Protein AF-0000000067807216 (afdb_homodimer)

pLDDT: mean 95.61, std 7.97, range [42.56, 99.0]

Structure (mmCIF, N/CA/C/O backbone):
data_AF-0000000067807216-model_v1
#
loop_
_entity.id
_entity.type
_entity.pdbx_description
1 polymer 'Fructose-bisphosphate aldolase'
#
loop_
_atom_site.group_PDB
_atom_site.id
_atom_site.type_symbol
_atom_site.label_atom_id
_atom_site.label_alt_id
_atom_site.label_comp_id
_atom_site.label_asym_id
_atom_site.label_entity_id
_atom_site.label_seq_id
_atom_site.pdbx_PDB_ins_code
_atom_site.Cartn_x
_atom_site.Cartn_y
_atom_site.Cartn_z
_atom_site.occupancy
_atom_site.B_iso_or_equiv
_atom_site.auth_seq_id
_atom_site.auth_comp_id
_atom_site.auth_asym_id
_atom_site.auth_atom_id
_atom_site.pdbx_PDB_model_num
ATOM 1 N N . MET A 1 1 ? -9.383 6.551 -16.516 1 72.25 1 MET A N 1
ATOM 2 C CA . MET A 1 1 ? -9.875 6.09 -15.227 1 72.25 1 MET A CA 1
ATOM 3 C C . MET A 1 1 ? -11.047 6.938 -14.758 1 72.25 1 MET A C 1
ATOM 5 O O . MET A 1 1 ? -11.023 8.164 -14.883 1 72.25 1 MET A O 1
ATOM 9 N N . THR A 1 2 ? -12.102 6.254 -14.523 1 82.94 2 THR A N 1
ATOM 10 C CA . THR A 1 2 ? -13.273 6.938 -14 1 82.94 2 THR A CA 1
ATOM 11 C C . THR A 1 2 ? -13.406 6.715 -12.492 1 82.94 2 THR A C 1
ATOM 13 O O . THR A 1 2 ? -12.891 5.734 -11.961 1 82.94 2 THR A O 1
ATOM 16 N N . THR A 1 3 ? -13.922 7.684 -11.852 1 87.31 3 THR A N 1
ATOM 17 C CA . THR A 1 3 ? -14.227 7.504 -10.43 1 87.31 3 THR A CA 1
ATOM 18 C C . THR A 1 3 ? -15.648 6.988 -10.242 1 87.31 3 THR A C 1
ATOM 20 O O . THR A 1 3 ? -16.062 6.695 -9.117 1 87.31 3 THR A O 1
ATOM 23 N N . TYR A 1 4 ? -16.422 6.883 -11.312 1 92.62 4 TYR A N 1
ATOM 24 C CA . TYR A 1 4 ? -17.719 6.227 -11.297 1 92.62 4 TYR A CA 1
ATOM 25 C C . TYR A 1 4 ? -17.609 4.773 -11.75 1 92.62 4 TYR A C 1
ATOM 27 O O . TYR A 1 4 ? -17.391 4.5 -12.93 1 92.62 4 TYR A O 1
ATOM 35 N N . PHE A 1 5 ? -17.641 3.918 -10.844 1 93.19 5 PHE A N 1
ATOM 36 C CA . PHE A 1 5 ? -17.547 2.484 -11.086 1 93.19 5 PHE A CA 1
ATOM 37 C C . PHE A 1 5 ? -18.188 1.696 -9.953 1 93.19 5 PHE A C 1
ATOM 39 O O . PHE A 1 5 ? -18.594 2.273 -8.945 1 93.19 5 PHE A O 1
ATOM 46 N N . SER A 1 6 ? -18.406 0.415 -10.211 1 94 6 SER A N 1
ATOM 47 C CA . SER A 1 6 ? -18.875 -0.494 -9.172 1 94 6 SER A CA 1
ATOM 48 C C . SER A 1 6 ? -17.906 -1.652 -8.969 1 94 6 SER A C 1
ATOM 50 O O . SER A 1 6 ? -17.359 -2.186 -9.93 1 94 6 SER A O 1
ATOM 52 N N . TYR A 1 7 ? -17.672 -1.948 -7.695 1 94.44 7 TYR A N 1
ATOM 53 C CA . TYR A 1 7 ? -17.031 -3.225 -7.406 1 94.44 7 TYR A CA 1
ATOM 54 C C . TYR A 1 7 ? -17.969 -4.391 -7.703 1 94.44 7 TYR A C 1
ATOM 56 O O . TYR A 1 7 ? -19.172 -4.195 -7.895 1 94.44 7 TYR A O 1
ATOM 64 N N . PRO A 1 8 ? -17.328 -5.629 -7.77 1 96.19 8 PRO A N 1
ATOM 65 C CA . PRO A 1 8 ? -18.219 -6.785 -7.938 1 96.19 8 PRO A CA 1
ATOM 66 C C . PRO A 1 8 ? -19.312 -6.855 -6.871 1 96.19 8 PRO A C 1
ATOM 68 O O . PRO A 1 8 ? -19.156 -6.281 -5.789 1 96.19 8 PRO A O 1
ATOM 71 N N . GLU A 1 9 ? -20.406 -7.496 -7.152 1 97.25 9 GLU A N 1
ATOM 72 C CA . GLU A 1 9 ? -21.484 -7.688 -6.184 1 97.25 9 GLU A CA 1
ATOM 73 C C . GLU A 1 9 ? -20.969 -8.375 -4.922 1 97.25 9 GLU A C 1
ATOM 75 O O . GLU A 1 9 ? -20.031 -9.172 -4.98 1 97.25 9 GLU A O 1
ATOM 80 N N . PRO A 1 10 ? -21.625 -8.125 -3.799 1 97 10 PRO A N 1
ATOM 81 C CA . PRO A 1 10 ? -21.141 -8.633 -2.508 1 97 10 PRO A CA 1
ATOM 82 C C . PRO A 1 10 ? -20.922 -10.141 -2.512 1 97 10 PRO A C 1
ATOM 84 O O . PRO A 1 10 ? -19.938 -10.625 -1.939 1 97 10 PRO A O 1
ATOM 87 N N . ALA A 1 11 ? -21.797 -10.867 -3.154 1 98.31 11 ALA A N 1
ATOM 88 C CA . ALA A 1 11 ? -21.656 -12.32 -3.195 1 98.31 11 ALA A CA 1
ATOM 89 C C . ALA A 1 11 ? -20.375 -12.727 -3.916 1 98.31 11 ALA A C 1
ATOM 91 O O . ALA A 1 11 ? -19.672 -13.648 -3.484 1 98.31 11 ALA A O 1
ATOM 92 N N . LEU A 1 12 ? -20.094 -12.094 -5.051 1 98.56 12 LEU A N 1
ATOM 93 C CA . LEU A 1 12 ? -18.875 -12.375 -5.793 1 98.56 12 LEU A CA 1
ATOM 94 C C . LEU A 1 12 ? -17.656 -11.938 -5.004 1 98.56 12 LEU A C 1
ATOM 96 O O . LEU A 1 12 ? -16.625 -12.625 -5.004 1 98.56 12 LEU A O 1
ATOM 100 N N . GLN A 1 13 ? -17.734 -10.75 -4.328 1 98.62 13 GLN A N 1
ATOM 101 C CA . GLN A 1 13 ? -16.641 -10.312 -3.467 1 98.62 13 GLN A CA 1
ATOM 102 C C . GLN A 1 13 ? -16.312 -11.375 -2.42 1 98.62 13 GLN A C 1
ATOM 104 O O . GLN A 1 13 ? -15.133 -11.695 -2.205 1 98.62 13 GLN A O 1
ATOM 109 N N . GLN A 1 14 ? -17.297 -11.891 -1.805 1 98.69 14 GLN A N 1
ATOM 110 C CA . GLN A 1 14 ? -17.125 -12.891 -0.764 1 98.69 14 GLN A CA 1
ATOM 111 C C . GLN A 1 14 ? -16.484 -14.164 -1.33 1 98.69 14 GLN A C 1
ATOM 113 O O . GLN A 1 14 ? -15.617 -14.758 -0.702 1 98.69 14 GLN A O 1
ATOM 118 N N . GLU A 1 15 ? -16.922 -14.594 -2.477 1 98.75 15 GLU A N 1
ATOM 119 C CA . GLU A 1 15 ? -16.375 -15.781 -3.129 1 98.75 15 GLU A CA 1
ATOM 120 C C . GLU A 1 15 ? -14.898 -15.602 -3.439 1 98.75 15 GLU A C 1
ATOM 122 O O . GLU A 1 15 ? -14.086 -16.469 -3.127 1 98.75 15 GLU A O 1
ATOM 127 N N . LEU A 1 16 ? -14.594 -14.477 -4.043 1 98.94 16 LEU A N 1
ATOM 128 C CA . LEU A 1 16 ? -13.211 -14.188 -4.418 1 98.94 16 LEU A CA 1
ATOM 129 C C . LEU A 1 16 ? -12.328 -14.094 -3.182 1 98.94 16 LEU A C 1
ATOM 131 O O . LEU A 1 16 ? -11.25 -14.695 -3.135 1 98.94 16 LEU A O 1
ATOM 135 N N . ARG A 1 17 ? -12.805 -13.367 -2.16 1 98.75 17 ARG A N 1
ATOM 136 C CA . ARG A 1 17 ? -12.055 -13.172 -0.927 1 98.75 17 ARG A CA 1
ATOM 137 C C . ARG A 1 17 ? -11.805 -14.492 -0.215 1 98.75 17 ARG A C 1
ATOM 139 O O . ARG A 1 17 ? -10.688 -14.773 0.212 1 98.75 17 ARG A O 1
ATOM 146 N N . SER A 1 18 ? -12.828 -15.289 -0.108 1 98.81 18 SER A N 1
ATOM 147 C CA . SER A 1 18 ? -12.711 -16.562 0.591 1 98.81 18 SER A CA 1
ATOM 148 C C . SER A 1 18 ? -11.727 -17.5 -0.112 1 98.81 18 SER A C 1
ATOM 150 O O . SER A 1 18 ? -10.945 -18.188 0.541 1 98.81 18 SER A O 1
ATOM 152 N N . THR A 1 19 ? -11.773 -17.5 -1.415 1 98.94 19 THR A N 1
ATOM 153 C CA . THR A 1 19 ? -10.844 -18.312 -2.186 1 98.94 19 THR A CA 1
ATOM 154 C C . THR A 1 19 ? -9.406 -17.828 -1.986 1 98.94 19 THR A C 1
ATOM 156 O O . THR A 1 19 ? -8.508 -18.625 -1.715 1 98.94 19 THR A O 1
ATOM 159 N N . ALA A 1 20 ? -9.219 -16.5 -2.127 1 98.94 20 ALA A N 1
ATOM 160 C CA . ALA A 1 20 ? -7.879 -15.93 -1.965 1 98.94 20 ALA A CA 1
ATOM 161 C C . ALA A 1 20 ? -7.312 -16.25 -0.584 1 98.94 20 ALA A C 1
ATOM 163 O O . ALA A 1 20 ? -6.16 -16.672 -0.461 1 98.94 20 ALA A O 1
ATOM 164 N N . GLU A 1 21 ? -8.109 -16.109 0.435 1 98.81 21 GLU A N 1
ATOM 165 C CA . GLU A 1 21 ? -7.68 -16.359 1.807 1 98.81 21 GLU A CA 1
ATOM 166 C C . GLU A 1 21 ? -7.359 -17.844 2.021 1 98.81 21 GLU A C 1
ATOM 168 O O . GLU A 1 21 ? -6.398 -18.172 2.717 1 98.81 21 GLU A O 1
ATOM 173 N N . ALA A 1 22 ? -8.141 -18.688 1.425 1 98.88 22 ALA A N 1
ATOM 174 C CA . ALA A 1 22 ? -7.926 -20.125 1.554 1 98.88 22 ALA A CA 1
ATOM 175 C C . ALA A 1 22 ? -6.598 -20.531 0.92 1 98.88 22 ALA A C 1
ATOM 177 O O . ALA A 1 22 ? -5.91 -21.422 1.433 1 98.88 22 ALA A O 1
ATOM 178 N N . ILE A 1 23 ? -6.273 -19.938 -0.156 1 98.94 23 ILE A N 1
ATOM 179 C CA . ILE A 1 23 ? -5.062 -20.281 -0.894 1 98.94 23 ILE A CA 1
ATOM 180 C C . ILE A 1 23 ? -3.834 -19.938 -0.055 1 98.94 23 ILE A C 1
ATOM 182 O O . ILE A 1 23 ? -2.846 -20.672 -0.064 1 98.94 23 ILE A O 1
ATOM 186 N N . VAL A 1 24 ? -3.936 -18.844 0.675 1 98.81 24 VAL A N 1
ATOM 187 C CA . VAL A 1 24 ? -2.752 -18.406 1.41 1 98.81 24 VAL A CA 1
ATOM 188 C C . VAL A 1 24 ? -2.93 -18.703 2.898 1 98.81 24 VAL A C 1
ATOM 190 O O . VAL A 1 24 ? -2.434 -17.969 3.75 1 98.81 24 VAL A O 1
ATOM 193 N N . ALA A 1 25 ? -3.67 -19.734 3.223 1 98.69 25 ALA A N 1
ATOM 194 C CA . ALA A 1 25 ? -3.846 -20.156 4.605 1 98.69 25 ALA A CA 1
ATOM 195 C C . ALA A 1 25 ? -2.5 -20.438 5.27 1 98.69 25 ALA A C 1
ATOM 197 O O . ALA A 1 25 ? -1.537 -20.812 4.602 1 98.69 25 ALA A O 1
ATOM 198 N N . PRO A 1 26 ? -2.365 -20.281 6.605 1 98.12 26 PRO A N 1
ATOM 199 C CA . PRO A 1 26 ? -1.1 -20.469 7.316 1 98.12 26 PRO A CA 1
ATOM 200 C C . PRO A 1 26 ? -0.504 -21.859 7.086 1 98.12 26 PRO A C 1
ATOM 202 O O . PRO A 1 26 ? -1.219 -22.859 7.164 1 98.12 26 PRO A O 1
ATOM 205 N N . GLY A 1 27 ? 0.733 -21.875 6.711 1 98.44 27 GLY A N 1
ATOM 206 C CA . GLY A 1 27 ? 1.472 -23.109 6.559 1 98.44 27 GLY A CA 1
ATOM 207 C C . GLY A 1 27 ? 1.254 -23.781 5.215 1 98.44 27 GLY A C 1
ATOM 208 O O . GLY A 1 27 ? 1.71 -24.891 4.988 1 98.44 27 GLY A O 1
ATOM 209 N N . LYS A 1 28 ? 0.557 -23.094 4.352 1 98.75 28 LYS A N 1
ATOM 210 C CA . LYS A 1 28 ? 0.268 -23.688 3.051 1 98.75 28 LYS A CA 1
ATOM 211 C C . LYS A 1 28 ? 0.688 -22.766 1.915 1 98.75 28 LYS A C 1
ATOM 213 O O . LYS A 1 28 ? 0.883 -21.562 2.127 1 98.75 28 LYS A O 1
ATOM 218 N N . GLY A 1 29 ? 0.88 -23.297 0.724 1 98.81 29 GLY A N 1
ATOM 219 C CA . GLY A 1 29 ? 1.179 -22.562 -0.498 1 98.81 29 GLY A CA 1
ATOM 220 C C . GLY A 1 29 ? 0.695 -23.281 -1.75 1 98.81 29 GLY A C 1
ATOM 221 O O . GLY A 1 29 ? -0.216 -24.109 -1.688 1 98.81 29 GLY A O 1
ATOM 222 N N . ILE A 1 30 ? 1.225 -22.844 -2.861 1 98.94 30 ILE A N 1
ATOM 223 C CA . ILE A 1 30 ? 0.712 -23.297 -4.152 1 98.94 30 ILE A CA 1
ATOM 224 C C . ILE A 1 30 ? 1.737 -24.203 -4.828 1 98.94 30 ILE A C 1
ATOM 226 O O . ILE A 1 30 ? 2.926 -23.875 -4.875 1 98.94 30 ILE A O 1
ATOM 230 N N . LEU A 1 31 ? 1.302 -25.359 -5.219 1 98.88 31 LEU A N 1
ATOM 231 C CA . LEU A 1 31 ? 2.068 -26.219 -6.121 1 98.88 31 LEU A CA 1
ATOM 232 C C . LEU A 1 31 ? 1.811 -25.844 -7.574 1 98.88 31 LEU A C 1
ATOM 234 O O . LEU A 1 31 ? 0.736 -26.125 -8.109 1 98.88 31 LEU A O 1
ATOM 238 N N . ALA A 1 32 ? 2.773 -25.25 -8.195 1 98.44 32 ALA A N 1
ATOM 239 C CA . ALA A 1 32 ? 2.625 -24.828 -9.586 1 98.44 32 ALA A CA 1
ATOM 240 C C . ALA A 1 32 ? 2.979 -25.969 -10.539 1 98.44 32 ALA A C 1
ATOM 242 O O . ALA A 1 32 ? 4.133 -26.391 -10.602 1 98.44 32 ALA A O 1
ATOM 243 N N . VAL A 1 33 ? 2.018 -26.469 -11.203 1 97.88 33 VAL A N 1
ATOM 244 C CA . VAL A 1 33 ? 2.156 -27.547 -12.188 1 97.88 33 VAL A CA 1
ATOM 245 C C . VAL A 1 33 ? 1.714 -27.047 -13.562 1 97.88 33 VAL A C 1
ATOM 247 O O . VAL A 1 33 ? 0.918 -27.703 -14.234 1 97.88 33 VAL A O 1
ATOM 250 N N . ASP A 1 34 ? 2.145 -25.844 -13.875 1 96.12 34 ASP A N 1
ATOM 251 C CA . ASP A 1 34 ? 1.577 -25.141 -15.023 1 96.12 34 ASP A CA 1
ATOM 252 C C . ASP A 1 34 ? 2.578 -25.078 -16.172 1 96.12 34 ASP A C 1
ATOM 254 O O . ASP A 1 34 ? 2.48 -24.203 -17.047 1 96.12 34 ASP A O 1
ATOM 258 N N . GLU A 1 35 ? 3.471 -26.047 -16.188 1 93.44 35 GLU A N 1
ATOM 259 C CA . GLU A 1 35 ? 4.391 -26.109 -17.328 1 93.44 35 GLU A CA 1
ATOM 260 C C . GLU A 1 35 ? 3.639 -26.344 -18.625 1 93.44 35 GLU A C 1
ATOM 262 O O . GLU A 1 35 ? 2.689 -27.125 -18.672 1 93.44 35 GLU A O 1
ATOM 267 N N . THR A 1 36 ? 4.113 -25.672 -19.656 1 94.69 36 THR A N 1
ATOM 268 C CA . THR A 1 36 ? 3.584 -25.953 -20.984 1 94.69 36 THR A CA 1
ATOM 269 C C . THR A 1 36 ? 3.947 -27.375 -21.422 1 94.69 36 THR A C 1
ATOM 271 O O . THR A 1 36 ? 4.805 -28.016 -20.812 1 94.69 36 THR A O 1
ATOM 274 N N . ASN A 1 37 ? 3.271 -27.844 -22.469 1 96 37 ASN A N 1
ATOM 275 C CA . ASN A 1 37 ? 3.617 -29.156 -23 1 96 37 ASN A CA 1
ATOM 276 C C . ASN A 1 37 ? 5.078 -29.219 -23.438 1 96 37 ASN A C 1
ATOM 278 O O . ASN A 1 37 ? 5.738 -30.25 -23.25 1 96 37 ASN A O 1
ATOM 282 N N . GLU A 1 38 ? 5.516 -28.125 -23.953 1 94.06 38 GLU A N 1
ATOM 283 C CA . GLU A 1 38 ? 6.926 -28.047 -24.328 1 94.06 38 GLU A CA 1
ATOM 284 C C . GLU A 1 38 ? 7.824 -28.047 -23.094 1 94.06 38 GLU A C 1
ATOM 286 O O . GLU A 1 38 ? 8.844 -28.734 -23.062 1 94.06 38 GLU A O 1
ATOM 291 N N . GLY A 1 39 ? 7.414 -27.328 -22.078 1 92.75 39 GLY A N 1
ATOM 292 C CA . GLY A 1 39 ? 8.195 -27.234 -20.859 1 92.75 39 GLY A CA 1
ATOM 293 C C . GLY A 1 39 ? 8.328 -28.578 -20.141 1 92.75 39 GLY A C 1
ATOM 294 O O . GLY A 1 39 ? 9.43 -28.984 -19.781 1 92.75 39 GLY A O 1
ATOM 295 N N . ILE A 1 40 ? 7.25 -29.266 -19.953 1 94.75 40 ILE A N 1
ATOM 296 C CA . ILE A 1 40 ? 7.293 -30.547 -19.266 1 94.75 40 ILE A CA 1
ATOM 297 C C . ILE A 1 40 ? 7.98 -31.578 -20.156 1 94.75 40 ILE A C 1
ATOM 299 O O . ILE A 1 40 ? 8.594 -32.531 -19.656 1 94.75 40 ILE A O 1
ATOM 303 N N . GLY A 1 41 ? 7.844 -31.422 -21.516 1 95.69 41 GLY A N 1
ATOM 304 C CA . GLY A 1 41 ? 8.555 -32.281 -22.438 1 95.69 41 GLY A CA 1
ATOM 305 C C . GLY A 1 41 ? 10.047 -32.312 -22.203 1 95.69 41 GLY A C 1
ATOM 306 O O . GLY A 1 41 ? 10.672 -33.375 -22.281 1 95.69 41 GLY A O 1
ATOM 307 N N . LYS A 1 42 ? 10.586 -31.156 -21.891 1 94 42 LYS A N 1
ATOM 308 C CA . LYS A 1 42 ? 12.016 -31.078 -21.594 1 94 42 LYS A CA 1
ATOM 309 C C . LYS A 1 42 ? 12.352 -31.859 -20.312 1 94 42 LYS A C 1
ATOM 311 O O . LYS A 1 42 ? 13.391 -32.531 -20.25 1 94 42 LYS A O 1
ATOM 316 N N . LEU A 1 43 ? 11.5 -31.812 -19.375 1 93.56 43 LEU A N 1
ATOM 317 C CA . LEU A 1 43 ? 11.703 -32.531 -18.125 1 93.56 43 LEU A CA 1
ATOM 318 C C . LEU A 1 43 ? 11.57 -34.031 -18.344 1 93.56 43 LEU A C 1
ATOM 320 O O . LEU A 1 43 ? 12.32 -34.812 -17.766 1 93.56 43 LEU A O 1
ATOM 324 N N . LEU A 1 44 ? 10.625 -34.469 -19.156 1 96.69 44 LEU A N 1
ATOM 325 C CA . LEU A 1 44 ? 10.438 -35.875 -19.5 1 96.69 44 LEU A CA 1
ATOM 326 C C . LEU A 1 44 ? 11.664 -36.406 -20.234 1 96.69 44 LEU A C 1
ATOM 328 O O . LEU A 1 44 ? 12.141 -37.5 -19.906 1 96.69 44 LEU A O 1
ATOM 332 N N . ALA A 1 45 ? 12.141 -35.594 -21.141 1 96.38 45 ALA A N 1
ATOM 333 C CA . ALA A 1 45 ? 13.328 -36.031 -21.891 1 96.38 45 ALA A CA 1
ATOM 334 C C . ALA A 1 45 ? 14.516 -36.25 -20.969 1 96.38 45 ALA A C 1
ATOM 336 O O . ALA A 1 45 ? 15.312 -37.156 -21.172 1 96.38 45 ALA A O 1
ATOM 337 N N . ALA A 1 46 ? 14.617 -35.406 -20.031 1 93.31 46 ALA A N 1
ATOM 338 C CA . ALA A 1 46 ? 15.734 -35.469 -19.094 1 93.31 46 ALA A CA 1
ATOM 339 C C . ALA A 1 46 ? 15.719 -36.781 -18.297 1 93.31 46 ALA A C 1
ATOM 341 O O . ALA A 1 46 ? 16.75 -37.188 -17.766 1 93.31 46 ALA A O 1
ATOM 342 N N . VAL A 1 47 ? 14.594 -37.5 -18.25 1 93.94 47 VAL A N 1
ATOM 343 C CA . VAL A 1 47 ? 14.508 -38.781 -17.531 1 93.94 47 VAL A CA 1
ATOM 344 C C . VAL A 1 47 ? 14.266 -39.906 -18.516 1 93.94 47 VAL A C 1
ATOM 346 O O . VAL A 1 47 ? 13.812 -41 -18.125 1 93.94 47 VAL A O 1
ATOM 349 N N . GLY A 1 48 ? 14.398 -39.625 -19.734 1 94.56 48 GLY A N 1
ATOM 350 C CA . GLY A 1 48 ? 14.414 -40.656 -20.75 1 94.56 48 GLY A CA 1
ATOM 351 C C . GLY A 1 48 ? 13.039 -41 -21.281 1 94.56 48 GLY A C 1
ATOM 352 O O . GLY A 1 48 ? 12.836 -42.094 -21.844 1 94.56 48 GLY A O 1
ATOM 353 N N . LEU A 1 49 ? 12.133 -40.156 -21.078 1 97.25 49 LEU A N 1
ATOM 354 C CA . LEU A 1 49 ? 10.773 -40.438 -21.516 1 97.25 49 LEU A CA 1
ATOM 355 C C . LEU A 1 49 ? 10.383 -39.562 -22.703 1 97.25 49 LEU A C 1
ATOM 357 O O . LEU A 1 49 ? 10.82 -38.406 -22.781 1 97.25 49 LEU A O 1
ATOM 361 N N . GLN A 1 50 ? 9.547 -40.125 -23.562 1 98 50 GLN A N 1
ATOM 362 C CA . GLN A 1 50 ? 8.992 -39.344 -24.672 1 98 50 GLN A CA 1
ATOM 363 C C . GLN A 1 50 ? 7.941 -38.344 -24.172 1 98 50 GLN A C 1
ATOM 365 O O . GLN A 1 50 ? 7.23 -38.625 -23.203 1 98 50 GLN A O 1
ATOM 370 N N . ASN A 1 51 ? 7.797 -37.219 -24.891 1 98 51 ASN A N 1
ATOM 371 C CA . ASN A 1 51 ? 6.812 -36.188 -24.547 1 98 51 ASN A CA 1
ATOM 372 C C . ASN A 1 51 ? 5.426 -36.562 -25.078 1 98 51 ASN A C 1
ATOM 374 O O . ASN A 1 51 ? 4.906 -35.875 -25.969 1 98 51 ASN A O 1
ATOM 378 N N . THR A 1 52 ? 4.867 -37.531 -24.5 1 98.06 52 THR A N 1
ATOM 379 C CA . THR A 1 52 ? 3.502 -37.938 -24.828 1 98.06 52 THR A CA 1
ATOM 380 C C . THR A 1 52 ? 2.525 -37.438 -23.766 1 98.06 52 THR A C 1
ATOM 382 O O . THR A 1 52 ? 2.916 -37.188 -22.625 1 98.06 52 THR A O 1
ATOM 385 N N . GLU A 1 53 ? 1.336 -37.25 -24.172 1 97.81 53 GLU A N 1
ATOM 386 C CA . GLU A 1 53 ? 0.316 -36.875 -23.203 1 97.81 53 GLU A CA 1
ATOM 387 C C . GLU A 1 53 ? 0.284 -37.844 -22.016 1 97.81 53 GLU A C 1
ATOM 389 O O . GLU A 1 53 ? 0.117 -37.406 -20.875 1 97.81 53 GLU A O 1
ATOM 394 N N . ASN A 1 54 ? 0.407 -39.125 -22.281 1 97.38 54 ASN A N 1
ATOM 395 C CA . ASN A 1 54 ? 0.349 -40.125 -21.234 1 97.38 54 ASN A CA 1
ATOM 396 C C . ASN A 1 54 ? 1.481 -39.938 -20.219 1 97.38 54 ASN A C 1
ATOM 398 O O . ASN A 1 54 ? 1.271 -40.094 -19.016 1 97.38 54 ASN A O 1
ATOM 402 N N . ASN A 1 55 ? 2.682 -39.719 -20.719 1 97.75 55 ASN A N 1
ATOM 403 C CA . ASN A 1 55 ? 3.801 -39.531 -19.797 1 97.75 55 ASN A CA 1
ATOM 404 C C . ASN A 1 55 ? 3.633 -38.281 -18.969 1 97.75 55 ASN A C 1
ATOM 406 O O . ASN A 1 55 ? 3.98 -38.25 -17.781 1 97.75 55 ASN A O 1
ATOM 410 N N . ARG A 1 56 ? 3.131 -37.188 -19.594 1 97.81 56 ARG A N 1
ATOM 411 C CA . ARG A 1 56 ? 2.832 -35.969 -18.844 1 97.81 56 ARG A CA 1
ATOM 412 C C . ARG A 1 56 ? 1.765 -36.219 -17.781 1 97.81 56 ARG A C 1
ATOM 414 O O . ARG A 1 56 ? 1.9 -35.781 -16.641 1 97.81 56 ARG A O 1
ATOM 421 N N . ARG A 1 57 ? 0.722 -36.938 -18.188 1 97.56 57 ARG A N 1
ATOM 422 C CA . ARG A 1 57 ? -0.37 -37.312 -17.281 1 97.56 57 ARG A CA 1
ATOM 423 C C . ARG A 1 57 ? 0.135 -38.156 -16.109 1 97.56 57 ARG A C 1
ATOM 425 O O . ARG A 1 57 ? -0.268 -37.938 -14.969 1 97.56 57 ARG A O 1
ATOM 432 N N . ARG A 1 58 ? 0.966 -39.188 -16.391 1 97.19 58 ARG A N 1
ATOM 433 C CA . ARG A 1 58 ? 1.511 -40.062 -15.367 1 97.19 58 ARG A CA 1
ATOM 434 C C . ARG A 1 58 ? 2.256 -39.25 -14.305 1 97.19 58 ARG A C 1
ATOM 436 O O . ARG A 1 58 ? 2.117 -39.531 -13.109 1 97.19 58 ARG A O 1
ATOM 443 N N . TYR A 1 59 ? 3.043 -38.375 -14.711 1 97.56 59 TYR A N 1
ATOM 444 C CA . TYR A 1 59 ? 3.779 -37.562 -13.758 1 97.56 59 TYR A CA 1
ATOM 445 C C . TYR A 1 59 ? 2.826 -36.719 -12.914 1 97.56 59 TYR A C 1
ATOM 447 O O . TYR A 1 59 ? 2.982 -36.625 -11.695 1 97.56 59 TYR A O 1
ATOM 455 N N . ARG A 1 60 ? 1.86 -36.031 -13.594 1 98.25 60 ARG A N 1
ATOM 456 C CA . ARG A 1 60 ? 0.884 -35.219 -12.875 1 98.25 60 ARG A CA 1
ATOM 457 C C . ARG A 1 60 ? 0.072 -36.094 -11.906 1 98.25 60 ARG A C 1
ATOM 459 O O . ARG A 1 60 ? -0.24 -35.625 -10.797 1 98.25 60 ARG A O 1
ATOM 466 N N . GLN A 1 61 ? -0.276 -37.312 -12.344 1 98 61 GLN A N 1
ATOM 467 C CA . GLN A 1 61 ? -0.959 -38.219 -11.453 1 98 61 GLN A CA 1
ATOM 468 C C . GLN A 1 61 ? -0.13 -38.5 -10.203 1 98 61 GLN A C 1
ATOM 470 O O . GLN A 1 61 ? -0.67 -38.562 -9.094 1 98 61 GLN A O 1
ATOM 475 N N . LEU A 1 62 ? 1.198 -38.75 -10.453 1 98.12 62 LEU A N 1
ATOM 476 C CA . LEU A 1 62 ? 2.113 -38.938 -9.336 1 98.12 62 LEU A CA 1
ATOM 477 C C . LEU A 1 62 ? 1.979 -37.781 -8.32 1 98.12 62 LEU A C 1
ATOM 479 O O . LEU A 1 62 ? 1.868 -38.031 -7.121 1 98.12 62 LEU A O 1
ATOM 483 N N . LEU A 1 63 ? 1.954 -36.531 -8.742 1 98.44 63 LEU A N 1
ATOM 484 C CA . LEU A 1 63 ? 1.852 -35.375 -7.867 1 98.44 63 LEU A CA 1
ATOM 485 C C . LEU A 1 63 ? 0.511 -35.344 -7.137 1 98.44 63 LEU A C 1
ATOM 487 O O . LEU A 1 63 ? 0.467 -35.219 -5.914 1 98.44 63 LEU A O 1
ATOM 491 N N . PHE A 1 64 ? -0.634 -35.531 -7.836 1 98.25 64 PHE A N 1
ATOM 492 C CA . PHE A 1 64 ? -1.972 -35.25 -7.316 1 98.25 64 PHE A CA 1
ATOM 493 C C . PHE A 1 64 ? -2.445 -36.406 -6.43 1 98.25 64 PHE A C 1
ATOM 495 O O . PHE A 1 64 ? -3.383 -36.25 -5.645 1 98.25 64 PHE A O 1
ATOM 502 N N . THR A 1 65 ? -1.823 -37.562 -6.562 1 97.81 65 THR A N 1
ATOM 503 C CA . THR A 1 65 ? -2.223 -38.688 -5.738 1 97.81 65 THR A CA 1
ATOM 504 C C . THR A 1 65 ? -1.363 -38.781 -4.48 1 97.81 65 THR A C 1
ATOM 506 O O . THR A 1 65 ? -1.478 -39.719 -3.707 1 97.81 65 THR A O 1
ATOM 509 N N . THR A 1 66 ? -0.464 -37.844 -4.348 1 98 66 THR A N 1
ATOM 510 C CA . THR A 1 66 ? 0.346 -37.812 -3.135 1 98 66 THR A CA 1
ATOM 511 C C . THR A 1 66 ? -0.534 -37.625 -1.901 1 98 66 THR A C 1
ATOM 513 O O . THR A 1 66 ? -1.207 -36.594 -1.764 1 98 66 THR A O 1
ATOM 516 N N . GLU A 1 67 ? -0.471 -38.562 -1.003 1 96.25 67 GLU A N 1
ATOM 517 C CA . GLU A 1 67 ? -1.283 -38.5 0.208 1 96.25 67 GLU A CA 1
ATOM 518 C C . GLU A 1 67 ? -0.848 -37.344 1.107 1 96.25 67 GLU A C 1
ATOM 520 O O . GLU A 1 67 ? 0.343 -37.031 1.209 1 96.25 67 GLU A O 1
ATOM 525 N N . ASN A 1 68 ? -1.771 -36.688 1.727 1 96.88 68 ASN A N 1
ATOM 526 C CA . ASN A 1 68 ? -1.55 -35.625 2.719 1 96.88 68 ASN A CA 1
ATOM 527 C C . ASN A 1 68 ? -0.945 -34.375 2.09 1 96.88 68 ASN A C 1
ATOM 529 O O . ASN A 1 68 ? -0.393 -33.531 2.793 1 96.88 68 ASN A O 1
ATOM 533 N N . LEU A 1 69 ? -0.969 -34.344 0.745 1 98.19 69 LEU A N 1
ATOM 534 C CA . LEU A 1 69 ? -0.415 -33.188 0.039 1 98.19 69 LEU A CA 1
ATOM 535 C C . LEU A 1 69 ? -1.052 -31.875 0.528 1 98.19 69 LEU A C 1
ATOM 537 O O . LEU A 1 69 ? -0.38 -30.859 0.62 1 98.19 69 LEU A O 1
ATOM 541 N N . SER A 1 70 ? -2.318 -31.922 0.967 1 98.31 70 SER A N 1
ATOM 542 C CA . SER A 1 70 ? -3.102 -30.75 1.33 1 98.31 70 SER A CA 1
ATOM 543 C C . SER A 1 70 ? -2.678 -30.203 2.688 1 98.31 70 SER A C 1
ATOM 545 O O . SER A 1 70 ? -3.111 -29.109 3.088 1 98.31 70 SER A O 1
ATOM 547 N N . GLU A 1 71 ? -1.826 -30.906 3.391 1 98.38 71 GLU A N 1
ATOM 548 C CA . GLU A 1 71 ? -1.314 -30.391 4.66 1 98.38 71 GLU A CA 1
ATOM 549 C C . GLU A 1 71 ? -0.536 -29.094 4.465 1 98.38 71 GLU A C 1
ATOM 551 O O . GLU A 1 71 ? -0.565 -28.219 5.32 1 98.38 71 GLU A O 1
ATOM 556 N N . HIS A 1 72 ? 0.144 -29 3.322 1 98.62 72 HIS A N 1
ATOM 557 C CA . HIS A 1 72 ? 0.976 -27.812 3.1 1 98.62 72 HIS A CA 1
ATOM 558 C C . HIS A 1 72 ? 0.756 -27.25 1.702 1 98.62 72 HIS A C 1
ATOM 560 O O . HIS A 1 72 ? 1.44 -26.297 1.299 1 98.62 72 HIS A O 1
ATOM 566 N N . VAL A 1 73 ? -0.162 -27.812 0.959 1 98.88 73 VAL A N 1
ATOM 567 C CA . VAL A 1 73 ? -0.527 -27.312 -0.36 1 98.88 73 VAL A CA 1
ATOM 568 C C . VAL A 1 73 ? -2.016 -26.969 -0.388 1 98.88 73 VAL A C 1
ATOM 570 O O . VAL A 1 73 ? -2.865 -27.844 -0.256 1 98.88 73 VAL A O 1
ATOM 573 N N . SER A 1 74 ? -2.293 -25.75 -0.531 1 98.88 74 SER A N 1
ATOM 574 C CA . SER A 1 74 ? -3.682 -25.312 -0.536 1 98.88 74 SER A CA 1
ATOM 575 C C . SER A 1 74 ? -4.266 -25.344 -1.943 1 98.88 74 SER A C 1
ATOM 577 O O . SER A 1 74 ? -5.477 -25.5 -2.115 1 98.88 74 SER A O 1
ATOM 579 N N . ALA A 1 75 ? -3.393 -25.141 -2.902 1 98.94 75 ALA A N 1
ATOM 580 C CA . ALA A 1 75 ? -3.865 -24.938 -4.266 1 98.94 75 ALA A CA 1
ATOM 581 C C . ALA A 1 75 ? -2.834 -25.406 -5.285 1 98.94 75 ALA A C 1
ATOM 583 O O . ALA A 1 75 ? -1.666 -25.609 -4.945 1 98.94 75 ALA A O 1
ATOM 584 N N . THR A 1 76 ? -3.266 -25.656 -6.473 1 98.88 76 THR A N 1
ATOM 585 C CA . THR A 1 76 ? -2.385 -26.031 -7.574 1 98.88 76 THR A CA 1
ATOM 586 C C . THR A 1 76 ? -2.717 -25.234 -8.828 1 98.88 76 THR A C 1
ATOM 588 O O . THR A 1 76 ? -3.887 -24.953 -9.109 1 98.88 76 THR A O 1
ATOM 591 N N . ILE A 1 77 ? -1.731 -24.734 -9.516 1 98.88 77 ILE A N 1
ATOM 592 C CA . ILE A 1 77 ? -1.914 -24.094 -10.805 1 98.88 77 ILE A CA 1
ATOM 593 C C . ILE A 1 77 ? -1.744 -25.109 -11.93 1 98.88 77 ILE A C 1
ATOM 595 O O . ILE A 1 77 ? -0.681 -25.719 -12.062 1 98.88 77 ILE A O 1
ATOM 599 N N . LEU A 1 78 ? -2.709 -25.25 -12.711 1 98.75 78 LEU A N 1
ATOM 600 C CA . LEU A 1 78 ? -2.734 -26.266 -13.758 1 98.75 78 LEU A CA 1
ATOM 601 C C . LEU A 1 78 ? -2.434 -25.656 -15.125 1 98.75 78 LEU A C 1
ATOM 603 O O . LEU A 1 78 ? -2.537 -24.438 -15.289 1 98.75 78 LEU A O 1
ATOM 607 N N . PHE A 1 79 ? -2 -26.469 -16.047 1 98.25 79 PHE A N 1
ATOM 608 C CA . PHE A 1 79 ? -1.987 -26.156 -17.469 1 98.25 79 PHE A CA 1
ATOM 609 C C . PHE A 1 79 ? -3.25 -26.688 -18.156 1 98.25 79 PHE A C 1
ATOM 611 O O . PHE A 1 79 ? -3.957 -27.531 -17.594 1 98.25 79 PHE A O 1
ATOM 618 N N . ASP A 1 80 ? -3.576 -26.141 -19.25 1 98 80 ASP A N 1
ATOM 619 C CA . ASP A 1 80 ? -4.809 -26.438 -19.984 1 98 80 ASP A CA 1
ATOM 620 C C . ASP A 1 80 ? -5.031 -27.953 -20.078 1 98 80 ASP A C 1
ATOM 622 O O . ASP A 1 80 ? -6.094 -28.453 -19.703 1 98 80 ASP A O 1
ATOM 626 N N . GLU A 1 81 ? -4.016 -28.688 -20.5 1 98.12 81 GLU A N 1
ATOM 627 C CA . GLU A 1 81 ? -4.109 -30.141 -20.719 1 98.12 81 GLU A CA 1
ATOM 628 C C . GLU A 1 81 ? -4.453 -30.859 -19.422 1 98.12 81 GLU A C 1
ATOM 630 O O . GLU A 1 81 ? -5.176 -31.859 -19.422 1 98.12 81 GLU A O 1
ATOM 635 N N . THR A 1 82 ? -3.965 -30.328 -18.297 1 98.38 82 THR A N 1
ATOM 636 C CA . THR A 1 82 ? -4.125 -30.969 -17 1 98.38 82 THR A CA 1
ATOM 637 C C . THR A 1 82 ? -5.594 -30.984 -16.578 1 98.38 82 THR A C 1
ATOM 639 O O . THR A 1 82 ? -6.059 -31.953 -15.969 1 98.38 82 THR A O 1
ATOM 642 N N . VAL A 1 83 ? -6.34 -29.969 -16.922 1 98.5 83 VAL A N 1
ATOM 643 C CA . VAL A 1 83 ? -7.723 -29.766 -16.516 1 98.5 83 VAL A CA 1
ATOM 644 C C . VAL A 1 83 ? -8.586 -30.938 -17 1 98.5 83 VAL A C 1
ATOM 646 O O . VAL A 1 83 ? -9.555 -31.312 -16.344 1 98.5 83 VAL A O 1
ATOM 649 N N . TYR A 1 84 ? -8.211 -31.562 -18.062 1 97.88 84 TYR A N 1
ATOM 650 C CA . TYR A 1 84 ? -9.086 -32.531 -18.719 1 97.88 84 TYR A CA 1
ATOM 651 C C . TYR A 1 84 ? -8.539 -33.938 -18.562 1 97.88 84 TYR A C 1
ATOM 653 O O . TYR A 1 84 ? -9.094 -34.875 -19.125 1 97.88 84 TYR A O 1
ATOM 661 N N . GLN A 1 85 ? -7.488 -34.125 -17.859 1 98.5 85 GLN A N 1
ATOM 662 C CA . GLN A 1 85 ? -6.852 -35.438 -17.688 1 98.5 85 GLN A CA 1
ATOM 663 C C . GLN A 1 85 ? -7.457 -36.188 -16.531 1 98.5 85 GLN A C 1
ATOM 665 O O . GLN A 1 85 ? -8.188 -35.625 -15.711 1 98.5 85 GLN A O 1
ATOM 670 N N . LYS A 1 86 ? -7.148 -37.5 -16.547 1 98.44 86 LYS A N 1
ATOM 671 C CA . LYS A 1 86 ? -7.672 -38.406 -15.539 1 98.44 86 LYS A CA 1
ATOM 672 C C . LYS A 1 86 ? -6.574 -39.344 -15.023 1 98.44 86 LYS A C 1
ATOM 674 O O . LYS A 1 86 ? -5.574 -39.594 -15.711 1 98.44 86 LYS A O 1
ATOM 679 N N . THR A 1 87 ? -6.754 -39.906 -13.891 1 97.69 87 THR A N 1
ATOM 680 C CA . THR A 1 87 ? -5.863 -40.906 -13.367 1 97.69 87 THR A CA 1
ATOM 681 C C . THR A 1 87 ? -6.016 -42.219 -14.156 1 97.69 87 THR A C 1
ATOM 683 O O . THR A 1 87 ? -6.91 -42.344 -14.992 1 97.69 87 THR A O 1
ATOM 686 N N . ASP A 1 88 ? -5.117 -43.156 -13.82 1 96.38 88 ASP A N 1
ATOM 687 C CA . ASP A 1 88 ? -5.156 -44.438 -14.469 1 96.38 88 ASP A CA 1
ATOM 688 C C . ASP A 1 88 ? -6.512 -45.125 -14.258 1 96.38 88 ASP A C 1
ATOM 690 O O . ASP A 1 88 ? -6.996 -45.844 -15.133 1 96.38 88 ASP A O 1
ATOM 694 N N . ASP A 1 89 ? -7.113 -44.906 -13.164 1 96.38 89 ASP A N 1
ATOM 695 C CA . ASP A 1 89 ? -8.375 -45.562 -12.844 1 96.38 89 ASP A CA 1
ATOM 696 C C . ASP A 1 89 ? -9.562 -44.781 -13.383 1 96.38 89 ASP A C 1
ATOM 698 O O . ASP A 1 89 ? -10.719 -45.094 -13.07 1 96.38 89 ASP A O 1
ATOM 702 N N . GLY A 1 90 ? -9.281 -43.625 -14.062 1 97.56 90 GLY A N 1
ATOM 703 C CA . GLY A 1 90 ? -10.32 -42.906 -14.758 1 97.56 90 GLY A CA 1
ATOM 704 C C . GLY A 1 90 ? -10.844 -41.719 -13.969 1 97.56 90 GLY A C 1
ATOM 705 O O . GLY A 1 90 ? -11.75 -41 -14.422 1 97.56 90 GLY A O 1
ATOM 706 N N . THR A 1 91 ? -10.398 -41.469 -12.781 1 98.12 91 THR A N 1
ATOM 707 C CA . THR A 1 91 ? -10.836 -40.312 -11.977 1 98.12 91 THR A CA 1
ATOM 708 C C . THR A 1 91 ? -10.32 -39 -12.562 1 98.12 91 THR A C 1
ATOM 710 O O . THR A 1 91 ? -9.109 -38.812 -12.711 1 98.12 91 THR A O 1
ATOM 713 N N . PRO A 1 92 ? -11.234 -38.094 -12.883 1 98.5 92 PRO A N 1
ATOM 714 C CA . PRO A 1 92 ? -10.758 -36.781 -13.359 1 98.5 92 PRO A CA 1
ATOM 715 C C . PRO A 1 92 ? -9.852 -36.094 -12.344 1 98.5 92 PRO A C 1
ATOM 717 O O . PRO A 1 92 ? -10.117 -36.125 -11.141 1 98.5 92 PRO A O 1
ATOM 720 N N . PHE A 1 93 ? -8.766 -35.469 -12.797 1 98.75 93 PHE A N 1
ATOM 721 C CA . PHE A 1 93 ? -7.855 -34.75 -11.914 1 98.75 93 PHE A CA 1
ATOM 722 C C . PHE A 1 93 ? -8.602 -33.719 -11.086 1 98.75 93 PHE A C 1
ATOM 724 O O . PHE A 1 93 ? -8.312 -33.531 -9.906 1 98.75 93 PHE A O 1
ATOM 731 N N . MET A 1 94 ? -9.633 -33.031 -11.68 1 98.5 94 MET A N 1
ATOM 732 C CA . MET A 1 94 ? -10.383 -32 -10.984 1 98.5 94 MET A CA 1
ATOM 733 C C . MET A 1 94 ? -11.133 -32.594 -9.789 1 98.5 94 MET A C 1
ATOM 735 O O . MET A 1 94 ? -11.195 -31.953 -8.727 1 98.5 94 MET A O 1
ATOM 739 N N . ASP A 1 95 ? -11.68 -33.719 -9.938 1 98.19 95 ASP A N 1
ATOM 740 C CA . ASP A 1 95 ? -12.367 -34.406 -8.844 1 98.19 95 ASP A CA 1
ATOM 741 C C . ASP A 1 95 ? -11.391 -34.844 -7.758 1 98.19 95 ASP A C 1
ATOM 743 O O . ASP A 1 95 ? -11.703 -34.781 -6.57 1 98.19 95 ASP A O 1
ATOM 747 N N . LEU A 1 96 ? -10.289 -35.375 -8.281 1 97.81 96 LEU A N 1
ATOM 748 C CA . LEU A 1 96 ? -9.25 -35.812 -7.359 1 97.81 96 LEU A CA 1
ATOM 749 C C . LEU A 1 96 ? -8.773 -34.656 -6.488 1 97.81 96 LEU A C 1
ATOM 751 O O . LEU A 1 96 ? -8.625 -34.812 -5.273 1 97.81 96 LEU A O 1
ATOM 755 N N . LEU A 1 97 ? -8.461 -33.469 -7.047 1 98.44 97 LEU A N 1
ATOM 756 C CA . LEU A 1 97 ? -8.023 -32.281 -6.32 1 98.44 97 LEU A CA 1
ATOM 757 C C . LEU A 1 97 ? -9.086 -31.812 -5.336 1 98.44 97 LEU A C 1
ATOM 759 O O . LEU A 1 97 ? -8.781 -31.516 -4.176 1 98.44 97 LEU A O 1
ATOM 763 N N . LYS A 1 98 ? -10.32 -31.781 -5.773 1 97.06 98 LYS A N 1
ATOM 764 C CA . LYS A 1 98 ? -11.438 -31.406 -4.914 1 97.06 98 LYS A CA 1
ATOM 765 C C . LYS A 1 98 ? -11.555 -32.344 -3.717 1 97.06 98 LYS A C 1
ATOM 767 O O . LYS A 1 98 ? -11.703 -31.891 -2.58 1 97.06 98 LYS A O 1
ATOM 772 N N . LYS A 1 99 ? -11.453 -33.594 -3.996 1 96.62 99 LYS A N 1
ATOM 773 C CA . LYS A 1 99 ? -11.547 -34.625 -2.947 1 96.62 99 LYS A CA 1
ATOM 774 C C . LYS A 1 99 ? -10.438 -34.438 -1.916 1 96.62 99 LYS A C 1
ATOM 776 O O . LYS A 1 99 ? -10.648 -34.688 -0.725 1 96.62 99 LYS A O 1
ATOM 781 N N . ASN A 1 100 ? -9.281 -34.031 -2.393 1 96.88 100 ASN A N 1
ATOM 782 C CA . ASN A 1 100 ? -8.117 -33.875 -1.527 1 96.88 100 ASN A CA 1
ATOM 783 C C . ASN A 1 100 ? -8.023 -32.469 -0.954 1 96.88 100 ASN A C 1
ATOM 785 O O . ASN A 1 100 ? -7.012 -32.094 -0.35 1 96.88 100 ASN A O 1
ATOM 789 N N . ASN A 1 101 ? -9.008 -31.609 -1.166 1 97.56 101 ASN A N 1
ATOM 790 C CA . ASN A 1 101 ? -9.117 -30.25 -0.639 1 97.56 101 ASN A CA 1
ATOM 791 C C . ASN A 1 101 ? -8 -29.359 -1.167 1 97.56 101 ASN A C 1
ATOM 793 O O . ASN A 1 101 ? -7.391 -28.594 -0.406 1 97.56 101 ASN A O 1
ATOM 797 N N . ILE A 1 102 ? -7.656 -29.547 -2.359 1 98.81 102 ILE A N 1
ATOM 798 C CA . ILE A 1 102 ? -6.707 -28.688 -3.059 1 98.81 102 ILE A CA 1
ATOM 799 C C . ILE A 1 102 ? -7.441 -27.844 -4.098 1 98.81 102 ILE A C 1
ATOM 801 O O . ILE A 1 102 ? -8.172 -28.391 -4.934 1 98.81 102 ILE A O 1
ATOM 805 N N . ILE A 1 103 ? -7.309 -26.547 -4.008 1 98.94 103 ILE A N 1
ATOM 806 C CA . ILE A 1 103 ? -8.047 -25.625 -4.867 1 98.94 103 ILE A CA 1
ATOM 807 C C . ILE A 1 103 ? -7.387 -25.578 -6.242 1 98.94 103 ILE A C 1
ATOM 809 O O . ILE A 1 103 ? -6.223 -25.188 -6.367 1 98.94 103 ILE A O 1
ATOM 813 N N . PRO A 1 104 ? -8.062 -25.984 -7.293 1 98.88 104 PRO A N 1
ATOM 814 C CA . PRO A 1 104 ? -7.453 -25.938 -8.625 1 98.88 104 PRO A CA 1
ATOM 815 C C . PRO A 1 104 ? -7.496 -24.547 -9.25 1 98.88 104 PRO A C 1
ATOM 817 O O . PRO A 1 104 ? -8.5 -23.844 -9.117 1 98.88 104 PRO A O 1
ATOM 820 N N . GLY A 1 105 ? -6.453 -24.109 -9.797 1 98.88 105 GLY A N 1
ATOM 821 C CA . GLY A 1 105 ? -6.34 -22.938 -10.633 1 98.88 105 GLY A CA 1
ATOM 822 C C . GLY A 1 105 ? -5.727 -23.219 -11.992 1 98.88 105 GLY A C 1
ATOM 823 O O . GLY A 1 105 ? -5.363 -24.359 -12.281 1 98.88 105 GLY A O 1
ATOM 824 N N . ILE A 1 106 ? -5.66 -22.234 -12.812 1 98.88 106 ILE A N 1
ATOM 825 C CA . ILE A 1 106 ? -5.281 -22.453 -14.203 1 98.88 106 ILE A CA 1
ATOM 826 C C . ILE A 1 106 ? -4.344 -21.328 -14.656 1 98.88 106 ILE A C 1
ATOM 828 O O . ILE A 1 106 ? -4.523 -20.172 -14.289 1 98.88 106 ILE A O 1
ATOM 832 N N . LYS A 1 107 ? -3.289 -21.719 -15.336 1 98.75 107 LYS A N 1
ATOM 833 C CA . LYS A 1 107 ? -2.521 -20.734 -16.094 1 98.75 107 LYS A CA 1
ATOM 834 C C . LYS A 1 107 ? -3.289 -20.266 -17.312 1 98.75 107 LYS A C 1
ATOM 836 O O . LYS A 1 107 ? -3.691 -21.078 -18.156 1 98.75 107 LYS A O 1
ATOM 841 N N . LEU A 1 108 ? -3.383 -18.906 -17.453 1 98.69 108 LEU A N 1
ATOM 842 C CA . LEU A 1 108 ? -4.215 -18.406 -18.531 1 98.69 108 LEU A CA 1
ATOM 843 C C . LEU A 1 108 ? -3.357 -17.75 -19.609 1 98.69 108 LEU A C 1
ATOM 845 O O . LEU A 1 108 ? -3.799 -17.594 -20.75 1 98.69 108 LEU A O 1
ATOM 849 N N . ASP A 1 109 ? -2.176 -17.203 -19.188 1 98.12 109 ASP A N 1
ATOM 850 C CA . ASP A 1 109 ? -1.366 -16.516 -20.188 1 98.12 109 ASP A CA 1
ATOM 851 C C . ASP A 1 109 ? -0.894 -17.469 -21.281 1 98.12 109 ASP A C 1
ATOM 853 O O . ASP A 1 109 ? -0.737 -18.672 -21.031 1 98.12 109 ASP A O 1
ATOM 857 N N . LEU A 1 110 ? -0.747 -17 -22.516 1 96.56 110 LEU A N 1
ATOM 858 C CA . LEU A 1 110 ? -0.291 -17.797 -23.656 1 96.56 110 LEU A CA 1
ATOM 859 C C . LEU A 1 110 ? 1.161 -17.469 -24 1 96.56 110 LEU A C 1
ATOM 861 O O . LEU A 1 110 ? 1.512 -17.312 -25.172 1 96.56 110 LEU A O 1
ATOM 865 N N . ASP A 1 111 ? 1.928 -17.141 -22.953 1 94.5 111 ASP A N 1
ATOM 866 C CA . ASP A 1 111 ? 3.381 -17 -22.969 1 94.5 111 ASP A CA 1
ATOM 867 C C . ASP A 1 111 ? 3.797 -15.625 -23.469 1 94.5 111 ASP A C 1
ATOM 869 O O . ASP A 1 111 ? 2.984 -14.898 -24.047 1 94.5 111 ASP A O 1
ATOM 873 N N . ALA A 1 112 ? 5.031 -15.336 -23.203 1 95.88 112 ALA A N 1
ATOM 874 C CA . ALA A 1 112 ? 5.633 -14.055 -23.547 1 95.88 112 ALA A CA 1
ATOM 875 C C . ALA A 1 112 ? 6.078 -14.023 -25 1 95.88 112 ALA A C 1
ATOM 877 O O . ALA A 1 112 ? 6.547 -15.031 -25.531 1 95.88 112 ALA A O 1
ATOM 878 N N . VAL A 1 113 ? 5.941 -12.953 -25.656 1 96.88 113 VAL A N 1
ATOM 879 C CA . VAL A 1 113 ? 6.434 -12.68 -27 1 96.88 113 VAL A CA 1
ATOM 880 C C . VAL A 1 113 ? 7.215 -11.367 -27 1 96.88 113 VAL A C 1
ATOM 882 O O . VAL A 1 113 ? 7.098 -10.555 -26.078 1 96.88 113 VAL A O 1
ATOM 885 N N . PRO A 1 114 ? 8.023 -11.156 -27.969 1 96.31 114 PRO A N 1
ATOM 886 C CA . PRO A 1 114 ? 8.805 -9.922 -27.984 1 96.31 114 PRO A CA 1
ATOM 887 C C . PRO A 1 114 ? 7.934 -8.664 -27.984 1 96.31 114 PRO A C 1
ATOM 889 O O . PRO A 1 114 ? 6.887 -8.633 -28.641 1 96.31 114 PRO A O 1
ATOM 892 N N . LEU A 1 115 ? 8.258 -7.777 -27.172 1 96.31 115 LEU A N 1
ATOM 893 C CA . LEU A 1 115 ? 7.719 -6.43 -27.281 1 96.31 115 LEU A CA 1
ATOM 894 C C . LEU A 1 115 ? 8.383 -5.676 -28.438 1 96.31 115 LEU A C 1
ATOM 896 O O . LEU A 1 115 ? 9.539 -5.27 -28.328 1 96.31 115 LEU A O 1
ATOM 900 N N . PHE A 1 116 ? 7.637 -5.441 -29.531 1 92.81 116 PHE A N 1
ATOM 901 C CA . PHE A 1 116 ? 8.188 -4.992 -30.812 1 92.81 116 PHE A CA 1
ATOM 902 C C . PHE A 1 116 ? 8.953 -3.686 -30.641 1 92.81 116 PHE A C 1
ATOM 904 O O . PHE A 1 116 ? 8.5 -2.783 -29.922 1 92.81 116 PHE A O 1
ATOM 911 N N . LEU A 1 117 ? 10.195 -3.627 -31.172 1 92.62 117 LEU A N 1
ATOM 912 C CA . LEU A 1 117 ? 11.086 -2.475 -31.266 1 92.62 117 LEU A CA 1
ATOM 913 C C . LEU A 1 117 ? 11.695 -2.15 -29.906 1 92.62 117 LEU A C 1
ATOM 915 O O . LEU A 1 117 ? 12.297 -1.09 -29.719 1 92.62 117 LEU A O 1
ATOM 919 N N . SER A 1 118 ? 11.453 -3.016 -28.938 1 93.12 118 SER A N 1
ATOM 920 C CA . SER A 1 118 ? 12.117 -2.852 -27.641 1 93.12 118 SER A CA 1
ATOM 921 C C . SER A 1 118 ? 13.469 -3.551 -27.625 1 93.12 118 SER A C 1
ATOM 923 O O . SER A 1 118 ? 13.82 -4.262 -28.562 1 93.12 118 SER A O 1
ATOM 925 N N . GLN A 1 119 ? 14.234 -3.193 -26.562 1 93.44 119 GLN A N 1
ATOM 926 C CA . GLN A 1 119 ? 15.5 -3.883 -26.375 1 93.44 119 GLN A CA 1
ATOM 927 C C . GLN A 1 119 ? 15.305 -5.203 -25.641 1 93.44 119 GLN A C 1
ATOM 929 O O . GLN A 1 119 ? 15.5 -5.27 -24.422 1 93.44 119 GLN A O 1
ATOM 934 N N . ASP A 1 120 ? 14.992 -6.25 -26.328 1 91.56 120 ASP A N 1
ATOM 935 C CA . ASP A 1 120 ? 14.875 -7.617 -25.828 1 91.56 120 ASP A CA 1
ATOM 936 C C . ASP A 1 120 ? 13.852 -7.703 -24.703 1 91.56 120 ASP A C 1
ATOM 938 O O . ASP A 1 120 ? 14.039 -8.453 -23.75 1 91.56 120 ASP A O 1
ATOM 942 N N . GLU A 1 121 ? 12.898 -6.852 -24.641 1 96.38 121 GLU A N 1
ATOM 943 C CA . GLU A 1 121 ? 11.812 -6.906 -23.672 1 96.38 121 GLU A CA 1
ATOM 944 C C . GLU A 1 121 ? 10.625 -7.688 -24.234 1 96.38 121 GLU A C 1
ATOM 946 O O . GLU A 1 121 ? 10.602 -8.039 -25.406 1 96.38 121 GLU A O 1
ATOM 951 N N . VAL A 1 122 ? 9.703 -8.055 -23.406 1 96.88 122 VAL A N 1
ATOM 952 C CA . VAL A 1 122 ? 8.641 -8.961 -23.828 1 96.88 122 VAL A CA 1
ATOM 953 C C . VAL A 1 122 ? 7.289 -8.445 -23.359 1 96.88 122 VAL A C 1
ATOM 955 O O . VAL A 1 122 ? 7.223 -7.578 -22.484 1 96.88 122 VAL A O 1
ATOM 958 N N . THR A 1 123 ? 6.266 -8.797 -23.969 1 97.62 123 THR A N 1
ATOM 959 C CA . THR A 1 123 ? 4.883 -8.711 -23.531 1 97.62 123 THR A CA 1
ATOM 960 C C . THR A 1 123 ? 4.254 -10.102 -23.438 1 97.62 123 THR A C 1
ATOM 962 O O . THR A 1 123 ? 4.832 -11.078 -23.922 1 97.62 123 THR A O 1
ATOM 965 N N . THR A 1 124 ? 3.174 -10.234 -22.719 1 97.81 124 THR A N 1
ATOM 966 C CA . THR A 1 124 ? 2.523 -11.531 -22.562 1 97.81 124 THR A CA 1
ATOM 967 C C . THR A 1 124 ? 1.176 -11.555 -23.281 1 97.81 124 THR A C 1
ATOM 969 O O . THR A 1 124 ? 0.406 -10.594 -23.188 1 97.81 124 THR A O 1
ATOM 972 N N . GLN A 1 125 ? 0.856 -12.625 -24 1 97.38 125 GLN A N 1
ATOM 973 C CA . GLN A 1 125 ? -0.331 -12.742 -24.844 1 97.38 125 GLN A CA 1
ATOM 974 C C . GLN A 1 125 ? -1.416 -13.562 -24.156 1 97.38 125 GLN A C 1
ATOM 976 O O . GLN A 1 125 ? -1.144 -14.266 -23.188 1 97.38 125 GLN A O 1
ATOM 981 N N . GLY A 1 126 ? -2.646 -13.406 -24.672 1 97.94 126 GLY A N 1
ATOM 982 C CA . GLY A 1 126 ? -3.719 -14.289 -24.234 1 97.94 126 GLY A CA 1
ATOM 983 C C . GLY A 1 126 ? -4.961 -13.539 -23.797 1 97.94 126 GLY A C 1
ATOM 984 O O . GLY A 1 126 ? -5.934 -14.148 -23.344 1 97.94 126 GLY A O 1
ATOM 985 N N . LEU A 1 127 ? -4.984 -12.203 -24 1 98.06 127 LEU A N 1
ATOM 986 C CA . LEU A 1 127 ? -6.113 -11.406 -23.516 1 98.06 127 LEU A CA 1
ATOM 987 C C . LEU A 1 127 ? -7.34 -11.617 -24.391 1 98.06 127 LEU A C 1
ATOM 989 O O . LEU A 1 127 ? -8.469 -11.438 -23.938 1 98.06 127 LEU A O 1
ATOM 993 N N . ASP A 1 128 ? -7.125 -11.906 -25.656 1 96.44 128 ASP A N 1
ATOM 994 C CA . ASP A 1 128 ? -8.25 -12.133 -26.547 1 96.44 128 ASP A CA 1
ATOM 995 C C . ASP A 1 128 ? -9.07 -13.344 -26.094 1 96.44 128 ASP A C 1
ATOM 997 O O . ASP A 1 128 ? -8.516 -14.391 -25.766 1 96.44 128 ASP A O 1
ATOM 1001 N N . ASN A 1 129 ? -10.398 -13.211 -26.047 1 97.06 129 ASN A N 1
ATOM 1002 C CA . ASN A 1 129 ? -11.375 -14.227 -25.672 1 97.06 129 ASN A CA 1
ATOM 1003 C C . ASN A 1 129 ? -11.156 -14.727 -24.25 1 97.06 129 ASN A C 1
ATOM 1005 O O . ASN A 1 129 ? -11.539 -15.844 -23.922 1 97.06 129 ASN A O 1
ATOM 1009 N N . LEU A 1 130 ? -10.492 -13.969 -23.469 1 98.69 130 LEU A N 1
ATOM 1010 C CA . LEU A 1 130 ? -10.102 -14.391 -22.125 1 98.69 130 LEU A CA 1
ATOM 1011 C C . LEU A 1 130 ? -11.328 -14.672 -21.281 1 98.69 130 LEU A C 1
ATOM 1013 O O . LEU A 1 130 ? -11.336 -15.625 -20.484 1 98.69 130 LEU A O 1
ATOM 1017 N N . ALA A 1 131 ? -12.383 -13.891 -21.422 1 98.5 131 ALA A N 1
ATOM 1018 C CA . ALA A 1 131 ? -13.578 -14.102 -20.609 1 98.5 131 ALA A CA 1
ATOM 1019 C C . ALA A 1 131 ? -14.18 -15.477 -20.875 1 98.5 131 ALA A C 1
ATOM 1021 O O . ALA A 1 131 ? -14.594 -16.172 -19.938 1 98.5 131 ALA A O 1
ATOM 1022 N N . SER A 1 132 ? -14.281 -15.828 -22.109 1 98.62 132 SER A N 1
ATOM 1023 C CA . SER A 1 132 ? -14.828 -17.125 -22.484 1 98.62 132 SER A CA 1
ATOM 1024 C C . SER A 1 132 ? -13.953 -18.266 -21.953 1 98.62 132 SER A C 1
ATOM 1026 O O . SER A 1 132 ? -14.461 -19.281 -21.469 1 98.62 132 SER A O 1
ATOM 1028 N N . ARG A 1 133 ? -12.609 -18.141 -22.062 1 98.69 133 ARG A N 1
ATOM 1029 C CA . ARG A 1 133 ? -11.703 -19.141 -21.531 1 98.69 133 ARG A CA 1
ATOM 1030 C C . ARG A 1 133 ? -11.859 -19.25 -20.016 1 98.69 133 ARG A C 1
ATOM 1032 O O . ARG A 1 133 ? -11.906 -20.359 -19.469 1 98.69 133 ARG A O 1
ATOM 1039 N N . CYS A 1 134 ? -11.977 -18.109 -19.344 1 98.81 134 CYS A N 1
ATOM 1040 C CA . CYS A 1 134 ? -12.188 -18.109 -17.891 1 98.81 134 CYS A CA 1
ATOM 1041 C C . CYS A 1 134 ? -13.469 -18.844 -17.531 1 98.81 134 CYS A C 1
ATOM 1043 O O . CYS A 1 134 ? -13.477 -19.656 -16.594 1 98.81 134 CYS A O 1
ATOM 1045 N N . ALA A 1 135 ? -14.516 -18.531 -18.234 1 98.75 135 ALA A N 1
ATOM 1046 C CA . ALA A 1 135 ? -15.805 -19.156 -17.953 1 98.75 135 ALA A CA 1
ATOM 1047 C C . ALA A 1 135 ? -15.727 -20.672 -18.078 1 98.75 135 ALA A C 1
ATOM 1049 O O . ALA A 1 135 ? -16.328 -21.406 -17.297 1 98.75 135 ALA A O 1
ATOM 1050 N N . GLU A 1 136 ? -15.055 -21.141 -19.094 1 98.62 136 GLU A N 1
ATOM 1051 C CA . GLU A 1 136 ? -14.898 -22.578 -19.312 1 98.62 136 GLU A CA 1
ATOM 1052 C C . GLU A 1 136 ? -14.148 -23.234 -18.156 1 98.62 136 GLU A C 1
ATOM 1054 O O . GLU A 1 136 ? -14.555 -24.297 -17.672 1 98.62 136 GLU A O 1
ATOM 1059 N N . TYR A 1 137 ? -13.039 -22.641 -17.734 1 98.75 137 TYR A N 1
ATOM 1060 C CA . TYR A 1 137 ? -12.258 -23.234 -16.656 1 98.75 137 TYR A CA 1
ATOM 1061 C C . TYR A 1 137 ? -13.016 -23.156 -15.328 1 98.75 137 TYR A C 1
ATOM 1063 O O . TYR A 1 137 ? -12.883 -24.047 -14.484 1 98.75 137 TYR A O 1
ATOM 1071 N N . LYS A 1 138 ? -13.789 -22.062 -15.148 1 98.75 138 LYS A N 1
ATOM 1072 C CA . LYS A 1 138 ? -14.656 -21.984 -13.977 1 98.75 138 LYS A CA 1
ATOM 1073 C C . LYS A 1 138 ? -15.656 -23.125 -13.945 1 98.75 138 LYS A C 1
ATOM 1075 O O . LYS A 1 138 ? -15.891 -23.734 -12.891 1 98.75 138 LYS A O 1
ATOM 1080 N N . LYS A 1 139 ? -16.203 -23.422 -15.047 1 98.44 139 LYS A N 1
ATOM 1081 C CA . LYS A 1 139 ? -17.141 -24.531 -15.172 1 98.44 139 LYS A CA 1
ATOM 1082 C C . LYS A 1 139 ? -16.484 -25.859 -14.82 1 98.44 139 LYS A C 1
ATOM 1084 O O . LYS A 1 139 ? -17.141 -26.75 -14.273 1 98.44 139 LYS A O 1
ATOM 1089 N N . GLN A 1 140 ? -15.203 -26.016 -15.141 1 98.25 140 GLN A N 1
ATOM 1090 C CA . GLN A 1 140 ? -14.469 -27.234 -14.867 1 98.25 140 GLN A CA 1
ATOM 1091 C C . GLN A 1 140 ? -14.086 -27.328 -13.391 1 98.25 140 GLN A C 1
ATOM 1093 O O . GLN A 1 140 ? -13.594 -28.375 -12.938 1 98.25 140 GLN A O 1
ATOM 1098 N N . GLY A 1 141 ? -14.219 -26.234 -12.672 1 98.31 141 GLY A N 1
ATOM 1099 C CA . GLY A 1 141 ? -13.992 -26.297 -11.234 1 98.31 141 GLY A CA 1
ATOM 1100 C C . GLY A 1 141 ? -12.836 -25.438 -10.773 1 98.31 141 GLY A C 1
ATOM 1101 O O . GLY A 1 141 ? -12.547 -25.359 -9.578 1 98.31 141 GLY A O 1
ATOM 1102 N N . CYS A 1 142 ? -12.156 -24.703 -11.695 1 98.88 142 CYS A N 1
ATOM 1103 C CA . CYS A 1 142 ? -11.102 -23.781 -11.297 1 98.88 142 CYS A CA 1
ATOM 1104 C C . CYS A 1 142 ? -11.664 -22.625 -10.477 1 98.88 142 CYS A C 1
ATOM 1106 O O . CYS A 1 142 ? -12.758 -22.141 -10.758 1 98.88 142 CYS A O 1
ATOM 1108 N N . ARG A 1 143 ? -10.852 -22.172 -9.492 1 98.94 143 ARG A N 1
ATOM 1109 C CA . ARG A 1 143 ? -11.32 -21.094 -8.633 1 98.94 143 ARG A CA 1
ATOM 1110 C C . ARG A 1 143 ? -10.367 -19.906 -8.664 1 98.94 143 ARG A C 1
ATOM 1112 O O . ARG A 1 143 ? -10.648 -18.859 -8.078 1 98.94 143 ARG A O 1
ATOM 1119 N N . PHE A 1 144 ? -9.258 -20.078 -9.258 1 98.94 144 PHE A N 1
ATOM 1120 C CA . PHE A 1 144 ? -8.305 -18.984 -9.461 1 98.94 144 PHE A CA 1
ATOM 1121 C C . PHE A 1 144 ? -7.508 -19.203 -10.742 1 98.94 144 PHE A C 1
ATOM 1123 O O . PHE A 1 144 ? -7.645 -20.25 -11.398 1 98.94 144 PHE A O 1
ATOM 1130 N N . ALA A 1 145 ? -6.762 -18.172 -11.156 1 98.94 145 ALA A N 1
ATOM 1131 C CA . ALA A 1 145 ? -5.898 -18.234 -12.336 1 98.94 145 ALA A CA 1
ATOM 1132 C C . ALA A 1 145 ? -4.598 -17.469 -12.109 1 98.94 145 ALA A C 1
ATOM 1134 O O . ALA A 1 145 ? -4.496 -16.672 -11.172 1 98.94 145 ALA A O 1
ATOM 1135 N N . LYS A 1 146 ? -3.639 -17.797 -12.914 1 98.69 146 LYS A N 1
ATOM 1136 C CA . LYS A 1 146 ? -2.4 -17.031 -12.859 1 98.69 146 LYS A CA 1
ATOM 1137 C C . LYS A 1 146 ? -2.004 -16.516 -14.242 1 98.69 146 LYS A C 1
ATOM 1139 O O . LYS A 1 146 ? -2.381 -17.109 -15.258 1 98.69 146 LYS A O 1
ATOM 1144 N N . TRP A 1 147 ? -1.341 -15.422 -14.32 1 98.81 147 TRP A N 1
ATOM 1145 C CA . TRP A 1 147 ? -0.834 -14.773 -15.523 1 98.81 147 TRP A CA 1
ATOM 1146 C C . TRP A 1 147 ? 0.541 -14.164 -15.273 1 98.81 147 TRP A C 1
ATOM 1148 O O . TRP A 1 147 ? 0.691 -13.281 -14.43 1 98.81 147 TRP A O 1
ATOM 1158 N N . ARG A 1 148 ? 1.509 -14.602 -15.992 1 98.38 148 ARG A N 1
ATOM 1159 C CA . ARG A 1 148 ? 2.885 -14.164 -15.781 1 98.38 148 ARG A CA 1
ATOM 1160 C C . ARG A 1 148 ? 3.275 -13.094 -16.797 1 98.38 148 ARG A C 1
ATOM 1162 O O . ARG A 1 148 ? 3.006 -13.227 -17.984 1 98.38 148 ARG A O 1
ATOM 1169 N N . CYS A 1 149 ? 3.889 -12.016 -16.312 1 98.38 149 CYS A N 1
ATOM 1170 C CA . CYS A 1 149 ? 4.547 -11.008 -17.141 1 98.38 149 CYS A CA 1
ATOM 1171 C C . CYS A 1 149 ? 5.992 -10.805 -16.703 1 98.38 149 CYS A C 1
ATOM 1173 O O . CYS A 1 149 ? 6.258 -10.109 -15.727 1 98.38 149 CYS A O 1
ATOM 1175 N N . PRO A 1 150 ? 6.957 -11.344 -17.453 1 97.38 150 PRO A N 1
ATOM 1176 C CA . PRO A 1 150 ? 8.359 -11.18 -17.078 1 97.38 150 PRO A CA 1
ATOM 1177 C C . PRO A 1 150 ? 8.906 -9.789 -17.391 1 97.38 150 PRO A C 1
ATOM 1179 O O . PRO A 1 150 ? 8.5 -9.172 -18.375 1 97.38 150 PRO A O 1
ATOM 1182 N N . LEU A 1 151 ? 9.727 -9.266 -16.578 1 97.5 151 LEU A N 1
ATOM 1183 C CA . LEU A 1 151 ? 10.531 -8.062 -16.766 1 97.5 151 LEU A CA 1
ATOM 1184 C C . LEU A 1 151 ? 12.016 -8.375 -16.641 1 97.5 151 LEU A C 1
ATOM 1186 O O . LEU A 1 151 ? 12.453 -8.977 -15.656 1 97.5 151 LEU A O 1
ATOM 1190 N N . ARG A 1 152 ? 12.766 -7.973 -17.562 1 95.94 152 ARG A N 1
ATOM 1191 C CA . ARG A 1 152 ? 14.203 -8.211 -17.578 1 95.94 152 ARG A CA 1
ATOM 1192 C C . ARG A 1 152 ? 14.969 -6.98 -17.109 1 95.94 152 ARG A C 1
ATOM 1194 O O . ARG A 1 152 ? 14.531 -5.852 -17.328 1 95.94 152 ARG A O 1
ATOM 1201 N N . ILE A 1 153 ? 16.062 -7.227 -16.5 1 96.56 153 ILE A N 1
ATOM 1202 C CA . ILE A 1 153 ? 16.969 -6.148 -16.109 1 96.56 153 ILE A CA 1
ATOM 1203 C C . ILE A 1 153 ? 18.203 -6.156 -17.016 1 96.56 153 ILE A C 1
ATOM 1205 O O . ILE A 1 153 ? 18.812 -7.207 -17.219 1 96.56 153 ILE A O 1
ATOM 1209 N N . GLY A 1 154 ? 18.5 -5.129 -17.594 1 93.88 154 GLY A N 1
ATOM 1210 C CA . GLY A 1 154 ? 19.703 -4.867 -18.375 1 93.88 154 GLY A CA 1
ATOM 1211 C C . GLY A 1 154 ? 20.156 -3.426 -18.281 1 93.88 154 GLY A C 1
ATOM 1212 O O . GLY A 1 154 ? 19.812 -2.709 -17.344 1 93.88 154 GLY A O 1
ATOM 1213 N N . GLU A 1 155 ? 20.969 -3.066 -19.188 1 89.88 155 GLU A N 1
ATOM 1214 C CA . GLU A 1 155 ? 21.531 -1.72 -19.141 1 89.88 155 GLU A CA 1
ATOM 1215 C C . GLU A 1 155 ? 20.438 -0.661 -19.281 1 89.88 155 GLU A C 1
ATOM 1217 O O . GLU A 1 155 ? 20.422 0.314 -18.516 1 89.88 155 GLU A O 1
ATOM 1222 N N . ASN A 1 156 ? 19.5 -0.861 -20.25 1 92.12 156 ASN A N 1
ATOM 1223 C CA . ASN A 1 156 ? 18.469 0.133 -20.531 1 92.12 156 ASN A CA 1
ATOM 1224 C C . ASN A 1 156 ? 17.078 -0.419 -20.266 1 92.12 156 ASN A C 1
ATOM 1226 O O . ASN A 1 156 ? 16.078 0.138 -20.734 1 92.12 156 ASN A O 1
ATOM 1230 N N . ILE A 1 157 ? 17.062 -1.563 -19.625 1 94.94 157 ILE A N 1
ATOM 1231 C CA . ILE A 1 157 ? 15.766 -2.201 -19.375 1 94.94 157 ILE A CA 1
ATOM 1232 C C . ILE A 1 157 ? 15.664 -2.594 -17.906 1 94.94 157 ILE A C 1
ATOM 1234 O O . ILE A 1 157 ? 16.672 -2.869 -17.25 1 94.94 157 ILE A O 1
ATOM 1238 N N . PRO A 1 158 ? 14.492 -2.666 -17.422 1 97.12 158 PRO A N 1
ATOM 1239 C CA . PRO A 1 158 ? 13.219 -2.541 -18.141 1 97.12 158 PRO A CA 1
ATOM 1240 C C . PRO A 1 158 ? 12.906 -1.103 -18.547 1 97.12 158 PRO A C 1
ATOM 1242 O O . PRO A 1 158 ? 13.211 -0.167 -17.797 1 97.12 158 PRO A O 1
ATOM 1245 N N . SER A 1 159 ? 12.312 -0.889 -19.766 1 96.62 159 SER A N 1
ATOM 1246 C CA . SER A 1 159 ? 11.828 0.411 -20.219 1 96.62 159 SER A CA 1
ATOM 1247 C C . SER A 1 159 ? 10.5 0.768 -19.562 1 96.62 159 SER A C 1
ATOM 1249 O O . SER A 1 159 ? 9.805 -0.106 -19.031 1 96.62 159 SER A O 1
ATOM 1251 N N . VAL A 1 160 ? 10.18 2.023 -19.594 1 95.38 160 VAL A N 1
ATOM 1252 C CA . VAL A 1 160 ? 8.883 2.486 -19.109 1 95.38 160 VAL A CA 1
ATOM 1253 C C . VAL A 1 160 ? 7.766 1.776 -19.875 1 95.38 160 VAL A C 1
ATOM 1255 O O . VAL A 1 160 ? 6.742 1.416 -19.297 1 95.38 160 VAL A O 1
ATOM 1258 N N . GLN A 1 161 ? 8 1.616 -21.125 1 95.88 161 GLN A N 1
ATOM 1259 C CA . GLN A 1 161 ? 7 0.956 -21.953 1 95.88 161 GLN A CA 1
ATOM 1260 C C . GLN A 1 161 ? 6.758 -0.477 -21.484 1 95.88 161 GLN A C 1
ATOM 1262 O O . GLN A 1 161 ? 5.609 -0.924 -21.406 1 95.88 161 GLN A O 1
ATOM 1267 N N . ALA A 1 162 ? 7.781 -1.229 -21.203 1 97.69 162 ALA A N 1
ATOM 1268 C CA . ALA A 1 162 ? 7.648 -2.617 -20.766 1 97.69 162 ALA A CA 1
ATOM 1269 C C . ALA A 1 162 ? 6.938 -2.701 -19.406 1 97.69 162 ALA A C 1
ATOM 1271 O O . ALA A 1 162 ? 6.098 -3.58 -19.203 1 97.69 162 ALA A O 1
ATOM 1272 N N . ILE A 1 163 ? 7.297 -1.787 -18.547 1 98.19 163 ILE A N 1
ATOM 1273 C CA . ILE A 1 163 ? 6.691 -1.763 -17.219 1 98.19 163 ILE A CA 1
ATOM 1274 C C . ILE A 1 163 ? 5.199 -1.46 -17.344 1 98.19 163 ILE A C 1
ATOM 1276 O O . ILE A 1 163 ? 4.371 -2.131 -16.719 1 98.19 163 ILE A O 1
ATOM 1280 N N . ASN A 1 164 ? 4.855 -0.457 -18.109 1 97.38 164 ASN A N 1
ATOM 1281 C CA . ASN A 1 164 ? 3.455 -0.103 -18.312 1 97.38 164 ASN A CA 1
ATOM 1282 C C . ASN A 1 164 ? 2.684 -1.23 -18.984 1 97.38 164 ASN A C 1
ATOM 1284 O O . ASN A 1 164 ? 1.521 -1.478 -18.672 1 97.38 164 ASN A O 1
ATOM 1288 N N . ASP A 1 165 ? 3.316 -1.832 -19.984 1 97.94 165 ASP A N 1
ATOM 1289 C CA . ASP A 1 165 ? 2.691 -2.961 -20.672 1 97.94 165 ASP A CA 1
ATOM 1290 C C . ASP A 1 165 ? 2.375 -4.086 -19.688 1 97.94 165 ASP A C 1
ATOM 1292 O O . ASP A 1 165 ? 1.251 -4.59 -19.656 1 97.94 165 ASP A O 1
ATOM 1296 N N . MET A 1 166 ? 3.348 -4.469 -18.922 1 98.44 166 MET A N 1
ATOM 1297 C CA . MET A 1 166 ? 3.158 -5.492 -17.891 1 98.44 166 MET A CA 1
ATOM 1298 C C . MET A 1 166 ? 1.99 -5.133 -16.969 1 98.44 166 MET A C 1
ATOM 1300 O O . MET A 1 166 ? 1.109 -5.961 -16.734 1 98.44 166 MET A O 1
ATOM 1304 N N . ALA A 1 167 ? 1.969 -3.902 -16.484 1 98.75 167 ALA A N 1
ATOM 1305 C CA . ALA A 1 167 ? 0.956 -3.445 -15.539 1 98.75 167 ALA A CA 1
ATOM 1306 C C . ALA A 1 167 ? -0.438 -3.496 -16.156 1 98.75 167 ALA A C 1
ATOM 1308 O O . ALA A 1 167 ? -1.381 -3.992 -15.539 1 98.75 167 ALA A O 1
ATOM 1309 N N . GLN A 1 168 ? -0.526 -3.027 -17.375 1 98.44 168 GLN A N 1
ATOM 1310 C CA . GLN A 1 168 ? -1.817 -2.955 -18.047 1 98.44 168 GLN A CA 1
ATOM 1311 C C . GLN A 1 168 ? -2.334 -4.348 -18.391 1 98.44 168 GLN A C 1
ATOM 1313 O O . GLN A 1 168 ? -3.521 -4.633 -18.234 1 98.44 168 GLN A O 1
ATOM 1318 N N . VAL A 1 169 ? -1.45 -5.188 -18.875 1 98.81 169 VAL A N 1
ATOM 1319 C CA . VAL A 1 169 ? -1.834 -6.551 -19.234 1 98.81 169 VAL A CA 1
ATOM 1320 C C . VAL A 1 169 ? -2.326 -7.297 -18 1 98.81 169 VAL A C 1
ATOM 1322 O O . VAL A 1 169 ? -3.398 -7.906 -18.016 1 98.81 169 VAL A O 1
ATOM 1325 N N . LEU A 1 170 ? -1.604 -7.199 -16.953 1 98.94 170 LEU A N 1
ATOM 1326 C CA . LEU A 1 170 ? -1.974 -7.898 -15.727 1 98.94 170 LEU A CA 1
ATOM 1327 C C . LEU A 1 170 ? -3.279 -7.348 -15.164 1 98.94 170 LEU A C 1
ATOM 1329 O O . LEU A 1 170 ? -4.102 -8.102 -14.641 1 98.94 170 LEU A O 1
ATOM 1333 N N . ALA A 1 171 ? -3.488 -6.027 -15.25 1 98.88 171 ALA A N 1
ATOM 1334 C CA . ALA A 1 171 ? -4.707 -5.418 -14.719 1 98.88 171 ALA A CA 1
ATOM 1335 C C . ALA A 1 171 ? -5.93 -5.848 -15.523 1 98.88 171 ALA A C 1
ATOM 1337 O O . ALA A 1 171 ? -6.977 -6.164 -14.961 1 98.88 171 ALA A O 1
ATOM 1338 N N . ARG A 1 172 ? -5.828 -5.82 -16.828 1 98.62 172 ARG A N 1
ATOM 1339 C CA . ARG A 1 172 ? -6.922 -6.258 -17.688 1 98.62 172 ARG A CA 1
ATOM 1340 C C . ARG A 1 172 ? -7.254 -7.727 -17.438 1 98.62 172 ARG A C 1
ATOM 1342 O O . ARG A 1 172 ? -8.422 -8.094 -17.328 1 98.62 172 ARG A O 1
ATOM 1349 N N . TYR A 1 173 ? -6.172 -8.508 -17.422 1 98.88 173 TYR A N 1
ATOM 1350 C CA . TYR A 1 173 ? -6.328 -9.922 -17.094 1 98.88 173 TYR A CA 1
ATOM 1351 C C . TYR A 1 173 ? -7.082 -10.102 -15.789 1 98.88 173 TYR A C 1
ATOM 1353 O O . TYR A 1 173 ? -8.023 -10.891 -15.711 1 98.88 173 TYR A O 1
ATOM 1361 N N . ALA A 1 174 ? -6.695 -9.375 -14.773 1 98.94 174 ALA A N 1
ATOM 1362 C CA . ALA A 1 174 ? -7.277 -9.523 -13.445 1 98.94 174 ALA A CA 1
ATOM 1363 C C . ALA A 1 174 ? -8.758 -9.172 -13.453 1 98.94 174 ALA A C 1
ATOM 1365 O O . ALA A 1 174 ? -9.578 -9.883 -12.859 1 98.94 174 ALA A O 1
ATOM 1366 N N . ALA A 1 175 ? -9.07 -8.07 -14.086 1 98.69 175 ALA A N 1
ATOM 1367 C CA . ALA A 1 175 ? -10.461 -7.633 -14.164 1 98.69 175 ALA A CA 1
ATOM 1368 C C . ALA A 1 175 ? -11.328 -8.68 -14.844 1 98.69 175 ALA A C 1
ATOM 1370 O O . ALA A 1 175 ? -12.438 -8.977 -14.391 1 98.69 175 ALA A O 1
ATOM 1371 N N . VAL A 1 176 ? -10.82 -9.258 -15.922 1 98.81 176 VAL A N 1
ATOM 1372 C CA . VAL A 1 176 ? -11.578 -10.266 -16.672 1 98.81 176 VAL A CA 1
ATOM 1373 C C . VAL A 1 176 ? -11.773 -11.508 -15.805 1 98.81 176 VAL A C 1
ATOM 1375 O O . VAL A 1 176 ? -12.859 -12.086 -15.781 1 98.81 176 VAL A O 1
ATOM 1378 N N . CYS A 1 177 ? -10.727 -11.961 -15.141 1 98.88 177 CYS A N 1
ATOM 1379 C CA . CYS A 1 177 ? -10.828 -13.117 -14.25 1 98.88 177 CYS A CA 1
ATOM 1380 C C . CYS A 1 177 ? -11.945 -12.922 -13.234 1 98.88 177 CYS A C 1
ATOM 1382 O O . CYS A 1 177 ? -12.797 -13.797 -13.055 1 98.88 177 CYS A O 1
ATOM 1384 N N . GLN A 1 178 ? -11.953 -11.773 -12.555 1 98.88 178 G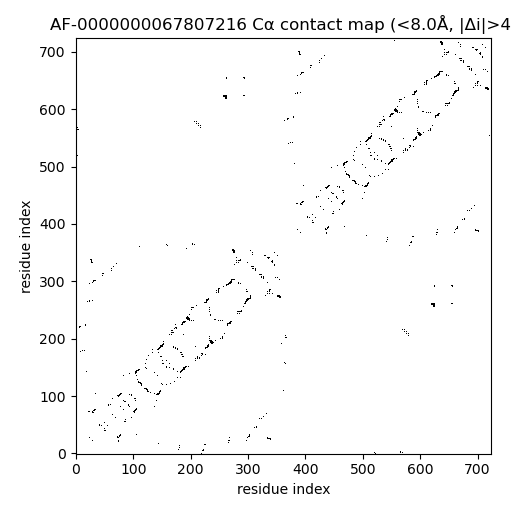LN A N 1
ATOM 1385 C CA . GLN A 1 178 ? -12.938 -11.531 -11.508 1 98.88 178 GLN A CA 1
ATOM 1386 C C . GLN A 1 178 ? -14.352 -11.5 -12.086 1 98.88 178 GLN A C 1
ATOM 1388 O O . GLN A 1 178 ? -15.305 -11.922 -11.43 1 98.88 178 GLN A O 1
ATOM 1393 N N . SER A 1 179 ? -14.516 -11.023 -13.312 1 98.56 179 SER A N 1
ATOM 1394 C CA . SER A 1 179 ? -15.836 -10.992 -13.945 1 98.56 179 SER A CA 1
ATOM 1395 C C . SER A 1 179 ? -16.391 -12.406 -14.109 1 98.56 179 SER A C 1
ATOM 1397 O O . SER A 1 179 ? -17.609 -12.578 -14.266 1 98.56 179 SER A O 1
ATOM 1399 N N . GLN A 1 180 ? -15.508 -13.422 -14.102 1 98.69 180 GLN A N 1
ATOM 1400 C CA . GLN A 1 180 ? -15.938 -14.805 -14.281 1 98.69 180 GLN A CA 1
ATOM 1401 C C . GLN A 1 180 ? -15.789 -15.594 -12.984 1 98.69 180 GLN A C 1
ATOM 1403 O O . GLN A 1 180 ? -15.805 -16.828 -13 1 98.69 180 GLN A O 1
ATOM 1408 N N . GLY A 1 181 ? -15.492 -14.922 -11.883 1 98.75 181 GLY A N 1
ATOM 1409 C CA . GLY A 1 181 ? -15.492 -15.539 -10.57 1 98.75 181 GLY A CA 1
ATOM 1410 C C . GLY A 1 181 ? -14.188 -16.25 -10.242 1 98.75 181 GLY A C 1
ATOM 1411 O O . GLY A 1 181 ? -14.156 -17.141 -9.398 1 98.75 181 GLY A O 1
ATOM 1412 N N . LEU A 1 182 ? -13.125 -15.891 -10.945 1 98.94 182 LEU A N 1
ATOM 1413 C CA . LEU A 1 182 ? -11.805 -16.453 -10.672 1 98.94 182 LEU A CA 1
ATOM 1414 C C . LEU A 1 182 ? -10.945 -15.453 -9.906 1 98.94 182 LEU A C 1
ATOM 1416 O O . LEU A 1 182 ? -10.977 -14.25 -10.195 1 98.94 182 LEU A O 1
ATOM 1420 N N . VAL A 1 183 ? -10.234 -15.891 -8.844 1 99 183 VAL A N 1
ATOM 1421 C CA . VAL A 1 183 ? -9.219 -15.078 -8.18 1 99 183 VAL A CA 1
ATOM 1422 C C . VAL A 1 183 ? -8.008 -14.922 -9.094 1 99 183 VAL A C 1
ATOM 1424 O O . VAL A 1 183 ? -7.359 -15.906 -9.453 1 99 183 VAL A O 1
ATOM 1427 N N . PRO A 1 184 ? -7.719 -13.734 -9.516 1 98.94 184 PRO A N 1
ATOM 1428 C CA . PRO A 1 184 ? -6.512 -13.547 -10.328 1 98.94 184 PRO A CA 1
ATOM 1429 C C . PRO A 1 184 ? -5.238 -13.508 -9.484 1 98.94 184 PRO A C 1
ATOM 1431 O O . PRO A 1 184 ? -5.148 -12.742 -8.523 1 98.94 184 PRO A O 1
ATOM 1434 N N . ILE A 1 185 ? -4.309 -14.336 -9.742 1 98.94 185 ILE A N 1
ATOM 1435 C CA . ILE A 1 185 ? -2.934 -14.195 -9.281 1 98.94 185 ILE A CA 1
ATOM 1436 C C . ILE A 1 185 ? -2.115 -13.438 -10.336 1 98.94 185 ILE A C 1
ATOM 1438 O O . ILE A 1 185 ? -1.847 -13.969 -11.414 1 98.94 185 ILE A O 1
ATOM 1442 N N . VAL A 1 186 ? -1.825 -12.211 -10.055 1 98.94 186 VAL A N 1
ATOM 1443 C CA . VAL A 1 186 ? -1.004 -11.391 -10.945 1 98.94 186 VAL A CA 1
ATOM 1444 C C . VAL A 1 186 ? 0.474 -11.664 -10.672 1 98.94 186 VAL A C 1
ATOM 1446 O O . VAL A 1 186 ? 0.911 -11.664 -9.523 1 98.94 186 VAL A O 1
ATOM 1449 N N . GLU A 1 187 ? 1.217 -11.914 -11.766 1 98.75 187 GLU A N 1
ATOM 1450 C CA . GLU A 1 187 ? 2.592 -12.375 -11.617 1 98.75 187 GLU A CA 1
ATOM 1451 C C . GLU A 1 187 ? 3.564 -11.484 -12.383 1 98.75 187 GLU A C 1
ATOM 1453 O O . GLU A 1 187 ? 4.062 -11.867 -13.445 1 98.75 187 GLU A O 1
ATOM 1458 N N . PRO A 1 188 ? 3.879 -10.273 -11.797 1 98.69 188 PRO A N 1
ATOM 1459 C CA . PRO A 1 188 ? 5.031 -9.523 -12.305 1 98.69 188 PRO A CA 1
ATOM 1460 C C . PRO A 1 188 ? 6.363 -10.172 -11.953 1 98.69 188 PRO A C 1
ATOM 1462 O O . PRO A 1 188 ? 6.719 -10.266 -10.773 1 98.69 188 PRO A O 1
ATOM 1465 N N . ASP A 1 189 ? 7.086 -10.68 -12.922 1 97.69 189 ASP A N 1
ATOM 1466 C CA . ASP A 1 189 ? 8.281 -11.484 -12.688 1 97.69 189 ASP A CA 1
ATOM 1467 C C . ASP A 1 189 ? 9.539 -10.734 -13.117 1 97.69 189 ASP A C 1
ATOM 1469 O O . ASP A 1 189 ? 9.938 -10.789 -14.289 1 97.69 189 ASP A O 1
ATOM 1473 N N . VAL A 1 190 ? 10.156 -10.031 -12.203 1 97.75 190 VAL A N 1
ATOM 1474 C CA . VAL A 1 190 ? 11.5 -9.531 -12.492 1 97.75 190 VAL A CA 1
ATOM 1475 C C . VAL A 1 190 ? 12.492 -10.695 -12.508 1 97.75 190 VAL A C 1
ATOM 1477 O O . VAL A 1 190 ? 12.82 -11.25 -11.461 1 97.75 190 VAL A O 1
ATOM 1480 N N . VAL A 1 191 ? 12.984 -10.969 -13.609 1 96.06 191 VAL A N 1
ATOM 1481 C CA . VAL A 1 191 ? 13.648 -12.25 -13.844 1 96.06 191 VAL A CA 1
ATOM 1482 C C . VAL A 1 191 ? 15.031 -12.234 -13.203 1 96.06 191 VAL A C 1
ATOM 1484 O O . VAL A 1 191 ? 15.672 -11.188 -13.117 1 96.06 191 VAL A O 1
ATOM 1487 N N . LEU A 1 192 ? 15.5 -13.328 -12.852 1 94.69 192 LEU A N 1
ATOM 1488 C CA . LEU A 1 192 ? 16.75 -13.555 -12.141 1 94.69 192 LEU A CA 1
ATOM 1489 C C . LEU A 1 192 ? 17.938 -13.445 -13.086 1 94.69 192 LEU A C 1
ATOM 1491 O O . LEU A 1 192 ? 19.078 -13.312 -12.641 1 94.69 192 LEU A O 1
ATOM 1495 N N . ASP A 1 193 ? 17.719 -13.422 -14.289 1 93.19 193 ASP A N 1
ATOM 1496 C CA . ASP A 1 193 ? 18.781 -13.375 -15.281 1 93.19 193 ASP A CA 1
ATOM 1497 C C . ASP A 1 193 ? 19.547 -12.055 -15.211 1 93.19 193 ASP A C 1
ATOM 1499 O O . ASP A 1 193 ? 18.953 -10.992 -15.023 1 93.19 193 ASP A O 1
ATOM 1503 N N . GLY A 1 194 ? 20.859 -12.18 -15.398 1 93.75 194 GLY A N 1
ATOM 1504 C CA . GLY A 1 194 ? 21.672 -10.984 -15.469 1 93.75 194 GLY A CA 1
ATOM 1505 C C . GLY A 1 194 ? 22.672 -10.883 -14.328 1 93.75 194 GLY A C 1
ATOM 1506 O O . GLY A 1 194 ? 22.859 -11.844 -13.57 1 93.75 194 GLY A O 1
ATOM 1507 N N . ASP A 1 195 ? 23.375 -9.781 -14.273 1 96.44 195 ASP A N 1
ATOM 1508 C CA . ASP A 1 195 ? 24.422 -9.594 -13.281 1 96.44 195 ASP A CA 1
ATOM 1509 C C . ASP A 1 195 ? 24.094 -8.438 -12.344 1 96.44 195 ASP A C 1
ATOM 1511 O O . ASP A 1 195 ? 24.969 -7.914 -11.648 1 96.44 195 ASP A O 1
ATOM 1515 N N . HIS A 1 196 ? 22.859 -7.988 -12.391 1 97.19 196 HIS A N 1
ATOM 1516 C CA . HIS A 1 196 ? 22.438 -6.898 -11.516 1 97.19 196 HIS A CA 1
ATOM 1517 C C . HIS A 1 196 ? 22.578 -7.281 -10.047 1 97.19 196 HIS A C 1
ATOM 1519 O O . HIS A 1 196 ? 22.531 -8.461 -9.703 1 97.19 196 HIS A O 1
ATOM 1525 N N . ASP A 1 197 ? 22.781 -6.301 -9.172 1 97.5 197 ASP A N 1
ATOM 1526 C CA . ASP A 1 197 ? 22.844 -6.57 -7.742 1 97.5 197 ASP A CA 1
ATOM 1527 C C . ASP A 1 197 ? 21.469 -6.465 -7.094 1 97.5 197 ASP A C 1
ATOM 1529 O O . ASP A 1 197 ? 20.484 -6.184 -7.773 1 97.5 197 ASP A O 1
ATOM 1533 N N . ILE A 1 198 ? 21.438 -6.738 -5.828 1 98.12 198 ILE A N 1
ATOM 1534 C CA . ILE A 1 198 ? 20.188 -6.824 -5.078 1 98.12 198 ILE A CA 1
ATOM 1535 C C . ILE A 1 198 ? 19.516 -5.453 -5.023 1 98.12 198 ILE A C 1
ATOM 1537 O O . ILE A 1 198 ? 18.297 -5.352 -5.043 1 98.12 198 ILE A O 1
ATOM 1541 N N . VAL A 1 199 ? 20.312 -4.312 -4.961 1 97.56 199 VAL A N 1
ATOM 1542 C CA . VAL A 1 199 ? 19.766 -2.961 -4.891 1 97.56 199 VAL A CA 1
ATOM 1543 C C . VAL A 1 199 ? 19.031 -2.625 -6.188 1 97.56 199 VAL A C 1
ATOM 1545 O O . VAL A 1 199 ? 17.938 -2.057 -6.164 1 97.56 199 VAL A O 1
ATOM 1548 N N . ARG A 1 200 ? 19.656 -3.02 -7.297 1 97.44 200 ARG A N 1
ATOM 1549 C CA . ARG A 1 200 ? 19.062 -2.814 -8.617 1 97.44 200 ARG A CA 1
ATOM 1550 C C . ARG A 1 200 ? 17.75 -3.59 -8.75 1 97.44 200 ARG A C 1
ATOM 1552 O O . ARG A 1 200 ? 16.75 -3.055 -9.227 1 97.44 200 ARG A O 1
ATOM 1559 N N . ASP A 1 201 ? 17.719 -4.824 -8.359 1 97.94 201 ASP A N 1
ATOM 1560 C CA . ASP A 1 201 ? 16.516 -5.645 -8.43 1 97.94 201 ASP A CA 1
ATOM 1561 C C . ASP A 1 201 ? 15.398 -5.051 -7.574 1 97.94 201 ASP A C 1
ATOM 1563 O O . ASP A 1 201 ? 14.234 -5.035 -7.98 1 97.94 201 ASP A O 1
ATOM 1567 N N . GLN A 1 202 ? 15.773 -4.605 -6.379 1 98.31 202 GLN A N 1
ATOM 1568 C CA . GLN A 1 202 ? 14.781 -4.023 -5.488 1 98.31 202 GLN A CA 1
ATOM 1569 C C . GLN A 1 202 ? 14.102 -2.814 -6.133 1 98.31 202 GLN A C 1
ATOM 1571 O O . GLN A 1 202 ? 12.875 -2.693 -6.109 1 98.31 202 GLN A O 1
ATOM 1576 N N . LYS A 1 203 ? 14.898 -1.913 -6.711 1 98 203 LYS A N 1
ATOM 1577 C CA . LYS A 1 203 ? 14.367 -0.699 -7.324 1 98 203 LYS A CA 1
ATOM 1578 C C . LYS A 1 203 ? 13.469 -1.031 -8.508 1 98 203 LYS A C 1
ATOM 1580 O O . LYS A 1 203 ? 12.398 -0.43 -8.672 1 98 203 LYS A O 1
ATOM 1585 N N . VAL A 1 204 ? 13.867 -1.985 -9.328 1 98.44 204 VAL A N 1
ATOM 1586 C CA . VAL A 1 204 ? 13.062 -2.393 -10.477 1 98.44 204 VAL A CA 1
ATOM 1587 C C . VAL A 1 204 ? 11.758 -3.012 -9.992 1 98.44 204 VAL A C 1
ATOM 1589 O O . VAL A 1 204 ? 10.688 -2.705 -10.531 1 98.44 204 VAL A O 1
ATOM 1592 N N . THR A 1 205 ? 11.844 -3.871 -8.969 1 98.75 205 THR A N 1
ATOM 1593 C CA . THR A 1 205 ? 10.664 -4.523 -8.414 1 98.75 205 THR A CA 1
ATOM 1594 C C . THR A 1 205 ? 9.688 -3.492 -7.848 1 98.75 205 THR A C 1
ATOM 1596 O O . THR A 1 205 ? 8.484 -3.559 -8.109 1 98.75 205 THR A O 1
ATOM 1599 N N . GLU A 1 206 ? 10.211 -2.531 -7.082 1 98.62 206 GLU A N 1
ATOM 1600 C CA . GLU A 1 206 ? 9.375 -1.475 -6.523 1 98.62 206 GLU A CA 1
ATOM 1601 C C . GLU A 1 206 ? 8.672 -0.687 -7.629 1 98.62 206 GLU A C 1
ATOM 1603 O O . GLU A 1 206 ? 7.48 -0.397 -7.531 1 98.62 206 GLU A O 1
ATOM 1608 N N . THR A 1 207 ? 9.414 -0.327 -8.656 1 98.56 207 THR A N 1
ATOM 1609 C CA . THR A 1 207 ? 8.867 0.448 -9.758 1 98.56 207 THR A CA 1
ATOM 1610 C C . THR A 1 207 ? 7.781 -0.341 -10.484 1 98.56 207 THR A C 1
ATOM 1612 O O . THR A 1 207 ? 6.723 0.201 -10.812 1 98.56 207 THR A O 1
ATOM 1615 N N . ALA A 1 208 ? 8.047 -1.625 -10.719 1 98.62 208 ALA A N 1
ATOM 1616 C CA . ALA A 1 208 ? 7.094 -2.492 -11.406 1 98.62 208 ALA A CA 1
ATOM 1617 C C . ALA A 1 208 ? 5.812 -2.662 -10.602 1 98.62 208 ALA A C 1
ATOM 1619 O O . ALA A 1 208 ? 4.711 -2.562 -11.141 1 98.62 208 ALA A O 1
ATOM 1620 N N . LEU A 1 209 ? 5.949 -2.893 -9.32 1 98.88 209 LEU A N 1
ATOM 1621 C CA . LEU A 1 209 ? 4.793 -3.139 -8.461 1 98.88 209 LEU A CA 1
ATOM 1622 C C . LEU A 1 209 ? 3.957 -1.874 -8.305 1 98.88 209 LEU A C 1
ATOM 1624 O O . LEU A 1 209 ? 2.727 -1.94 -8.234 1 98.88 209 LEU A O 1
ATOM 1628 N N . ALA A 1 210 ? 4.621 -0.727 -8.172 1 98.75 210 ALA A N 1
ATOM 1629 C CA . ALA A 1 210 ? 3.875 0.525 -8.094 1 98.75 210 ALA A CA 1
ATOM 1630 C C . ALA A 1 210 ? 3.018 0.729 -9.344 1 98.75 210 ALA A C 1
ATOM 1632 O O . ALA A 1 210 ? 1.854 1.127 -9.242 1 98.75 210 ALA A O 1
ATOM 1633 N N . ALA A 1 211 ? 3.607 0.482 -10.508 1 98.69 211 ALA A N 1
ATOM 1634 C CA . ALA A 1 211 ? 2.861 0.593 -11.758 1 98.69 211 ALA A CA 1
ATOM 1635 C C . ALA A 1 211 ? 1.695 -0.392 -11.789 1 98.69 211 ALA A C 1
ATOM 1637 O O . ALA A 1 211 ? 0.593 -0.045 -12.227 1 98.69 211 ALA A O 1
ATOM 1638 N N . LEU A 1 212 ? 1.939 -1.581 -11.344 1 98.88 212 LEU A N 1
ATOM 1639 C CA . LEU A 1 212 ? 0.934 -2.639 -11.367 1 98.88 212 LEU A CA 1
ATOM 1640 C C . LEU A 1 212 ? -0.271 -2.26 -10.508 1 98.88 212 LEU A C 1
ATOM 1642 O O . LEU A 1 212 ? -1.41 -2.309 -10.977 1 98.88 212 LEU A O 1
ATOM 1646 N N . TYR A 1 213 ? -0.062 -1.874 -9.305 1 98.88 213 TYR A N 1
ATOM 1647 C CA . TYR A 1 213 ? -1.183 -1.664 -8.391 1 98.88 213 TYR A CA 1
ATOM 1648 C C . TYR A 1 213 ? -1.934 -0.385 -8.742 1 98.88 213 TYR A C 1
ATOM 1650 O O . TYR A 1 213 ? -3.131 -0.266 -8.469 1 98.88 213 TYR A O 1
ATOM 1658 N N . LYS A 1 214 ? -1.229 0.582 -9.383 1 98.69 214 LYS A N 1
ATOM 1659 C CA . LYS A 1 214 ? -1.977 1.695 -9.961 1 98.69 214 LYS A CA 1
ATOM 1660 C C . LYS A 1 214 ? -2.887 1.22 -11.094 1 98.69 214 LYS A C 1
ATOM 1662 O O . LYS A 1 214 ? -4.031 1.662 -11.203 1 98.69 214 LYS A O 1
ATOM 1667 N N . ALA A 1 215 ? -2.357 0.336 -11.961 1 98.75 215 ALA A N 1
ATOM 1668 C CA . ALA A 1 215 ? -3.15 -0.19 -13.07 1 98.75 215 ALA A CA 1
ATOM 1669 C C . ALA A 1 215 ? -4.328 -1.014 -12.555 1 98.75 215 ALA A C 1
ATOM 1671 O O . ALA A 1 215 ? -5.43 -0.941 -13.102 1 98.75 215 ALA A O 1
ATOM 1672 N N . LEU A 1 216 ? -4.098 -1.845 -11.531 1 98.88 216 LEU A N 1
ATOM 1673 C CA . LEU A 1 216 ? -5.184 -2.623 -10.938 1 98.88 216 LEU A CA 1
ATOM 1674 C C . LEU A 1 216 ? -6.281 -1.709 -10.414 1 98.88 216 LEU A C 1
ATOM 1676 O O . LEU A 1 216 ? -7.469 -2.008 -10.562 1 98.88 216 LEU A O 1
ATOM 1680 N N . ASN A 1 217 ? -5.883 -0.628 -9.734 1 98.56 217 ASN A N 1
ATOM 1681 C CA . ASN A 1 217 ? -6.855 0.362 -9.281 1 98.56 217 ASN A CA 1
ATOM 1682 C C . ASN A 1 217 ? -7.625 0.965 -10.453 1 98.56 217 ASN A C 1
ATOM 1684 O O . ASN A 1 217 ? -8.844 1.115 -10.383 1 98.56 217 ASN A O 1
ATOM 1688 N N . ASP A 1 218 ? -6.945 1.333 -11.57 1 97.94 218 ASP A N 1
ATOM 1689 C CA . ASP A 1 218 ? -7.57 1.934 -12.742 1 97.94 218 ASP A CA 1
ATOM 1690 C C . ASP A 1 218 ? -8.617 1.002 -13.344 1 97.94 218 ASP A C 1
ATOM 1692 O O . ASP A 1 218 ? -9.594 1.461 -13.945 1 97.94 218 ASP A O 1
ATOM 1696 N N . HIS A 1 219 ? -8.391 -0.269 -13.195 1 98 219 HIS A N 1
ATOM 1697 C CA . HIS A 1 219 ? -9.312 -1.245 -13.758 1 98 219 HIS A CA 1
ATOM 1698 C C . HIS A 1 219 ? -10.32 -1.713 -12.711 1 98 219 HIS A C 1
ATOM 1700 O O . HIS A 1 219 ? -11.078 -2.658 -12.945 1 98 219 HIS A O 1
ATOM 1706 N N . HIS A 1 220 ? -10.305 -1.066 -11.547 1 97.62 220 HIS A N 1
ATOM 1707 C CA . HIS A 1 220 ? -11.281 -1.246 -10.477 1 97.62 220 HIS A CA 1
ATOM 1708 C C . HIS A 1 220 ? -11.273 -2.682 -9.961 1 97.62 220 HIS A C 1
ATOM 1710 O O . HIS A 1 220 ? -12.328 -3.236 -9.641 1 97.62 220 HIS A O 1
ATOM 1716 N N . VAL A 1 221 ? -10.07 -3.301 -10 1 98.81 221 VAL A N 1
ATOM 1717 C CA . VAL A 1 221 ? -9.914 -4.672 -9.516 1 98.81 221 VAL A CA 1
ATOM 1718 C C . VAL A 1 221 ? -10.156 -4.719 -8.008 1 98.81 221 VAL A C 1
ATOM 1720 O O . VAL A 1 221 ? -9.688 -3.852 -7.27 1 98.81 221 VAL A O 1
ATOM 1723 N N . PHE A 1 222 ? -11 -5.723 -7.547 1 98.81 222 PHE A N 1
ATOM 1724 C CA . PHE A 1 222 ? -11.266 -5.977 -6.137 1 98.81 222 PHE A CA 1
ATOM 1725 C C . PHE A 1 222 ? -10.078 -6.66 -5.473 1 98.81 222 PHE A C 1
ATOM 1727 O O . PHE A 1 222 ? -9.961 -7.887 -5.516 1 98.81 222 PHE A O 1
ATOM 1734 N N . LEU A 1 223 ? -9.195 -5.906 -4.824 1 98.94 223 LEU A N 1
ATOM 1735 C CA . LEU A 1 223 ? -7.871 -6.348 -4.395 1 98.94 223 LEU A CA 1
ATOM 1736 C C . LEU A 1 223 ? -7.98 -7.48 -3.377 1 98.94 223 LEU A C 1
ATOM 1738 O O . LEU A 1 223 ? -7.145 -8.391 -3.361 1 98.94 223 LEU A O 1
ATOM 1742 N N . GLU A 1 224 ? -9.016 -7.43 -2.5 1 98.88 224 GLU A N 1
ATOM 1743 C CA . GLU A 1 224 ? -9.18 -8.438 -1.46 1 98.88 224 GLU A CA 1
ATOM 1744 C C . GLU A 1 224 ? -9.414 -9.82 -2.062 1 98.88 224 GLU A C 1
ATOM 1746 O O . GLU A 1 224 ? -9.305 -10.836 -1.368 1 98.88 224 GLU A O 1
ATOM 1751 N N . GLY A 1 225 ? -9.742 -9.859 -3.373 1 98.88 225 GLY A N 1
ATOM 1752 C CA . GLY A 1 225 ? -9.93 -11.094 -4.117 1 98.88 225 GLY A CA 1
ATOM 1753 C C . GLY A 1 225 ? -8.82 -11.367 -5.117 1 98.88 225 GLY A C 1
ATOM 1754 O O . GLY A 1 225 ? -9.07 -11.891 -6.203 1 98.88 225 GLY A O 1
ATOM 1755 N N . THR A 1 226 ? -7.645 -10.914 -4.871 1 98.94 226 THR A N 1
ATOM 1756 C CA . THR A 1 226 ? -6.473 -11.141 -5.711 1 98.94 226 THR A CA 1
ATOM 1757 C C . THR A 1 226 ? -5.336 -11.75 -4.898 1 98.94 226 THR A C 1
ATOM 1759 O O . THR A 1 226 ? -5.398 -11.797 -3.668 1 98.94 226 THR A O 1
ATOM 1762 N N . LEU A 1 227 ? -4.332 -12.25 -5.582 1 98.94 227 LEU A N 1
ATOM 1763 C CA . LEU A 1 227 ? -3.035 -12.602 -5.016 1 98.94 227 LEU A CA 1
ATOM 1764 C C . LEU A 1 227 ? -1.899 -12.094 -5.898 1 98.94 227 LEU A C 1
ATOM 1766 O O . LEU A 1 227 ? -2.09 -11.875 -7.098 1 98.94 227 LEU A O 1
ATOM 1770 N N . LEU A 1 228 ? -0.781 -11.844 -5.27 1 98.94 228 LEU A N 1
ATOM 1771 C CA . LEU A 1 228 ? 0.437 -11.438 -5.965 1 98.94 228 LEU A CA 1
ATOM 1772 C C . LEU A 1 228 ? 1.444 -12.586 -6.004 1 98.94 228 LEU A C 1
ATOM 1774 O O . LEU A 1 228 ? 1.665 -13.258 -4.996 1 98.94 228 LEU A O 1
ATOM 1778 N N . LYS A 1 229 ? 1.938 -12.875 -7.164 1 98.88 229 LYS A N 1
ATOM 1779 C CA . LYS A 1 229 ? 3.016 -13.852 -7.32 1 98.88 229 LYS A CA 1
ATOM 1780 C C . LYS A 1 229 ? 4.262 -13.195 -7.914 1 98.88 229 LYS A C 1
ATOM 1782 O O . LYS A 1 229 ? 4.52 -13.32 -9.109 1 98.88 229 LYS A O 1
ATOM 1787 N N . PRO A 1 230 ? 5.055 -12.531 -7.07 1 98.69 230 PRO A N 1
ATOM 1788 C CA . PRO A 1 230 ? 6.242 -11.828 -7.547 1 98.69 230 PRO A CA 1
ATOM 1789 C C . PRO A 1 230 ? 7.523 -12.641 -7.371 1 98.69 230 PRO A C 1
ATOM 1791 O O . PRO A 1 230 ? 7.504 -13.703 -6.75 1 98.69 230 PRO A O 1
ATOM 1794 N N . ASN A 1 231 ? 8.555 -12.109 -7.953 1 97 231 ASN A N 1
ATOM 1795 C CA . ASN A 1 231 ? 9.906 -12.523 -7.598 1 97 231 ASN A CA 1
ATOM 1796 C C . ASN A 1 231 ? 10.242 -12.156 -6.156 1 97 231 ASN A C 1
ATOM 1798 O O . ASN A 1 231 ? 9.734 -11.164 -5.625 1 97 231 ASN A O 1
ATOM 1802 N N . MET A 1 232 ? 11.117 -12.977 -5.488 1 98.19 232 MET A N 1
ATOM 1803 C CA . MET A 1 232 ? 11.906 -12.43 -4.391 1 98.19 232 MET A CA 1
ATOM 1804 C C . MET A 1 232 ? 12.984 -11.484 -4.91 1 98.19 232 MET A C 1
ATOM 1806 O O . MET A 1 232 ? 13.438 -11.617 -6.047 1 98.19 232 MET A O 1
ATOM 1810 N N . VAL A 1 233 ? 13.344 -10.492 -4.137 1 98.56 233 VAL A N 1
ATOM 1811 C CA . VAL A 1 233 ? 14.43 -9.594 -4.527 1 98.56 233 VAL A CA 1
ATOM 1812 C C . VAL A 1 233 ? 15.773 -10.297 -4.332 1 98.56 233 VAL A C 1
ATOM 1814 O O . VAL A 1 233 ? 16.141 -10.656 -3.209 1 98.56 233 VAL A O 1
ATOM 1817 N N . THR A 1 234 ? 16.453 -10.508 -5.363 1 97.75 234 THR A N 1
ATOM 1818 C CA . THR A 1 234 ? 17.734 -11.227 -5.359 1 97.75 234 THR A CA 1
ATOM 1819 C C . THR A 1 234 ? 18.703 -10.586 -6.34 1 97.75 234 THR A C 1
ATOM 1821 O O . THR A 1 234 ? 18.297 -9.914 -7.289 1 97.75 234 THR A O 1
ATOM 1824 N N . PRO A 1 235 ? 20.062 -10.789 -6.027 1 97.44 235 PRO A N 1
ATOM 1825 C CA . PRO A 1 235 ? 20.969 -10.484 -7.133 1 97.44 235 PRO A CA 1
ATOM 1826 C C . PRO A 1 235 ? 20.766 -11.398 -8.336 1 97.44 235 PRO A C 1
ATOM 1828 O O . PRO A 1 235 ? 20.219 -12.508 -8.195 1 97.44 235 PRO A O 1
ATOM 1831 N N . GLY A 1 236 ? 21.125 -10.867 -9.5 1 95.94 236 GLY A N 1
ATOM 1832 C CA . GLY A 1 236 ? 21.078 -11.711 -10.68 1 95.94 236 GLY A CA 1
ATOM 1833 C C . GLY A 1 236 ? 21.938 -12.945 -10.57 1 95.94 236 GLY A C 1
ATOM 1834 O O . GLY A 1 236 ? 22.906 -12.969 -9.797 1 95.94 236 GLY A O 1
ATOM 1835 N N . HIS A 1 237 ? 21.562 -13.961 -11.273 1 93.5 237 HIS A N 1
ATOM 1836 C CA . HIS A 1 237 ? 22.297 -15.227 -11.25 1 93.5 237 HIS A CA 1
ATOM 1837 C C . HIS A 1 237 ? 23.781 -15.008 -11.547 1 93.5 237 HIS A C 1
ATOM 1839 O O . HIS A 1 237 ? 24.641 -15.695 -10.992 1 93.5 237 HIS A O 1
ATOM 1845 N N . GLY A 1 238 ? 24.078 -14.039 -12.359 1 94.44 238 GLY A N 1
ATOM 1846 C CA . GLY A 1 238 ? 25.453 -13.781 -12.773 1 94.44 238 GLY A CA 1
ATOM 1847 C C . GLY A 1 238 ? 26.156 -12.773 -11.891 1 94.44 238 GLY A C 1
ATOM 1848 O O . GLY A 1 238 ? 27.312 -12.422 -12.141 1 94.44 238 GLY A O 1
ATOM 1849 N N . CYS A 1 239 ? 25.469 -12.273 -10.93 1 95.88 239 CYS A N 1
ATOM 1850 C CA . CYS A 1 239 ? 26.062 -11.281 -10.039 1 95.88 239 CYS A CA 1
ATOM 1851 C C . CYS A 1 239 ? 27.156 -11.914 -9.188 1 95.88 239 CYS A C 1
ATOM 1853 O O . CYS A 1 239 ? 26.938 -12.969 -8.578 1 95.88 239 CYS A O 1
ATOM 1855 N N . ALA A 1 240 ? 28.281 -11.312 -9.078 1 95.69 240 ALA A N 1
ATOM 1856 C CA . ALA A 1 240 ? 29.422 -11.836 -8.32 1 95.69 240 ALA A CA 1
ATOM 1857 C C . ALA A 1 240 ? 29.141 -11.781 -6.82 1 95.69 240 ALA A C 1
ATOM 1859 O O . ALA A 1 240 ? 29.516 -12.695 -6.082 1 95.69 240 ALA A O 1
ATOM 1860 N N . LYS A 1 241 ? 28.516 -10.742 -6.434 1 94.56 241 LYS A N 1
ATOM 1861 C CA . LYS A 1 241 ? 28.219 -10.57 -5.016 1 94.56 241 LYS A CA 1
ATOM 1862 C C . LYS A 1 241 ? 26.969 -11.352 -4.621 1 94.56 241 LYS A C 1
ATOM 1864 O O . LYS A 1 241 ? 25.891 -11.125 -5.176 1 94.56 241 LYS A O 1
ATOM 1869 N N . LYS A 1 242 ? 27.141 -12.25 -3.691 1 92.38 242 LYS A N 1
ATOM 1870 C CA . LYS A 1 242 ? 26 -12.977 -3.15 1 92.38 242 LYS A CA 1
ATOM 1871 C C . LYS A 1 242 ? 25.469 -12.312 -1.883 1 92.38 242 LYS A C 1
ATOM 1873 O O . LYS A 1 242 ? 26.234 -11.719 -1.119 1 92.38 242 LYS A O 1
ATOM 1878 N N . ASN A 1 243 ? 24.234 -12.391 -1.705 1 97.56 243 ASN A N 1
ATOM 1879 C CA . ASN A 1 243 ? 23.594 -11.828 -0.521 1 97.56 243 ASN A CA 1
ATOM 1880 C C . ASN A 1 243 ? 23.078 -12.914 0.412 1 97.56 243 ASN A C 1
ATOM 1882 O O . ASN A 1 243 ? 22.75 -14.016 -0.037 1 97.56 243 ASN A O 1
ATOM 1886 N N . THR A 1 244 ? 23.062 -12.586 1.693 1 98.06 244 THR A N 1
ATOM 1887 C CA . THR A 1 244 ? 22.531 -13.523 2.686 1 98.06 244 THR A CA 1
ATOM 1888 C C . THR A 1 244 ? 21.016 -13.602 2.602 1 98.06 244 THR A C 1
ATOM 1890 O O . THR A 1 244 ? 20.359 -12.703 2.07 1 98.06 244 THR A O 1
ATOM 1893 N N . PRO A 1 245 ? 20.438 -14.742 3.111 1 98.06 245 PRO A N 1
ATOM 1894 C CA . PRO A 1 245 ? 18.984 -14.844 3.164 1 98.06 245 PRO A CA 1
ATOM 1895 C C . PRO A 1 245 ? 18.328 -13.672 3.889 1 98.06 245 PRO A C 1
ATOM 1897 O O . PRO A 1 245 ? 17.266 -13.211 3.488 1 98.06 245 PRO A O 1
ATOM 1900 N N . GLN A 1 246 ? 19.047 -13.188 4.934 1 98.5 246 GLN A N 1
ATOM 1901 C CA . GLN A 1 246 ? 18.5 -12.062 5.699 1 98.5 246 GLN A CA 1
ATOM 1902 C C . GLN A 1 246 ? 18.453 -10.797 4.855 1 98.5 246 GLN A C 1
ATOM 1904 O O . GLN A 1 246 ? 17.484 -10.039 4.91 1 98.5 246 GLN A O 1
ATOM 1909 N N . GLU A 1 247 ? 19.531 -10.578 4.109 1 98.62 247 GLU A N 1
ATOM 1910 C CA . GLU A 1 247 ? 19.578 -9.414 3.225 1 98.62 247 GLU A CA 1
ATOM 1911 C C . GLU A 1 247 ? 18.484 -9.5 2.164 1 98.62 247 GLU A C 1
ATOM 1913 O O . GLU A 1 247 ? 17.828 -8.492 1.856 1 98.62 247 GLU A O 1
ATOM 1918 N N . ILE A 1 248 ? 18.266 -10.656 1.591 1 98.62 248 ILE A N 1
ATOM 1919 C CA . ILE A 1 248 ? 17.234 -10.914 0.587 1 98.62 248 ILE A CA 1
ATOM 1920 C C . ILE A 1 248 ? 15.852 -10.672 1.189 1 98.62 248 ILE A C 1
ATOM 1922 O O . ILE A 1 248 ? 15 -10.031 0.569 1 98.62 248 ILE A O 1
ATOM 1926 N N . ALA A 1 249 ? 15.703 -11.164 2.379 1 98.81 249 ALA A N 1
ATOM 1927 C CA . ALA A 1 249 ? 14.422 -11.031 3.08 1 98.81 249 ALA A CA 1
ATOM 1928 C C . ALA A 1 249 ? 14.078 -9.562 3.318 1 98.81 249 ALA A C 1
ATOM 1930 O O . ALA A 1 249 ? 12.953 -9.133 3.047 1 98.81 249 ALA A O 1
ATOM 1931 N N . VAL A 1 250 ? 15.07 -8.789 3.812 1 98.75 250 VAL A N 1
ATOM 1932 C CA . VAL A 1 250 ? 14.852 -7.375 4.109 1 98.75 250 VAL A CA 1
ATOM 1933 C C . VAL A 1 250 ? 14.531 -6.617 2.822 1 98.75 250 VAL A C 1
ATOM 1935 O O . VAL A 1 250 ? 13.586 -5.824 2.777 1 98.75 250 VAL A O 1
ATOM 1938 N N . ALA A 1 251 ? 15.281 -6.895 1.751 1 98.75 251 ALA A N 1
ATOM 1939 C CA . ALA A 1 251 ? 15.062 -6.223 0.473 1 98.75 251 ALA A CA 1
ATOM 1940 C C . ALA A 1 251 ? 13.688 -6.566 -0.097 1 98.75 251 ALA A C 1
ATOM 1942 O O . ALA A 1 251 ? 12.992 -5.695 -0.616 1 98.75 251 ALA A O 1
ATOM 1943 N N . THR A 1 252 ? 13.297 -7.836 0.003 1 98.88 252 THR A N 1
ATOM 1944 C CA . THR A 1 252 ? 12.023 -8.312 -0.536 1 98.88 252 THR A CA 1
ATOM 1945 C C . THR A 1 252 ? 10.852 -7.672 0.201 1 98.88 252 THR A C 1
ATOM 1947 O O . THR A 1 252 ? 9.961 -7.094 -0.423 1 98.88 252 THR A O 1
ATOM 1950 N N . VAL A 1 253 ? 10.883 -7.723 1.503 1 98.88 253 VAL A N 1
ATOM 1951 C CA . VAL A 1 253 ? 9.773 -7.215 2.301 1 98.88 253 VAL A CA 1
ATOM 1952 C C . VAL A 1 253 ? 9.711 -5.691 2.188 1 98.88 253 VAL A C 1
ATOM 1954 O O . VAL A 1 253 ? 8.625 -5.113 2.131 1 98.88 253 VAL A O 1
ATOM 1957 N N . THR A 1 254 ? 10.883 -5.039 2.117 1 98.81 254 THR A N 1
ATOM 1958 C CA . THR A 1 254 ? 10.922 -3.59 1.942 1 98.81 254 THR A CA 1
ATOM 1959 C C . THR A 1 254 ? 10.25 -3.186 0.631 1 98.81 254 THR A C 1
ATOM 1961 O O . THR A 1 254 ? 9.453 -2.252 0.599 1 98.81 254 THR A O 1
ATOM 1964 N N . ALA A 1 255 ? 10.539 -3.916 -0.444 1 98.88 255 ALA A N 1
ATOM 1965 C CA . ALA A 1 255 ? 9.93 -3.619 -1.736 1 98.88 255 ALA A CA 1
ATOM 1966 C C . ALA A 1 255 ? 8.406 -3.762 -1.67 1 98.88 255 ALA A C 1
ATOM 1968 O O . ALA A 1 255 ? 7.68 -2.938 -2.223 1 98.88 255 ALA A O 1
ATOM 1969 N N . LEU A 1 256 ? 7.961 -4.781 -0.991 1 98.94 256 LEU A N 1
ATOM 1970 C CA . LEU A 1 256 ? 6.527 -5.016 -0.849 1 98.94 256 LEU A CA 1
ATOM 1971 C C . LEU A 1 256 ? 5.875 -3.912 -0.02 1 98.94 256 LEU A C 1
ATOM 1973 O O . LEU A 1 256 ? 4.824 -3.389 -0.392 1 98.94 256 LEU A O 1
ATOM 1977 N N . LEU A 1 257 ? 6.508 -3.549 1.094 1 98.88 257 LEU A N 1
ATOM 1978 C CA . LEU A 1 257 ? 5.969 -2.533 1.991 1 98.88 257 LEU A CA 1
ATOM 1979 C C . LEU A 1 257 ? 5.824 -1.194 1.275 1 98.88 257 LEU A C 1
ATOM 1981 O O . LEU A 1 257 ? 4.91 -0.422 1.57 1 98.88 257 LEU A O 1
ATOM 1985 N N . ARG A 1 258 ? 6.598 -0.957 0.298 1 98.81 258 ARG A N 1
ATOM 1986 C CA . ARG A 1 258 ? 6.633 0.338 -0.375 1 98.81 258 ARG A CA 1
ATOM 1987 C C . ARG A 1 258 ? 5.645 0.381 -1.533 1 98.81 258 ARG A C 1
ATOM 1989 O O . ARG A 1 258 ? 5.434 1.434 -2.139 1 98.81 258 ARG A O 1
ATOM 1996 N N . THR A 1 259 ? 4.988 -0.816 -1.836 1 98.81 259 THR A N 1
ATOM 1997 C CA . THR A 1 259 ? 4.309 -0.774 -3.125 1 98.81 259 THR A CA 1
ATOM 1998 C C . THR A 1 259 ? 2.988 -1.538 -3.064 1 98.81 259 THR A C 1
ATOM 2000 O O . THR A 1 259 ? 2.023 -1.178 -3.742 1 98.81 259 THR A O 1
ATOM 2003 N N . VAL A 1 260 ? 2.883 -2.611 -2.258 1 98.88 260 VAL A N 1
ATOM 2004 C CA . VAL A 1 260 ? 1.723 -3.492 -2.316 1 98.88 260 VAL A CA 1
ATOM 2005 C C . VAL A 1 260 ? 0.685 -3.053 -1.287 1 98.88 260 VAL A C 1
ATOM 2007 O O . VAL A 1 260 ? 0.979 -2.986 -0.091 1 98.88 260 VAL A O 1
ATOM 2010 N N . PRO A 1 261 ? -0.542 -2.76 -1.727 1 98.88 261 PRO A N 1
ATOM 2011 C CA . PRO A 1 261 ? -1.577 -2.4 -0.754 1 98.88 261 PRO A CA 1
ATOM 2012 C C . PRO A 1 261 ? -1.848 -3.512 0.258 1 98.88 261 PRO A C 1
ATOM 2014 O O . PRO A 1 261 ? -1.845 -4.691 -0.101 1 98.88 261 PRO A O 1
ATOM 2017 N N . ALA A 1 262 ? -2.18 -3.131 1.456 1 98.69 262 ALA A N 1
ATOM 2018 C CA . ALA A 1 262 ? -2.369 -4.074 2.557 1 98.69 262 ALA A CA 1
ATOM 2019 C C . ALA A 1 262 ? -3.672 -4.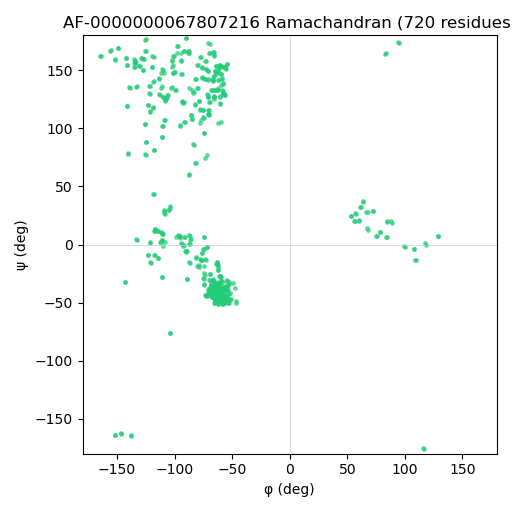852 2.393 1 98.69 262 ALA A C 1
ATOM 2021 O O . ALA A 1 262 ? -3.887 -5.863 3.066 1 98.69 262 ALA A O 1
ATOM 2022 N N . ALA A 1 263 ? -4.547 -4.414 1.477 1 98.81 263 ALA A N 1
ATOM 2023 C CA . ALA A 1 263 ? -5.801 -5.113 1.214 1 98.81 263 ALA A CA 1
ATOM 2024 C C . ALA A 1 263 ? -5.551 -6.453 0.531 1 98.81 263 ALA A C 1
ATOM 2026 O O . ALA A 1 263 ? -6.402 -7.344 0.565 1 98.81 263 ALA A O 1
ATOM 2027 N N . VAL A 1 264 ? -4.422 -6.605 -0.193 1 98.94 264 VAL A N 1
ATOM 2028 C CA . VAL A 1 264 ? -4.062 -7.863 -0.837 1 98.94 264 VAL A CA 1
ATOM 2029 C C . VAL A 1 264 ? -3.906 -8.961 0.218 1 98.94 264 VAL A C 1
ATOM 2031 O O . VAL A 1 264 ? -3.164 -8.789 1.188 1 98.94 264 VAL A O 1
ATOM 2034 N N . PRO A 1 265 ? -4.574 -10.094 0.067 1 98.75 265 PRO A N 1
ATOM 2035 C CA . PRO A 1 265 ? -4.562 -11.109 1.119 1 98.75 265 PRO A CA 1
ATOM 2036 C C . PRO A 1 265 ? -3.188 -11.758 1.297 1 98.75 265 PRO A C 1
ATOM 2038 O O . PRO A 1 265 ? -2.793 -12.078 2.422 1 98.75 265 PRO A O 1
ATOM 2041 N N . GLY A 1 266 ? -2.57 -11.938 0.115 1 98.81 266 GLY A N 1
ATOM 2042 C CA . GLY A 1 266 ? -1.315 -12.656 0.253 1 98.81 266 GLY A CA 1
ATOM 2043 C C . GLY A 1 266 ? -0.426 -12.547 -0.971 1 98.81 266 GLY A C 1
ATOM 2044 O O . GLY A 1 266 ? -0.887 -12.164 -2.047 1 98.81 266 GLY A O 1
ATOM 2045 N N . ILE A 1 267 ? 0.833 -12.859 -0.726 1 98.94 267 ILE A N 1
ATOM 2046 C CA . ILE A 1 267 ? 1.904 -12.914 -1.716 1 98.94 267 ILE A CA 1
ATOM 2047 C C . ILE A 1 267 ? 2.473 -14.328 -1.783 1 98.94 267 ILE A C 1
ATOM 2049 O O . ILE A 1 267 ? 2.945 -14.859 -0.778 1 98.94 267 ILE A O 1
ATOM 2053 N N . ALA A 1 268 ? 2.361 -14.945 -2.896 1 98.88 268 ALA A N 1
ATOM 2054 C CA . ALA A 1 268 ? 2.91 -16.281 -3.133 1 98.88 268 ALA A CA 1
ATOM 2055 C C . ALA A 1 268 ? 4.082 -16.219 -4.105 1 98.88 268 ALA A C 1
ATOM 2057 O O . ALA A 1 268 ? 3.889 -16.219 -5.324 1 98.88 268 ALA A O 1
ATOM 2058 N N . PHE A 1 269 ? 5.258 -16.297 -3.637 1 98.81 269 PHE A N 1
ATOM 2059 C CA . PHE A 1 269 ? 6.473 -16.031 -4.402 1 98.81 269 PHE A CA 1
ATOM 2060 C C . PHE A 1 269 ? 6.727 -17.141 -5.418 1 98.81 269 PHE A C 1
ATOM 2062 O O . PHE A 1 269 ? 6.512 -18.312 -5.121 1 98.81 269 PHE A O 1
ATOM 2069 N N . LEU A 1 270 ? 7.184 -16.703 -6.531 1 97.62 270 LEU A N 1
ATOM 2070 C CA . LEU A 1 270 ? 7.785 -17.672 -7.434 1 97.62 270 LEU A CA 1
ATOM 2071 C C . LEU A 1 270 ? 9.211 -18 -7.016 1 97.62 270 LEU A C 1
ATOM 2073 O O . LEU A 1 270 ? 9.867 -17.188 -6.359 1 97.62 270 LEU A O 1
ATOM 2077 N N . SER A 1 271 ? 9.711 -19.094 -7.336 1 93.25 271 SER A N 1
ATOM 2078 C CA . SER A 1 271 ? 11.07 -19.453 -6.953 1 93.25 271 SER A CA 1
ATOM 2079 C C . SER A 1 271 ? 12.086 -18.953 -7.973 1 93.25 271 SER A C 1
ATOM 2081 O O . SER A 1 271 ? 13.266 -18.797 -7.664 1 93.25 271 SER A O 1
ATOM 2083 N N . GLY A 1 272 ? 11.742 -18.547 -9.195 1 80.75 272 GLY A N 1
ATOM 2084 C CA . GLY A 1 272 ? 12.508 -17.812 -10.188 1 80.75 272 GLY A CA 1
ATOM 2085 C C . GLY A 1 272 ? 13.82 -18.484 -10.547 1 80.75 272 GLY A C 1
ATOM 2086 O O . GLY A 1 272 ? 14.797 -17.812 -10.875 1 80.75 272 GLY A O 1
ATOM 2087 N N . GLY A 1 273 ? 14.047 -19.719 -10.336 1 87.12 273 GLY A N 1
ATOM 2088 C CA . GLY A 1 273 ? 15.281 -20.391 -10.688 1 87.12 273 GLY A CA 1
ATOM 2089 C C . GLY A 1 273 ? 16.141 -20.734 -9.492 1 87.12 273 GLY A C 1
ATOM 2090 O O . GLY A 1 273 ? 17.203 -21.359 -9.633 1 87.12 273 GLY A O 1
ATOM 2091 N N . LEU A 1 274 ? 15.703 -20.328 -8.43 1 93.38 274 LEU A N 1
ATOM 2092 C CA . LEU A 1 274 ? 16.406 -20.703 -7.199 1 93.38 274 LEU A CA 1
ATOM 2093 C C . LEU A 1 274 ? 16.422 -22.203 -7.012 1 93.38 274 LEU A C 1
ATOM 2095 O O . LEU A 1 274 ? 15.562 -22.922 -7.547 1 93.38 274 LEU A O 1
ATOM 2099 N N . THR A 1 275 ? 17.438 -22.641 -6.285 1 93.75 275 THR A N 1
ATOM 2100 C CA . THR A 1 275 ? 17.406 -24.047 -5.867 1 93.75 275 THR A CA 1
ATOM 2101 C C . THR A 1 275 ? 16.25 -24.297 -4.902 1 93.75 275 THR A C 1
ATOM 2103 O O . THR A 1 275 ? 15.68 -23.359 -4.34 1 93.75 275 THR A O 1
ATOM 2106 N N . GLU A 1 276 ? 15.914 -25.562 -4.754 1 95.94 276 GLU A N 1
ATOM 2107 C CA . GLU A 1 276 ? 14.867 -25.922 -3.801 1 95.94 276 GLU A CA 1
ATOM 2108 C C . GLU A 1 276 ? 15.172 -25.375 -2.41 1 95.94 276 GLU A C 1
ATOM 2110 O O . GLU A 1 276 ? 14.305 -24.781 -1.763 1 95.94 276 GLU A O 1
ATOM 2115 N N . GLU A 1 277 ? 16.422 -25.5 -2.004 1 95.62 277 GLU A N 1
ATOM 2116 C CA . GLU A 1 277 ? 16.812 -25.094 -0.655 1 95.62 277 GLU A CA 1
ATOM 2117 C C . GLU A 1 277 ? 16.859 -23.578 -0.525 1 95.62 277 GLU A C 1
ATOM 2119 O O . GLU A 1 277 ? 16.391 -23.016 0.473 1 95.62 277 GLU A O 1
ATOM 2124 N N . GLU A 1 278 ? 17.406 -22.906 -1.488 1 95.12 278 GLU A N 1
ATOM 2125 C CA . GLU A 1 278 ? 17.453 -21.438 -1.453 1 95.12 278 GLU A CA 1
ATOM 2126 C C . GLU A 1 278 ? 16.047 -20.859 -1.353 1 95.12 278 GLU A C 1
ATOM 2128 O O . GLU A 1 278 ? 15.805 -19.938 -0.555 1 95.12 278 GLU A O 1
ATOM 2133 N N . ALA A 1 279 ? 15.18 -21.375 -2.197 1 97.5 279 ALA A N 1
ATOM 2134 C CA . ALA A 1 279 ? 13.805 -20.891 -2.193 1 97.5 279 ALA A CA 1
ATOM 2135 C C . ALA A 1 279 ? 13.18 -21.016 -0.808 1 97.5 279 ALA A C 1
ATOM 2137 O O . ALA A 1 279 ? 12.531 -20.094 -0.32 1 97.5 279 ALA A O 1
ATOM 2138 N N . THR A 1 280 ? 13.398 -22.172 -0.154 1 98.31 280 THR A N 1
ATOM 2139 C CA . THR A 1 280 ? 12.844 -22.438 1.168 1 98.31 280 THR A CA 1
ATOM 2140 C C . THR A 1 280 ? 13.484 -21.531 2.217 1 98.31 280 THR A C 1
ATOM 2142 O O . THR A 1 280 ? 12.781 -20.953 3.055 1 98.31 280 THR A O 1
ATOM 2145 N N . VAL A 1 281 ? 14.781 -21.375 2.131 1 98.12 281 VAL A N 1
ATOM 2146 C CA . VAL A 1 281 ? 15.523 -20.594 3.113 1 98.12 281 VAL A CA 1
ATOM 2147 C C . VAL A 1 281 ? 15.156 -19.125 2.99 1 98.12 281 VAL A C 1
ATOM 2149 O O . VAL A 1 281 ? 14.977 -18.438 3.998 1 98.12 281 VAL A O 1
ATOM 2152 N N . TYR A 1 282 ? 15.086 -18.656 1.743 1 98.31 282 TYR A N 1
ATOM 2153 C CA . TYR A 1 282 ? 14.703 -17.266 1.531 1 98.31 282 TYR A CA 1
ATOM 2154 C C . TYR A 1 282 ? 13.297 -17 2.039 1 98.31 282 TYR A C 1
ATOM 2156 O O . TYR A 1 282 ? 13.047 -15.984 2.695 1 98.31 282 TYR A O 1
ATOM 2164 N N . LEU A 1 283 ? 12.367 -17.922 1.744 1 98.75 283 LEU A N 1
ATOM 2165 C CA . LEU A 1 283 ? 11 -17.781 2.229 1 98.75 283 LEU A CA 1
ATOM 2166 C C . LEU A 1 283 ? 10.961 -17.734 3.752 1 98.75 283 LEU A C 1
ATOM 2168 O O . LEU A 1 283 ? 10.227 -16.938 4.336 1 98.75 283 LEU A O 1
ATOM 2172 N N . ASN A 1 284 ? 11.719 -18.578 4.344 1 98.75 284 ASN A N 1
ATOM 2173 C CA . ASN A 1 284 ? 11.797 -18.609 5.801 1 98.75 284 ASN A CA 1
ATOM 2174 C C . ASN A 1 284 ? 12.297 -17.281 6.359 1 98.75 284 ASN A C 1
ATOM 2176 O O . ASN A 1 284 ? 11.727 -16.75 7.312 1 98.75 284 ASN A O 1
ATOM 2180 N N . ALA A 1 285 ? 13.391 -16.766 5.793 1 98.75 285 ALA A N 1
ATOM 2181 C CA . ALA A 1 285 ? 13.961 -15.492 6.23 1 98.75 285 ALA A CA 1
ATOM 2182 C C . ALA A 1 285 ? 12.969 -14.352 6.059 1 98.75 285 ALA A C 1
ATOM 2184 O O . ALA A 1 285 ? 12.875 -13.461 6.91 1 98.75 285 ALA A O 1
ATOM 2185 N N . ILE A 1 286 ? 12.242 -14.359 4.98 1 98.88 286 ILE A N 1
ATOM 2186 C CA . ILE A 1 286 ? 11.227 -13.359 4.684 1 98.88 286 ILE A CA 1
ATOM 2187 C C . ILE A 1 286 ? 10.18 -13.328 5.801 1 98.88 286 ILE A C 1
ATOM 2189 O O . ILE A 1 286 ? 9.742 -12.258 6.219 1 98.88 286 ILE A O 1
ATOM 2193 N N . ASN A 1 287 ? 9.867 -14.5 6.293 1 98.81 287 ASN A N 1
ATOM 2194 C CA . ASN A 1 287 ? 8.836 -14.594 7.328 1 98.81 287 ASN A CA 1
ATOM 2195 C C . ASN A 1 287 ? 9.43 -14.414 8.719 1 98.81 287 ASN A C 1
ATOM 2197 O O . ASN A 1 287 ? 8.727 -14.555 9.719 1 98.81 287 ASN A O 1
ATOM 2201 N N . GLN A 1 288 ? 10.742 -14.039 8.828 1 98.56 288 GLN A N 1
ATOM 2202 C CA . GLN A 1 288 ? 11.398 -13.828 10.117 1 98.56 288 GLN A CA 1
ATOM 2203 C C . GLN A 1 288 ? 11.867 -12.383 10.258 1 98.56 288 GLN A C 1
ATOM 2205 O O . GLN A 1 288 ? 12.32 -11.969 11.328 1 98.56 288 GLN A O 1
ATOM 2210 N N . VAL A 1 289 ? 11.812 -11.594 9.211 1 97.88 289 VAL A N 1
ATOM 2211 C CA . VAL A 1 289 ? 12.359 -10.242 9.266 1 97.88 289 VAL A CA 1
ATOM 2212 C C . VAL A 1 289 ? 11.602 -9.422 10.312 1 97.88 289 VAL A C 1
ATOM 2214 O O . VAL A 1 289 ? 10.422 -9.664 10.57 1 97.88 289 VAL A O 1
ATOM 2217 N N . ASN A 1 290 ? 12.289 -8.469 10.914 1 96.94 290 ASN A N 1
ATOM 2218 C CA . ASN A 1 290 ? 11.664 -7.547 11.859 1 96.94 290 ASN A CA 1
ATOM 2219 C C . ASN A 1 290 ? 11.078 -6.332 11.141 1 96.94 290 ASN A C 1
ATOM 2221 O O . ASN A 1 290 ? 11.477 -5.195 11.414 1 96.94 290 ASN A O 1
ATOM 2225 N N . LEU A 1 291 ? 10.156 -6.5 10.25 1 97.25 291 LEU A N 1
ATOM 2226 C CA . LEU A 1 291 ? 9.391 -5.527 9.484 1 97.25 291 LEU A CA 1
ATOM 2227 C C . LEU A 1 291 ? 7.91 -5.895 9.469 1 97.25 291 LEU A C 1
ATOM 2229 O O . LEU A 1 291 ? 7.551 -7.055 9.695 1 97.25 291 LEU A O 1
ATOM 2233 N N . LYS A 1 292 ? 7.039 -4.871 9.211 1 96.19 292 LYS A N 1
ATOM 2234 C CA . LYS A 1 292 ? 5.613 -5.145 9.031 1 96.19 292 LYS A CA 1
ATOM 2235 C C . LYS A 1 292 ? 5.379 -6.117 7.883 1 96.19 292 LYS A C 1
ATOM 2237 O O . LYS A 1 292 ? 6.121 -6.117 6.902 1 96.19 292 LYS A O 1
ATOM 2242 N N . ARG A 1 293 ? 4.414 -7 8 1 97.25 293 ARG A N 1
ATOM 2243 C CA . ARG A 1 293 ? 3.99 -7.93 6.957 1 97.25 293 ARG A CA 1
ATOM 2244 C C . ARG A 1 293 ? 2.473 -8.078 6.945 1 97.25 293 ARG A C 1
ATOM 2246 O O . ARG A 1 293 ? 1.939 -9.094 7.402 1 97.25 293 ARG A O 1
ATOM 2253 N N . PRO A 1 294 ? 1.783 -7.078 6.371 1 98.12 294 PRO A N 1
ATOM 2254 C CA . PRO A 1 294 ? 0.32 -7.109 6.434 1 98.12 294 PRO A CA 1
ATOM 2255 C C . PRO A 1 294 ? -0.289 -8.141 5.484 1 98.12 294 PRO A C 1
ATOM 2257 O O . PRO A 1 294 ? -1.511 -8.195 5.324 1 98.12 294 PRO A O 1
ATOM 2260 N N . TRP A 1 295 ? 0.487 -8.969 4.828 1 98.62 295 TRP A N 1
ATOM 2261 C CA . TRP A 1 295 ? 0.057 -10.016 3.906 1 98.62 295 TRP A CA 1
ATOM 2262 C C . TRP A 1 295 ? 0.514 -11.383 4.387 1 98.62 295 TRP A C 1
ATOM 2264 O O . TRP A 1 295 ? 1.516 -11.5 5.098 1 98.62 295 TRP A O 1
ATOM 2274 N N . ALA A 1 296 ? -0.251 -12.453 3.996 1 98.75 296 ALA A N 1
ATOM 2275 C CA . ALA A 1 296 ? 0.373 -13.773 4.047 1 98.75 296 ALA A CA 1
ATOM 2276 C C . ALA A 1 296 ? 1.513 -13.883 3.035 1 98.75 296 ALA A C 1
ATOM 2278 O O . ALA A 1 296 ? 1.371 -13.461 1.885 1 98.75 296 ALA A O 1
ATOM 2279 N N . LEU A 1 297 ? 2.686 -14.273 3.441 1 98.88 297 LEU A N 1
ATOM 2280 C CA . LEU A 1 297 ? 3.838 -14.477 2.572 1 98.88 297 LEU A CA 1
ATOM 2281 C C . LEU A 1 297 ? 4.152 -15.961 2.428 1 98.88 297 LEU A C 1
ATOM 2283 O O . LEU A 1 297 ? 4.621 -16.594 3.375 1 98.88 297 LEU A O 1
ATOM 2287 N N . THR A 1 298 ? 3.855 -16.469 1.292 1 98.88 298 THR A N 1
ATOM 2288 C CA . THR A 1 298 ? 3.941 -17.922 1.107 1 98.88 298 THR A CA 1
ATOM 2289 C C . THR A 1 298 ? 4.562 -18.25 -0.245 1 98.88 298 THR A C 1
ATOM 2291 O O . THR A 1 298 ? 5.312 -17.453 -0.807 1 98.88 298 THR A O 1
ATOM 2294 N N . PHE A 1 299 ? 4.406 -19.516 -0.698 1 98.88 299 PHE A N 1
ATOM 2295 C CA . PHE A 1 299 ? 5.125 -19.984 -1.878 1 98.88 299 PHE A CA 1
ATOM 2296 C C . PHE A 1 299 ? 4.152 -20.406 -2.977 1 98.88 299 PHE A C 1
ATOM 2298 O O . PHE A 1 299 ? 3.062 -20.906 -2.689 1 98.88 299 PHE A O 1
ATOM 2305 N N . SER A 1 300 ? 4.434 -20.109 -4.137 1 98.88 300 SER A N 1
ATOM 2306 C CA . SER A 1 300 ? 3.918 -20.703 -5.371 1 98.88 300 SER A CA 1
ATOM 2307 C C . SER A 1 300 ? 5.051 -21.203 -6.254 1 98.88 300 SER A C 1
ATOM 2309 O O . SER A 1 300 ? 5.52 -20.5 -7.145 1 98.88 300 SER A O 1
ATOM 2311 N N . TYR A 1 301 ? 5.402 -22.438 -5.969 1 98.38 301 TYR A N 1
ATOM 2312 C CA . TYR A 1 301 ? 6.625 -22.969 -6.562 1 98.38 301 TYR A CA 1
ATOM 2313 C C . TYR A 1 301 ? 6.312 -24.094 -7.547 1 98.38 301 TYR A C 1
ATOM 2315 O O . TYR A 1 301 ? 5.355 -24.844 -7.352 1 98.38 301 TYR A O 1
ATOM 2323 N N . GLY A 1 302 ? 7.016 -24.141 -8.578 1 96 302 GLY A N 1
ATOM 2324 C CA . GLY A 1 302 ? 7.102 -25.281 -9.477 1 96 302 GLY A CA 1
ATOM 2325 C C . GLY A 1 302 ? 8.391 -26.078 -9.32 1 96 302 GLY A C 1
ATOM 2326 O O . GLY A 1 302 ? 8.461 -27 -8.508 1 96 302 GLY A O 1
ATOM 2327 N N . ARG A 1 303 ? 9.422 -25.547 -9.828 1 91.69 303 ARG A N 1
ATOM 2328 C CA . ARG A 1 303 ? 10.719 -26.203 -9.82 1 91.69 303 ARG A CA 1
ATOM 2329 C C . ARG A 1 303 ? 11.219 -26.422 -8.398 1 91.69 303 ARG A C 1
ATOM 2331 O O . ARG A 1 303 ? 11.797 -27.453 -8.086 1 91.69 303 ARG A O 1
ATOM 2338 N N . ALA A 1 304 ? 10.977 -25.516 -7.539 1 94.75 304 ALA A N 1
ATOM 2339 C CA . ALA A 1 304 ? 11.5 -25.578 -6.176 1 94.75 304 ALA A CA 1
ATOM 2340 C C . ALA A 1 304 ? 10.742 -26.609 -5.344 1 94.75 304 ALA A C 1
ATOM 2342 O O . ALA A 1 304 ? 11.141 -26.922 -4.223 1 94.75 304 ALA A O 1
ATOM 2343 N N . LEU A 1 305 ? 9.734 -27.188 -5.918 1 97.19 305 LEU A N 1
ATOM 2344 C CA . LEU A 1 305 ? 9.023 -28.266 -5.238 1 97.19 305 LEU A CA 1
ATOM 2345 C C . LEU A 1 305 ? 9.188 -29.594 -5.984 1 97.19 305 LEU A C 1
ATOM 2347 O O . LEU A 1 305 ? 8.891 -30.656 -5.445 1 97.19 305 LEU A O 1
ATOM 2351 N N . GLN A 1 306 ? 9.711 -29.5 -7.211 1 95.81 306 GLN A N 1
ATOM 2352 C CA . GLN A 1 306 ? 9.547 -30.672 -8.062 1 95.81 306 GLN A CA 1
ATOM 2353 C C . GLN A 1 306 ? 10.898 -31.219 -8.516 1 95.81 306 GLN A C 1
ATOM 2355 O O . GLN A 1 306 ? 10.984 -32.344 -9.039 1 95.81 306 GLN A O 1
ATOM 2360 N N . ALA A 1 307 ? 11.945 -30.422 -8.352 1 93.44 307 ALA A N 1
ATOM 2361 C CA . ALA A 1 307 ? 13.242 -30.859 -8.867 1 93.44 307 ALA A CA 1
ATOM 2362 C C . ALA A 1 307 ? 13.633 -32.219 -8.273 1 93.44 307 ALA A C 1
ATOM 2364 O O . ALA A 1 307 ? 14.023 -33.125 -9 1 93.44 307 ALA A O 1
ATOM 2365 N N . SER A 1 308 ? 13.555 -32.344 -6.98 1 95.06 308 SER A N 1
ATOM 2366 C CA . SER A 1 308 ? 13.891 -33.625 -6.328 1 95.06 308 SER A CA 1
ATOM 2367 C C . SER A 1 308 ? 12.898 -34.719 -6.699 1 95.06 308 SER A C 1
ATOM 2369 O O . SER A 1 308 ? 13.258 -35.875 -6.766 1 95.06 308 SER A O 1
ATOM 2371 N N . VAL A 1 309 ? 11.664 -34.344 -6.941 1 96.62 309 VAL A N 1
ATOM 2372 C CA . VAL A 1 309 ? 10.633 -35.312 -7.344 1 96.62 309 VAL A CA 1
ATOM 2373 C C . VAL A 1 309 ? 10.992 -35.906 -8.695 1 96.62 309 VAL A C 1
ATOM 2375 O O . VAL A 1 309 ? 10.953 -37.125 -8.852 1 96.62 309 VAL A O 1
ATOM 2378 N N . TRP A 1 310 ? 11.359 -35.094 -9.617 1 95 310 TRP A N 1
ATOM 2379 C CA . TRP A 1 310 ? 11.75 -35.562 -10.945 1 95 310 TRP A CA 1
ATOM 2380 C C . TRP A 1 310 ? 12.945 -36.5 -10.875 1 95 310 TRP A C 1
ATOM 2382 O O . TRP A 1 310 ? 12.953 -37.531 -11.539 1 95 310 TRP A O 1
ATOM 2392 N N . LYS A 1 311 ? 13.898 -36.031 -10.164 1 93.88 311 LYS A N 1
ATOM 2393 C CA . LYS A 1 311 ? 15.109 -36.844 -10.031 1 93.88 311 LYS A CA 1
ATOM 2394 C C . LYS A 1 311 ? 14.805 -38.219 -9.438 1 93.88 311 LYS A C 1
ATOM 2396 O O . LYS A 1 311 ? 15.32 -39.219 -9.914 1 93.88 311 LYS A O 1
ATOM 2401 N N . THR A 1 312 ? 13.992 -38.25 -8.43 1 97 312 THR A N 1
ATOM 2402 C CA . THR A 1 312 ? 13.672 -39.469 -7.738 1 97 312 THR A CA 1
ATOM 2403 C C . THR A 1 312 ? 12.766 -40.344 -8.594 1 97 312 THR A C 1
ATOM 2405 O O . THR A 1 312 ? 12.953 -41.562 -8.672 1 97 312 THR A O 1
ATOM 2408 N N . TRP A 1 313 ? 11.766 -39.812 -9.219 1 97.62 313 TRP A N 1
ATOM 2409 C CA . TRP A 1 313 ? 10.852 -40.562 -10.086 1 97.62 313 TRP A CA 1
ATOM 2410 C C . TRP A 1 313 ? 11.609 -41.219 -11.227 1 97.62 313 TRP A C 1
ATOM 2412 O O . TRP A 1 313 ? 11.352 -42.406 -11.555 1 97.62 313 TRP A O 1
ATOM 2422 N N . ALA A 1 314 ? 12.461 -40.469 -11.859 1 96 314 ALA A N 1
ATOM 2423 C CA . ALA A 1 314 ? 13.328 -40.938 -12.938 1 96 314 ALA A CA 1
ATOM 2424 C C . ALA A 1 314 ? 12.523 -41.625 -14.039 1 96 314 ALA A C 1
ATOM 2426 O O . ALA A 1 314 ? 13.008 -42.562 -14.68 1 96 314 ALA A O 1
ATOM 2427 N N . GLY A 1 315 ? 11.297 -41.281 -14.133 1 95.69 315 GLY A N 1
ATOM 2428 C CA . GLY A 1 315 ? 10.453 -41.812 -15.195 1 95.69 315 GLY A CA 1
ATOM 2429 C C . GLY A 1 315 ? 9.961 -43.219 -14.945 1 95.69 315 GLY A C 1
ATOM 2430 O O . GLY A 1 315 ? 9.438 -43.875 -15.852 1 95.69 315 GLY A O 1
ATOM 2431 N N . LYS A 1 316 ? 10.18 -43.656 -13.75 1 96.44 316 LYS A N 1
ATOM 2432 C CA . LYS A 1 316 ? 9.836 -45.062 -13.438 1 96.44 316 LYS A CA 1
ATOM 2433 C C . LYS A 1 316 ? 8.695 -45.125 -12.43 1 96.44 316 LYS A C 1
ATOM 2435 O O . LYS A 1 316 ? 8.797 -44.594 -11.32 1 96.44 316 LYS A O 1
ATOM 2440 N N . ASP A 1 317 ? 7.719 -45.875 -12.727 1 92.81 317 ASP A N 1
ATOM 2441 C CA . ASP A 1 317 ? 6.531 -45.969 -11.883 1 92.81 317 ASP A CA 1
ATOM 2442 C C . ASP A 1 317 ? 6.859 -46.625 -10.539 1 92.81 317 ASP A C 1
ATOM 2444 O O . ASP A 1 317 ? 6.23 -46.312 -9.523 1 92.81 317 ASP A O 1
ATOM 2448 N N . GLU A 1 318 ? 7.82 -47.5 -10.523 1 97 318 GLU A N 1
ATOM 2449 C CA . GLU A 1 318 ? 8.203 -48.156 -9.273 1 97 318 GLU A CA 1
ATOM 2450 C C . GLU A 1 318 ? 8.742 -47.125 -8.266 1 97 318 GLU A C 1
ATOM 2452 O O . GLU A 1 318 ? 8.797 -47.406 -7.066 1 97 318 GLU A O 1
ATOM 2457 N N . ASN A 1 319 ? 9.109 -45.906 -8.789 1 97.94 319 ASN A N 1
ATOM 2458 C CA . ASN A 1 319 ? 9.672 -44.875 -7.922 1 97.94 319 ASN A CA 1
ATOM 2459 C C . ASN A 1 319 ? 8.609 -43.906 -7.457 1 97.94 319 ASN A C 1
ATOM 2461 O O . ASN A 1 319 ? 8.922 -42.906 -6.773 1 97.94 319 ASN A O 1
ATOM 2465 N N . THR A 1 320 ? 7.391 -44.156 -7.773 1 97.81 320 THR A N 1
ATOM 2466 C CA . THR A 1 320 ? 6.316 -43.219 -7.52 1 97.81 320 THR A CA 1
ATOM 2467 C C . THR A 1 320 ? 6.23 -42.875 -6.035 1 97.81 320 THR A C 1
ATOM 2469 O O . THR A 1 320 ? 6.203 -41.688 -5.66 1 97.81 320 THR A O 1
ATOM 2472 N N . LYS A 1 321 ? 6.258 -43.875 -5.195 1 98.19 321 LYS A N 1
ATOM 2473 C CA . LYS A 1 321 ? 6.125 -43.625 -3.758 1 98.19 321 LYS A CA 1
ATOM 2474 C C . LYS A 1 321 ? 7.309 -42.844 -3.221 1 98.19 321 LYS A C 1
ATOM 2476 O O . LYS A 1 321 ? 7.137 -41.938 -2.379 1 98.19 321 LYS A O 1
ATOM 2481 N N . ALA A 1 322 ? 8.477 -43.188 -3.674 1 98.19 322 ALA A N 1
ATOM 2482 C CA . ALA A 1 322 ? 9.664 -42.438 -3.252 1 98.19 322 ALA A CA 1
ATOM 2483 C C . ALA A 1 322 ? 9.609 -41 -3.711 1 98.19 322 ALA A C 1
ATOM 2485 O O . ALA A 1 322 ? 10.008 -40.094 -2.975 1 98.19 322 ALA A O 1
ATOM 2486 N N . ALA A 1 323 ? 9.148 -40.75 -4.91 1 98.19 323 ALA A N 1
ATOM 2487 C CA . ALA A 1 323 ? 9.023 -39.406 -5.453 1 98.19 323 ALA A CA 1
ATOM 2488 C C . ALA A 1 323 ? 7.98 -38.594 -4.68 1 98.19 323 ALA A C 1
ATOM 2490 O O . ALA A 1 323 ? 8.18 -37.406 -4.41 1 98.19 323 ALA A O 1
ATOM 2491 N N . GLN A 1 324 ? 6.871 -39.219 -4.328 1 98.62 324 GLN A N 1
ATOM 2492 C CA . GLN A 1 324 ? 5.832 -38.594 -3.535 1 98.62 324 GLN A CA 1
ATOM 2493 C C . GLN A 1 324 ? 6.352 -38.188 -2.154 1 98.62 324 GLN A C 1
ATOM 2495 O O . GLN A 1 324 ? 5.988 -37.156 -1.618 1 98.62 324 GLN A O 1
ATOM 2500 N N . ALA A 1 325 ? 7.199 -39.062 -1.638 1 98 325 ALA A N 1
ATOM 2501 C CA . ALA A 1 325 ? 7.812 -38.719 -0.35 1 98 325 ALA A CA 1
ATOM 2502 C C . ALA A 1 325 ? 8.695 -37.5 -0.454 1 98 325 ALA A C 1
ATOM 2504 O O . ALA A 1 325 ? 8.75 -36.688 0.475 1 98 325 ALA A O 1
ATOM 2505 N N . GLU A 1 326 ? 9.391 -37.344 -1.567 1 97.12 326 GLU A N 1
ATOM 2506 C CA . GLU A 1 326 ? 10.203 -36.156 -1.791 1 97.12 326 GLU A CA 1
ATOM 2507 C C . GLU A 1 326 ? 9.328 -34.906 -1.884 1 97.12 326 GLU A C 1
ATOM 2509 O O . GLU A 1 326 ? 9.688 -33.844 -1.355 1 97.12 326 GLU A O 1
ATOM 2514 N N . LEU A 1 327 ? 8.227 -35.031 -2.559 1 98.12 327 LEU A N 1
ATOM 2515 C CA . LEU A 1 327 ? 7.301 -33.906 -2.686 1 98.12 327 LEU A CA 1
ATOM 2516 C C . LEU A 1 327 ? 6.785 -33.469 -1.318 1 98.12 327 LEU A C 1
ATOM 2518 O O . LEU A 1 327 ? 6.75 -32.281 -1.017 1 98.12 327 LEU A O 1
ATOM 2522 N N . LEU A 1 328 ? 6.418 -34.438 -0.492 1 98.06 328 LEU A N 1
ATOM 2523 C CA . LEU A 1 328 ? 5.906 -34.156 0.842 1 98.06 328 LEU A CA 1
ATOM 2524 C C . LEU A 1 328 ? 6.973 -33.469 1.689 1 98.06 328 LEU A C 1
ATOM 2526 O O . LEU A 1 328 ? 6.664 -32.531 2.449 1 98.06 328 LEU A O 1
ATOM 2530 N N . LYS A 1 329 ? 8.156 -33.938 1.518 1 96.94 329 LYS A N 1
ATOM 2531 C CA . LYS A 1 329 ? 9.266 -33.344 2.25 1 96.94 329 LYS A CA 1
ATOM 2532 C C . LYS A 1 329 ? 9.438 -31.875 1.868 1 96.94 329 LYS A C 1
ATOM 2534 O O . LYS A 1 329 ? 9.602 -31.016 2.738 1 96.94 329 LYS A O 1
ATOM 2539 N N . ARG A 1 330 ? 9.398 -31.562 0.61 1 97.56 330 ARG A N 1
ATOM 2540 C CA . ARG A 1 330 ? 9.594 -30.203 0.114 1 97.56 330 ARG A CA 1
ATOM 2541 C C . ARG A 1 330 ? 8.422 -29.312 0.506 1 97.56 330 ARG A C 1
ATOM 2543 O O . ARG A 1 330 ? 8.625 -28.156 0.91 1 97.56 330 ARG A O 1
ATOM 2550 N N . THR A 1 331 ? 7.195 -29.812 0.368 1 98.31 331 THR A N 1
ATOM 2551 C CA . THR A 1 331 ? 6.031 -29 0.714 1 98.31 331 THR A CA 1
ATOM 2552 C C . THR A 1 331 ? 5.988 -28.734 2.215 1 98.31 331 THR A C 1
ATOM 2554 O O . THR A 1 331 ? 5.617 -27.641 2.643 1 98.31 331 THR A O 1
ATOM 2557 N N . LYS A 1 332 ? 6.379 -29.734 3.039 1 98.06 332 LYS A N 1
ATOM 2558 C CA . LYS A 1 332 ? 6.457 -29.516 4.48 1 98.06 332 LYS A CA 1
ATOM 2559 C C . LYS A 1 332 ? 7.484 -28.453 4.828 1 98.06 332 LYS A C 1
ATOM 2561 O O . LYS A 1 332 ? 7.227 -27.578 5.66 1 98.06 332 LYS A O 1
ATOM 2566 N N . ALA A 1 333 ? 8.648 -28.531 4.18 1 98.31 333 ALA A N 1
ATOM 2567 C CA . ALA A 1 333 ? 9.695 -27.531 4.41 1 98.31 333 ALA A CA 1
ATOM 2568 C C . ALA A 1 333 ? 9.195 -26.125 4.109 1 98.31 333 ALA A C 1
ATOM 2570 O O . ALA A 1 333 ? 9.43 -25.203 4.883 1 98.31 333 ALA A O 1
ATOM 2571 N N . ASN A 1 334 ? 8.5 -25.953 3.033 1 98.69 334 ASN A N 1
ATOM 2572 C CA . ASN A 1 334 ? 8 -24.641 2.65 1 98.69 334 ASN A CA 1
ATOM 2573 C C . ASN A 1 334 ? 6.812 -24.219 3.514 1 98.69 334 ASN A C 1
ATOM 2575 O O . ASN A 1 334 ? 6.629 -23.031 3.785 1 98.69 334 ASN A O 1
ATOM 2579 N N . GLY A 1 335 ? 5.973 -25.203 3.924 1 98.62 335 GLY A N 1
ATOM 2580 C CA . GLY A 1 335 ? 4.941 -24.906 4.902 1 98.62 335 GLY A CA 1
ATOM 2581 C C . GLY A 1 335 ? 5.492 -24.328 6.191 1 98.62 335 GLY A C 1
ATOM 2582 O O . GLY A 1 335 ? 4.914 -23.391 6.758 1 98.62 335 GLY A O 1
ATOM 2583 N N . LEU A 1 336 ? 6.602 -24.844 6.664 1 98.56 336 LEU A N 1
ATOM 2584 C CA . LEU A 1 336 ? 7.281 -24.312 7.84 1 98.56 336 LEU A CA 1
ATOM 2585 C C . LEU A 1 336 ? 7.902 -22.953 7.543 1 98.56 336 LEU A C 1
ATOM 2587 O O . LEU A 1 336 ? 7.832 -22.047 8.375 1 98.56 336 LEU A O 1
ATOM 2591 N N . ALA A 1 337 ? 8.492 -22.859 6.34 1 98.75 337 ALA A N 1
ATOM 2592 C CA . ALA A 1 337 ? 9.164 -21.625 5.953 1 98.75 337 ALA A CA 1
ATOM 2593 C C . ALA A 1 337 ? 8.188 -20.453 5.914 1 98.75 337 ALA A C 1
ATOM 2595 O O . ALA A 1 337 ? 8.539 -19.328 6.297 1 98.75 337 ALA A O 1
ATOM 2596 N N . CYS A 1 338 ? 6.969 -20.688 5.406 1 98.12 338 CYS A N 1
ATOM 2597 C CA . CYS A 1 338 ? 6.031 -19.578 5.301 1 98.12 338 CYS A CA 1
ATOM 2598 C C . CYS A 1 338 ? 5.52 -19.156 6.676 1 98.12 338 CYS A C 1
ATOM 2600 O O . CYS A 1 338 ? 4.836 -18.141 6.805 1 98.12 338 CYS A O 1
ATOM 2602 N N . GLN A 1 339 ? 5.938 -19.859 7.746 1 98.25 339 GLN A N 1
ATOM 2603 C CA . GLN A 1 339 ? 5.648 -19.5 9.133 1 98.25 339 GLN A CA 1
ATOM 2604 C C . GLN A 1 339 ? 6.914 -19.078 9.867 1 98.25 339 GLN A C 1
ATOM 2606 O O . GLN A 1 339 ? 6.883 -18.812 11.07 1 98.25 339 GLN A O 1
ATOM 2611 N N . GLY A 1 340 ? 8.039 -19.047 9.164 1 98.31 340 GLY A N 1
ATOM 2612 C CA . GLY A 1 340 ? 9.305 -18.656 9.766 1 98.31 340 GLY A CA 1
ATOM 2613 C C . GLY A 1 340 ? 9.867 -19.703 10.719 1 98.31 340 GLY A C 1
ATOM 2614 O O . GLY A 1 340 ? 10.578 -19.359 11.664 1 98.31 340 GLY A O 1
ATOM 2615 N N . LYS A 1 341 ? 9.547 -20.984 10.477 1 98.19 341 LYS A N 1
ATOM 2616 C CA . LYS A 1 341 ? 9.875 -22.016 11.445 1 98.19 341 LYS A CA 1
ATOM 2617 C C . LYS A 1 341 ? 10.766 -23.094 10.828 1 98.19 341 LYS A C 1
ATOM 2619 O O . LYS A 1 341 ? 11.031 -24.125 11.461 1 98.19 341 LYS A O 1
ATOM 2624 N N . TYR A 1 342 ? 11.141 -22.922 9.57 1 97.69 342 TYR A N 1
ATOM 2625 C CA . TYR A 1 342 ? 11.977 -23.922 8.914 1 97.69 342 TYR A CA 1
ATOM 2626 C C . TYR A 1 342 ? 13.359 -23.984 9.562 1 97.69 342 TYR A C 1
ATOM 2628 O O . TYR A 1 342 ? 14.016 -22.953 9.734 1 97.69 342 TYR A O 1
ATOM 2636 N N . GLN A 1 343 ? 13.836 -25.141 9.992 1 93.19 343 GLN A N 1
ATOM 2637 C CA . GLN A 1 343 ? 15.094 -25.297 10.719 1 93.19 343 GLN A CA 1
ATOM 2638 C C . GLN A 1 343 ? 16.125 -26.047 9.867 1 93.19 343 GLN A C 1
ATOM 2640 O O . GLN A 1 343 ? 17.156 -26.484 10.383 1 93.19 343 GLN A O 1
ATOM 2645 N N . GLY A 1 344 ? 15.852 -26.234 8.656 1 85.69 344 GLY A N 1
ATOM 2646 C CA . GLY A 1 344 ? 16.766 -27 7.82 1 85.69 344 GLY A CA 1
ATOM 2647 C C . GLY A 1 344 ? 16.406 -28.469 7.719 1 85.69 344 GLY A C 1
ATOM 2648 O O . GLY A 1 344 ? 15.406 -28.906 8.297 1 85.69 344 GLY A O 1
ATOM 2649 N N . GLY A 1 345 ? 17.125 -29.297 6.84 1 74.62 345 GLY A N 1
ATOM 2650 C CA . GLY A 1 345 ? 16.969 -30.75 6.816 1 74.62 345 GLY A CA 1
ATOM 2651 C C . GLY A 1 345 ? 16.25 -31.25 5.57 1 74.62 345 GLY A C 1
ATOM 2652 O O . GLY A 1 345 ? 16.203 -32.469 5.32 1 74.62 345 GLY A O 1
ATOM 2653 N N . ALA A 1 346 ? 15.703 -30.375 4.941 1 76.81 346 ALA A N 1
ATOM 2654 C CA . ALA A 1 346 ? 15.016 -30.844 3.742 1 76.81 346 ALA A CA 1
ATOM 2655 C C . ALA A 1 346 ? 15.977 -30.922 2.559 1 76.81 346 ALA A C 1
ATOM 2657 O O . ALA A 1 346 ? 15.57 -31.25 1.441 1 76.81 346 ALA A O 1
ATOM 2658 N N . ALA A 1 347 ? 17.25 -30.641 2.885 1 66.06 347 ALA A N 1
ATOM 2659 C CA . ALA A 1 347 ? 18.234 -30.609 1.806 1 66.06 347 ALA A CA 1
ATOM 2660 C C . ALA A 1 347 ? 18.625 -32 1.368 1 66.06 347 ALA A C 1
ATOM 2662 O O . ALA A 1 347 ? 18.875 -32.875 2.205 1 66.06 347 ALA A O 1
ATOM 2663 N N . SER A 1 348 ? 18.219 -32.375 0.313 1 66.19 348 SER A N 1
ATOM 2664 C CA . SER A 1 348 ? 18.75 -33.531 -0.395 1 66.19 348 SER A CA 1
ATOM 2665 C C . SER A 1 348 ? 19.75 -33.125 -1.472 1 66.19 348 SER A C 1
ATOM 2667 O O . SER A 1 348 ? 19.938 -31.922 -1.718 1 66.19 348 SER A O 1
ATOM 2669 N N . SER A 1 349 ? 20.594 -34.156 -2.021 1 54.75 349 SER A N 1
ATOM 2670 C CA . SER A 1 349 ? 21.531 -33.812 -3.092 1 54.75 349 SER A CA 1
ATOM 2671 C C . SER A 1 349 ? 20.844 -33.031 -4.195 1 54.75 349 SER A C 1
ATOM 2673 O O . SER A 1 349 ? 21.422 -32.094 -4.742 1 54.75 349 SER A O 1
ATOM 2675 N N . ALA A 1 350 ? 19.703 -33.25 -4.465 1 61.47 350 ALA A N 1
ATOM 2676 C CA . ALA A 1 350 ? 18.969 -32.562 -5.516 1 61.47 350 ALA A CA 1
ATOM 2677 C C . ALA A 1 350 ? 18.516 -31.188 -5.047 1 61.47 350 ALA A C 1
ATOM 2679 O O . ALA A 1 350 ? 18.359 -30.266 -5.859 1 61.47 350 ALA A O 1
ATOM 2680 N N . ALA A 1 351 ? 18.5 -30.938 -3.814 1 76.81 351 ALA A N 1
ATOM 2681 C CA . ALA A 1 351 ? 17.938 -29.734 -3.225 1 76.81 351 ALA A CA 1
ATOM 2682 C C . ALA A 1 351 ? 18.922 -28.562 -3.305 1 76.81 351 ALA A C 1
ATOM 2684 O O . ALA A 1 351 ? 18.531 -27.406 -3.146 1 76.81 351 ALA A O 1
ATOM 2685 N N . THR A 1 352 ? 20.172 -28.906 -3.682 1 73.44 352 THR A N 1
ATOM 2686 C CA . THR A 1 352 ? 21.203 -27.859 -3.684 1 73.44 352 THR A CA 1
ATOM 2687 C C . THR A 1 352 ? 21.609 -27.516 -5.109 1 73.44 352 THR A C 1
ATOM 2689 O O . THR A 1 352 ? 22.453 -26.641 -5.32 1 73.44 352 THR A O 1
ATOM 2692 N N . LYS A 1 353 ? 21 -28.219 -6.051 1 64.56 353 LYS A N 1
ATOM 2693 C CA . LYS A 1 353 ? 21.328 -27.922 -7.445 1 64.56 353 LYS A CA 1
ATOM 2694 C C . LYS A 1 353 ? 20.5 -26.766 -7.969 1 64.56 353 LYS A C 1
ATOM 2696 O O . LYS A 1 353 ? 19.297 -26.688 -7.719 1 64.56 353 LYS A O 1
ATOM 2701 N N . SER A 1 354 ? 21.172 -25.812 -8.641 1 66.62 354 SER A N 1
ATOM 2702 C CA . SER A 1 354 ? 20.516 -24.625 -9.195 1 66.62 354 SER A CA 1
ATOM 2703 C C . SER A 1 354 ? 19.438 -25.016 -10.195 1 66.62 354 SER A C 1
ATOM 2705 O O . SER A 1 354 ? 19.641 -25.891 -11.031 1 66.62 354 SER A O 1
ATOM 2707 N N . ASN A 1 355 ? 18.297 -24.375 -10.148 1 73.81 355 ASN A N 1
ATOM 2708 C CA . ASN A 1 355 ? 17.203 -24.547 -11.102 1 73.81 355 ASN A CA 1
ATOM 2709 C C . ASN A 1 355 ? 17.203 -23.453 -12.156 1 73.81 355 ASN A C 1
ATOM 2711 O O . ASN A 1 355 ? 16.219 -23.281 -12.883 1 73.81 355 ASN A O 1
ATOM 2715 N N . TYR A 1 356 ? 18.25 -22.641 -12.102 1 74.62 356 TYR A N 1
ATOM 2716 C CA . TYR A 1 356 ? 18.344 -21.5 -13.023 1 74.62 356 TYR A CA 1
ATOM 2717 C C . TYR A 1 356 ? 18.625 -21.984 -14.445 1 74.62 356 TYR A C 1
ATOM 2719 O O . TYR A 1 356 ? 19.469 -22.844 -14.656 1 74.62 356 TYR A O 1
ATOM 2727 N N . ALA A 1 357 ? 17.906 -21.609 -15.312 1 65 357 ALA A N 1
ATOM 2728 C CA . ALA A 1 357 ? 18.172 -21.75 -16.75 1 65 357 ALA A CA 1
ATOM 2729 C C . ALA A 1 357 ? 18.156 -20.391 -17.438 1 65 357 ALA A C 1
ATOM 2731 O O . ALA A 1 357 ? 17.125 -19.703 -17.438 1 65 357 ALA A O 1
ATOM 2732 N N . ALA A 1 358 ? 19.422 -20.156 -18.031 1 52.34 358 ALA A N 1
ATOM 2733 C CA . ALA A 1 358 ? 19.547 -18.859 -18.719 1 52.34 358 ALA A CA 1
ATOM 2734 C C . ALA A 1 358 ? 18.484 -18.703 -19.797 1 52.34 358 ALA A C 1
ATOM 2736 O O . ALA A 1 358 ? 18.219 -19.641 -20.562 1 52.34 358 ALA A O 1
ATOM 2737 N N . ASN A 1 359 ? 17.891 -17.719 -19.75 1 53.28 359 ASN A N 1
ATOM 2738 C CA . ASN A 1 359 ? 16.922 -17.406 -20.797 1 53.28 359 ASN A CA 1
ATOM 2739 C C . ASN A 1 359 ? 15.734 -18.375 -20.781 1 53.28 359 ASN A C 1
ATOM 2741 O O . ASN A 1 359 ? 15.227 -18.75 -21.828 1 53.28 359 ASN A O 1
ATOM 2745 N N . HIS A 1 360 ? 15.547 -18.781 -19.781 1 54.78 360 HIS A N 1
ATOM 2746 C CA . HIS A 1 360 ? 14.375 -19.625 -19.625 1 54.78 360 HIS A CA 1
ATOM 2747 C C . HIS A 1 360 ? 13.094 -18.875 -19.984 1 54.78 360 HIS A C 1
ATOM 2749 O O . HIS A 1 360 ? 12.852 -17.781 -19.469 1 54.78 360 HIS A O 1
ATOM 2755 N N . ARG A 1 361 ? 12.672 -19.328 -21.203 1 51.22 361 ARG A N 1
ATOM 2756 C CA . ARG A 1 361 ? 11.383 -18.766 -21.609 1 51.22 361 ARG A CA 1
ATOM 2757 C C . ARG A 1 361 ? 10.25 -19.359 -20.781 1 51.22 361 ARG A C 1
ATOM 2759 O O . ARG A 1 361 ? 9.93 -20.547 -20.906 1 51.22 361 ARG A O 1
ATOM 2766 N N . TYR A 1 362 ? 10.18 -18.828 -19.547 1 42.56 362 TYR A N 1
ATOM 2767 C CA . TYR A 1 362 ? 9.109 -19.359 -18.703 1 42.56 362 TYR A CA 1
ATOM 2768 C C . TYR A 1 362 ? 7.754 -19.188 -19.391 1 42.56 362 TYR A C 1
ATOM 2770 O O . TYR A 1 362 ? 7.566 -18.266 -20.188 1 42.56 362 TYR A O 1
ATOM 2778 N N . MET B 1 1 ? 9.422 7.879 -15.766 1 72.19 1 MET B N 1
ATOM 2779 C CA . MET B 1 1 ? 9.914 7.145 -14.602 1 72.19 1 MET B CA 1
ATOM 2780 C C . MET B 1 1 ? 11.086 6.242 -14.984 1 72.19 1 MET B C 1
ATOM 2782 O O . MET B 1 1 ? 11.047 5.574 -16.016 1 72.19 1 MET B O 1
ATOM 2786 N N . THR B 1 2 ? 12.148 6.504 -14.336 1 82.88 2 THR B N 1
ATOM 2787 C CA . THR B 1 2 ? 13.32 5.664 -14.547 1 82.88 2 THR B CA 1
ATOM 2788 C C . THR B 1 2 ? 13.477 4.652 -13.414 1 82.88 2 THR B C 1
ATOM 2790 O O . THR B 1 2 ? 12.969 4.867 -12.312 1 82.88 2 THR B O 1
ATOM 2793 N N . THR B 1 3 ? 13.984 3.527 -13.766 1 87.62 3 THR B N 1
ATOM 2794 C CA . THR B 1 3 ? 14.305 2.553 -12.727 1 87.62 3 THR B CA 1
ATOM 2795 C C . THR B 1 3 ? 15.727 2.754 -12.219 1 87.62 3 THR B C 1
ATOM 2797 O O . THR B 1 3 ? 16.156 2.086 -11.273 1 87.62 3 THR B O 1
ATOM 2800 N N . TYR B 1 4 ? 16.5 3.662 -12.836 1 92.62 4 TYR B N 1
ATOM 2801 C CA . TYR B 1 4 ? 17.797 4.078 -12.328 1 92.62 4 TYR B CA 1
ATOM 2802 C C . TYR B 1 4 ? 17.672 5.348 -11.492 1 92.62 4 TYR B C 1
ATOM 2804 O O . TYR B 1 4 ? 17.453 6.434 -12.039 1 92.62 4 TYR B O 1
ATOM 2812 N N . PHE B 1 5 ? 17.703 5.191 -10.25 1 93.31 5 PHE B N 1
ATOM 2813 C CA . PHE B 1 5 ? 17.609 6.297 -9.305 1 93.31 5 PHE B CA 1
ATOM 2814 C C . PHE B 1 5 ? 18.266 5.93 -7.977 1 93.31 5 PHE B C 1
ATOM 2816 O O . PHE B 1 5 ? 18.688 4.785 -7.781 1 93.31 5 PHE B O 1
ATOM 2823 N N . SER B 1 6 ? 18.469 6.945 -7.156 1 94 6 SER B N 1
ATOM 2824 C CA . SER B 1 6 ? 18.953 6.727 -5.793 1 94 6 SER B CA 1
ATOM 2825 C C . SER B 1 6 ? 17.984 7.316 -4.77 1 94 6 SER B C 1
ATOM 2827 O O . SER B 1 6 ? 17.438 8.406 -4.977 1 94 6 SER B O 1
ATOM 2829 N N . TYR B 1 7 ? 17.766 6.527 -3.729 1 94.44 7 TYR B N 1
ATOM 2830 C CA . TYR B 1 7 ? 17.125 7.121 -2.561 1 94.44 7 TYR B CA 1
ATOM 2831 C C . TYR B 1 7 ? 18.062 8.086 -1.854 1 94.44 7 TYR B C 1
ATOM 2833 O O . TYR B 1 7 ? 19.266 8.102 -2.129 1 94.44 7 TYR B O 1
ATOM 2841 N N . PRO B 1 8 ? 17.438 8.938 -0.944 1 96.25 8 PRO B N 1
ATOM 2842 C CA . PRO B 1 8 ? 18.328 9.797 -0.162 1 96.25 8 PRO B CA 1
ATOM 2843 C C . PRO B 1 8 ? 19.406 9.008 0.573 1 96.25 8 PRO B C 1
ATOM 2845 O O . PRO B 1 8 ? 19.25 7.812 0.82 1 96.25 8 PRO B O 1
ATOM 2848 N N . GLU B 1 9 ? 20.516 9.633 0.893 1 97.25 9 GLU B N 1
ATOM 2849 C CA . GLU B 1 9 ? 21.594 9 1.654 1 97.25 9 GLU B CA 1
ATOM 2850 C C . GLU B 1 9 ? 21.078 8.477 2.992 1 97.25 9 GLU B C 1
ATOM 2852 O O . GLU B 1 9 ? 20.141 9.023 3.564 1 97.25 9 GLU B O 1
ATOM 2857 N N . PRO B 1 10 ? 21.719 7.441 3.518 1 97 10 PRO B N 1
ATOM 2858 C CA . PRO B 1 10 ? 21.25 6.773 4.73 1 97 10 PRO B CA 1
ATOM 2859 C C . PRO B 1 10 ? 21.031 7.742 5.891 1 97 10 PRO B C 1
ATOM 2861 O O . PRO B 1 10 ? 20.047 7.613 6.633 1 97 10 PRO B O 1
ATOM 2864 N N . ALA B 1 11 ? 21.906 8.695 6.027 1 98.31 11 ALA B N 1
ATOM 2865 C CA . ALA B 1 11 ? 21.766 9.656 7.121 1 98.31 11 ALA B CA 1
ATOM 2866 C C . ALA B 1 11 ? 20.484 10.469 6.977 1 98.31 11 ALA B C 1
ATOM 2868 O O . ALA B 1 11 ? 19.797 10.727 7.961 1 98.31 11 ALA B O 1
ATOM 2869 N N . LEU B 1 12 ? 20.219 10.945 5.781 1 98.56 12 LEU B N 1
ATOM 2870 C CA . LEU B 1 12 ? 19 11.695 5.523 1 98.56 12 LEU B CA 1
ATOM 2871 C C . LEU B 1 12 ? 17.766 10.812 5.688 1 98.56 12 LEU B C 1
ATOM 2873 O O . LEU B 1 12 ? 16.75 11.25 6.223 1 98.56 12 LEU B O 1
ATOM 2877 N N . GLN B 1 13 ? 17.844 9.539 5.199 1 98.62 13 GLN B N 1
ATOM 2878 C CA . GLN B 1 13 ? 16.75 8.594 5.41 1 98.62 13 GLN B CA 1
ATOM 2879 C C . GLN B 1 13 ? 16.406 8.461 6.895 1 98.62 13 GLN B C 1
ATOM 2881 O O . GLN B 1 13 ? 15.234 8.5 7.277 1 98.62 13 GLN B O 1
ATOM 2886 N N . GLN B 1 14 ? 17.406 8.312 7.68 1 98.69 14 GLN B N 1
ATOM 2887 C CA . GLN B 1 14 ? 17.219 8.148 9.117 1 98.69 14 GLN B CA 1
ATOM 2888 C C . GLN B 1 14 ? 16.594 9.391 9.734 1 98.69 14 GLN B C 1
ATOM 2890 O O . GLN B 1 14 ? 15.719 9.289 10.594 1 98.69 14 GLN B O 1
ATOM 2895 N N . GLU B 1 15 ? 17.031 10.562 9.344 1 98.75 15 GLU B N 1
ATOM 2896 C CA . GLU B 1 15 ? 16.484 11.82 9.844 1 98.75 15 GLU B CA 1
ATOM 2897 C C . GLU B 1 15 ? 15 11.945 9.5 1 98.75 15 GLU B C 1
ATOM 2899 O O . GLU B 1 15 ? 14.188 12.266 10.375 1 98.75 15 GLU B O 1
ATOM 2904 N N . LEU B 1 16 ? 14.703 11.688 8.25 1 98.94 16 LEU B N 1
ATOM 2905 C CA . LEU B 1 16 ? 13.32 11.797 7.789 1 98.94 16 LEU B CA 1
ATOM 2906 C C . LEU B 1 16 ? 12.43 10.781 8.5 1 98.94 16 LEU B C 1
ATOM 2908 O O . LEU B 1 16 ? 11.359 11.133 8.992 1 98.94 16 LEU B O 1
ATOM 2912 N N . ARG B 1 17 ? 12.914 9.531 8.602 1 98.75 17 ARG B N 1
ATOM 2913 C CA . ARG B 1 17 ? 12.156 8.453 9.234 1 98.75 17 ARG B CA 1
ATOM 2914 C C . ARG B 1 17 ? 11.906 8.75 10.711 1 98.75 17 ARG B C 1
ATOM 2916 O O . ARG B 1 17 ? 10.789 8.602 11.195 1 98.75 17 ARG B O 1
ATOM 2923 N N . SER B 1 18 ? 12.93 9.172 11.391 1 98.81 18 SER B N 1
ATOM 2924 C CA . SER B 1 18 ? 12.812 9.453 12.812 1 98.81 18 SER B CA 1
ATOM 2925 C C . SER B 1 18 ? 11.828 10.586 13.078 1 98.81 18 SER B C 1
ATOM 2927 O O . SER B 1 18 ? 11.055 10.523 14.039 1 98.81 18 SER B O 1
ATOM 2929 N N . THR B 1 19 ? 11.883 11.594 12.258 1 98.94 19 THR B N 1
ATOM 2930 C CA . THR B 1 19 ? 10.945 12.703 12.391 1 98.94 19 THR B CA 1
ATOM 2931 C C . THR B 1 19 ? 9.516 12.242 12.148 1 98.94 19 THR B C 1
ATOM 2933 O O . THR B 1 19 ? 8.617 12.547 12.938 1 98.94 19 THR B O 1
ATOM 2936 N N . ALA B 1 20 ? 9.328 11.508 11.031 1 98.94 20 ALA B N 1
ATOM 2937 C CA . ALA B 1 20 ? 7.992 11.016 10.695 1 98.94 20 ALA B CA 1
ATOM 2938 C C . ALA B 1 20 ? 7.422 10.156 11.82 1 98.94 20 ALA B C 1
ATOM 2940 O O . ALA B 1 20 ? 6.27 10.336 12.219 1 98.94 20 ALA B O 1
ATOM 2941 N N . GLU B 1 21 ? 8.211 9.281 12.359 1 98.81 21 GLU B N 1
ATOM 2942 C CA . GLU B 1 21 ? 7.781 8.383 13.43 1 98.81 21 GLU B CA 1
ATOM 2943 C C . GLU B 1 21 ? 7.465 9.156 14.703 1 98.81 21 GLU B C 1
ATOM 2945 O O . GLU B 1 21 ? 6.504 8.844 15.406 1 98.81 21 GLU B O 1
ATOM 2950 N N . ALA B 1 22 ? 8.25 10.164 14.977 1 98.88 22 ALA B N 1
ATOM 2951 C CA . ALA B 1 22 ? 8.031 10.977 16.172 1 98.88 22 ALA B CA 1
ATOM 2952 C C . ALA B 1 22 ? 6.703 11.727 16.094 1 98.88 22 ALA B C 1
ATOM 2954 O O . ALA B 1 22 ? 6.016 11.898 17.094 1 98.88 22 ALA B O 1
ATOM 2955 N N . ILE B 1 23 ? 6.383 12.172 14.938 1 98.94 23 ILE B N 1
ATOM 2956 C CA . ILE B 1 23 ? 5.172 12.961 14.734 1 98.94 23 ILE B CA 1
ATOM 2957 C C . ILE B 1 23 ? 3.941 12.094 15.008 1 98.94 23 ILE B C 1
ATOM 2959 O O . ILE B 1 23 ? 2.951 12.578 15.562 1 98.94 23 ILE B O 1
ATOM 2963 N N . VAL B 1 24 ? 4.039 10.836 14.625 1 98.81 24 VAL B N 1
ATOM 2964 C CA . VAL B 1 24 ? 2.855 9.992 14.758 1 98.81 24 VAL B CA 1
ATOM 2965 C C . VAL B 1 24 ? 3.031 9.039 15.945 1 98.81 24 VAL B C 1
ATOM 2967 O O . VAL B 1 24 ? 2.539 7.91 15.914 1 98.81 24 VAL B O 1
ATOM 2970 N N . ALA B 1 25 ? 3.768 9.445 16.938 1 98.69 25 ALA B N 1
ATOM 2971 C CA . ALA B 1 25 ? 3.938 8.664 18.156 1 98.69 25 ALA B CA 1
ATOM 2972 C C . ALA B 1 25 ? 2.586 8.32 18.781 1 98.69 25 ALA B C 1
ATOM 2974 O O . ALA B 1 25 ? 1.628 9.086 18.656 1 98.69 25 ALA B O 1
ATOM 2975 N N . PRO B 1 26 ? 2.447 7.188 19.516 1 98.12 26 PRO B N 1
ATOM 2976 C CA . PRO B 1 26 ? 1.177 6.773 20.109 1 98.12 26 PRO B CA 1
ATOM 2977 C C . PRO B 1 26 ? 0.587 7.832 21.031 1 98.12 26 PRO B C 1
ATOM 2979 O O . PRO B 1 26 ? 1.306 8.406 21.859 1 98.12 26 PRO B O 1
ATOM 2982 N N . GLY B 1 27 ? -0.645 8.141 20.812 1 98.44 27 GLY B N 1
ATOM 2983 C CA . GLY B 1 27 ? -1.376 9.047 21.672 1 98.44 27 GLY B CA 1
ATOM 2984 C C . GLY B 1 27 ? -1.159 10.508 21.328 1 98.44 27 GLY B C 1
ATOM 2985 O O . GLY B 1 27 ? -1.611 11.398 22.047 1 98.44 27 GLY B O 1
ATOM 2986 N N . LYS B 1 28 ? -0.466 10.742 20.25 1 98.75 28 LYS B N 1
ATOM 2987 C CA . LYS B 1 28 ? -0.176 12.125 19.875 1 98.75 28 LYS B CA 1
ATOM 2988 C C . LYS B 1 28 ? -0.595 12.406 18.438 1 98.75 28 LYS B C 1
ATOM 2990 O O . LYS B 1 28 ? -0.791 11.477 17.656 1 98.75 28 LYS B O 1
ATOM 2995 N N . GLY B 1 29 ? -0.785 13.664 18.094 1 98.81 29 GLY B N 1
ATOM 2996 C CA . GLY B 1 29 ? -1.083 14.141 16.75 1 98.81 29 GLY B CA 1
ATOM 2997 C C . GLY B 1 29 ? -0.596 15.555 16.484 1 98.81 29 GLY B C 1
ATOM 2998 O O . GLY B 1 29 ? 0.316 16.031 17.172 1 98.81 29 GLY B O 1
ATOM 2999 N N . ILE B 1 30 ? -1.121 16.125 15.445 1 98.94 30 ILE B N 1
ATOM 3000 C CA . ILE B 1 30 ? -0.606 17.406 14.969 1 98.94 30 ILE B CA 1
ATOM 3001 C C . ILE B 1 30 ? -1.629 18.516 15.234 1 98.94 30 ILE B C 1
ATOM 3003 O O . ILE B 1 30 ? -2.818 18.344 14.953 1 98.94 30 ILE B O 1
ATOM 3007 N N . LEU B 1 31 ? -1.194 19.547 15.875 1 98.81 31 LEU B N 1
ATOM 3008 C CA . LEU B 1 31 ? -1.96 20.781 15.953 1 98.81 31 LEU B CA 1
ATOM 3009 C C . LEU B 1 31 ? -1.701 21.672 14.734 1 98.81 31 LEU B C 1
ATOM 3011 O O . LEU B 1 31 ? -0.628 22.266 14.609 1 98.81 31 LEU B O 1
ATOM 3015 N N . ALA B 1 32 ? -2.67 21.766 13.883 1 98.44 32 ALA B N 1
ATOM 3016 C CA . ALA B 1 32 ? -2.521 22.578 12.672 1 98.44 32 ALA B CA 1
ATOM 3017 C C . ALA B 1 32 ? -2.875 24.031 12.945 1 98.44 32 ALA B C 1
ATOM 3019 O O . ALA B 1 32 ? -4.027 24.359 13.25 1 98.44 32 ALA B O 1
ATOM 3020 N N . VAL B 1 33 ? -1.917 24.875 12.914 1 97.81 33 VAL B N 1
ATOM 3021 C CA . VAL B 1 33 ? -2.057 26.312 13.109 1 97.81 33 VAL B CA 1
ATOM 3022 C C . VAL B 1 33 ? -1.611 27.062 11.852 1 97.81 33 VAL B C 1
ATOM 3024 O O . VAL B 1 33 ? -0.813 28 11.922 1 97.81 33 VAL B O 1
ATOM 3027 N N . ASP B 1 34 ? -2.037 26.531 10.719 1 96.12 34 ASP B N 1
ATOM 3028 C CA . ASP B 1 34 ? -1.462 26.984 9.453 1 96.12 34 ASP B CA 1
ATOM 3029 C C . ASP B 1 34 ? -2.461 27.812 8.656 1 96.12 34 ASP B C 1
ATOM 3031 O O . ASP B 1 34 ? -2.361 27.922 7.434 1 96.12 34 ASP B O 1
ATOM 3035 N N . GLU B 1 35 ? -3.363 28.438 9.406 1 93.44 35 GLU B N 1
ATOM 3036 C CA . GLU B 1 35 ? -4.281 29.359 8.719 1 93.44 35 GLU B CA 1
ATOM 3037 C C . GLU B 1 35 ? -3.527 30.5 8.062 1 93.44 35 GLU B C 1
ATOM 3039 O O . GLU B 1 35 ? -2.578 31.047 8.633 1 93.44 35 GLU B O 1
ATOM 3044 N N . THR B 1 36 ? -4.008 30.875 6.879 1 94.62 36 THR B N 1
ATOM 3045 C CA . THR B 1 36 ? -3.477 32.062 6.25 1 94.62 36 THR B CA 1
ATOM 3046 C C . THR B 1 36 ? -3.84 33.312 7.066 1 94.62 36 THR B C 1
ATOM 3048 O O . THR B 1 36 ? -4.691 33.25 7.953 1 94.62 36 THR B O 1
ATOM 3051 N N . ASN B 1 37 ? -3.164 34.406 6.758 1 95.94 37 ASN B N 1
ATOM 3052 C CA . ASN B 1 37 ? -3.514 35.656 7.43 1 95.94 37 ASN B CA 1
ATOM 3053 C C . ASN B 1 37 ? -4.973 36.031 7.199 1 95.94 37 ASN B C 1
ATOM 3055 O O . ASN B 1 37 ? -5.637 36.562 8.094 1 95.94 37 ASN B O 1
ATOM 3059 N N . GLU B 1 38 ? -5.402 35.75 6.023 1 94 38 GLU B N 1
ATOM 3060 C CA . GLU B 1 38 ? -6.812 35.969 5.727 1 94 38 GLU B CA 1
ATOM 3061 C C . GLU B 1 38 ? -7.711 35.031 6.516 1 94 38 GLU B C 1
ATOM 3063 O O . GLU B 1 38 ? -8.734 35.438 7.062 1 94 38 GLU B O 1
ATOM 3068 N N . GLY B 1 39 ? -7.312 33.781 6.602 1 92.81 39 GLY B N 1
ATOM 3069 C CA . GLY B 1 39 ? -8.094 32.781 7.32 1 92.81 39 GLY B CA 1
ATOM 3070 C C . GLY B 1 39 ? -8.227 33.094 8.805 1 92.81 39 GLY B C 1
ATOM 3071 O O . GLY B 1 39 ? -9.328 33.094 9.352 1 92.81 39 GLY B O 1
ATOM 3072 N N . ILE B 1 40 ? -7.141 33.375 9.445 1 94.75 40 ILE B N 1
ATOM 3073 C CA . ILE B 1 40 ? -7.184 33.688 10.875 1 94.75 40 ILE B CA 1
ATOM 3074 C C . ILE B 1 40 ? -7.871 35.031 11.102 1 94.75 40 ILE B C 1
ATOM 3076 O O . ILE B 1 40 ? -8.484 35.25 12.156 1 94.75 40 ILE B O 1
ATOM 3080 N N . GLY B 1 41 ? -7.746 35.969 10.117 1 95.75 41 GLY B N 1
ATOM 3081 C CA . GLY B 1 41 ? -8.453 37.25 10.195 1 95.75 41 GLY B CA 1
ATOM 3082 C C . GLY B 1 41 ? -9.953 37.062 10.367 1 95.75 41 GLY B C 1
ATOM 3083 O O . GLY B 1 41 ? -10.578 37.812 11.133 1 95.75 41 GLY B O 1
ATOM 3084 N N . LYS B 1 42 ? -10.484 36.094 9.68 1 94.06 42 LYS B N 1
ATOM 3085 C CA . LYS B 1 42 ? -11.914 35.812 9.812 1 94.06 42 LYS B CA 1
ATOM 3086 C C . LYS B 1 42 ? -12.25 35.344 11.219 1 94.06 42 LYS B C 1
ATOM 3088 O O . LYS B 1 42 ? -13.289 35.688 11.773 1 94.06 42 LYS B O 1
ATOM 3093 N N . LEU B 1 43 ? -11.398 34.562 11.781 1 93.62 43 LEU B N 1
ATOM 3094 C CA . LEU B 1 43 ? -11.594 34.062 13.133 1 93.62 43 LEU B CA 1
ATOM 3095 C C . LEU B 1 43 ? -11.469 35.219 14.156 1 93.62 43 LEU B C 1
ATOM 3097 O O . LEU B 1 43 ? -12.227 35.25 15.125 1 93.62 43 LEU B O 1
ATOM 3101 N N . LEU B 1 44 ? -10.523 36.094 13.953 1 96.75 44 LEU B N 1
ATOM 3102 C CA . LEU B 1 44 ? -10.336 37.281 14.812 1 96.75 44 LEU B CA 1
ATOM 3103 C C . LEU B 1 44 ? -11.57 38.188 14.773 1 96.75 44 LEU B C 1
ATOM 3105 O O . LEU B 1 44 ? -12.039 38.625 15.812 1 96.75 44 LEU B O 1
ATOM 3109 N N . ALA B 1 45 ? -12.047 38.344 13.57 1 96.44 45 ALA B N 1
ATOM 3110 C CA . ALA B 1 45 ? -13.227 39.188 13.406 1 96.44 45 ALA B CA 1
ATOM 3111 C C . ALA B 1 45 ? -14.422 38.625 14.172 1 96.44 45 ALA B C 1
ATOM 3113 O O . ALA B 1 45 ? -15.211 39.375 14.742 1 96.44 45 ALA B O 1
ATOM 3114 N N . ALA B 1 46 ? -14.531 37.375 14.133 1 93.38 46 ALA B N 1
ATOM 3115 C CA . ALA B 1 46 ? -15.648 36.688 14.773 1 93.38 46 ALA B CA 1
ATOM 3116 C C . ALA B 1 46 ? -15.633 36.938 16.281 1 93.38 46 ALA B C 1
ATOM 3118 O O . ALA B 1 46 ? -16.656 36.781 16.953 1 93.38 46 ALA B O 1
ATOM 3119 N N . VAL B 1 47 ? -14.5 37.344 16.859 1 94.06 47 VAL B N 1
ATOM 3120 C CA . VAL B 1 47 ? -14.43 37.594 18.297 1 94.06 47 VAL B CA 1
ATOM 3121 C C . VAL B 1 47 ? -14.18 39.094 18.547 1 94.06 47 VAL B C 1
ATOM 3123 O O . VAL B 1 47 ? -13.727 39.469 19.625 1 94.06 47 VAL B O 1
ATOM 3126 N N . GLY B 1 48 ? -14.305 39.844 17.547 1 94.75 48 GLY B N 1
ATOM 3127 C CA . GLY B 1 48 ? -14.32 41.281 17.688 1 94.75 48 GLY B CA 1
ATOM 3128 C C . GLY B 1 48 ? -12.938 41.906 17.641 1 94.75 48 GLY B C 1
ATOM 3129 O O . GLY B 1 48 ? -12.742 43.031 18.094 1 94.75 48 GLY B O 1
ATOM 3130 N N . LEU B 1 49 ? -12.023 41.219 17.109 1 97.31 49 LEU B N 1
ATOM 3131 C CA . LEU B 1 49 ? -10.664 41.75 17.047 1 97.31 49 LEU B CA 1
ATOM 3132 C C . LEU B 1 49 ? -10.273 42.062 15.617 1 97.31 49 LEU B C 1
ATOM 3134 O O . LEU B 1 49 ? -10.711 41.406 14.68 1 97.31 49 LEU B O 1
ATOM 3138 N N . GLN B 1 50 ? -9.438 43.094 15.492 1 98 50 GLN B N 1
ATOM 3139 C CA . GLN B 1 50 ? -8.883 43.469 14.188 1 98 50 GLN B CA 1
ATOM 3140 C C . GLN B 1 50 ? -7.832 42.438 13.742 1 98 50 GLN B C 1
ATOM 3142 O O . GLN B 1 50 ? -7.121 41.875 14.578 1 98 50 GLN B O 1
ATOM 3147 N N . ASN B 1 51 ? -7.699 42.281 12.414 1 98 51 ASN B N 1
ATOM 3148 C CA . ASN B 1 51 ? -6.715 41.344 11.852 1 98 51 ASN B CA 1
ATOM 3149 C C . ASN B 1 51 ? -5.324 42 11.797 1 98 51 ASN B C 1
ATOM 3151 O O . ASN B 1 51 ? -4.805 42.25 10.711 1 98 51 ASN B O 1
ATOM 3155 N N . THR B 1 52 ? -4.758 42.188 12.922 1 98.06 52 THR B N 1
ATOM 3156 C CA . THR B 1 52 ? -3.393 42.688 13.016 1 98.06 52 THR B CA 1
ATOM 3157 C C . THR B 1 52 ? -2.416 41.531 13.312 1 98.06 52 THR B C 1
ATOM 3159 O O . THR B 1 52 ? -2.811 40.5 13.844 1 98.06 52 THR B O 1
ATOM 3162 N N . GLU B 1 53 ? -1.226 41.719 12.938 1 97.88 53 GLU B N 1
ATOM 3163 C CA . GLU B 1 53 ? -0.207 40.75 13.258 1 97.88 53 GLU B CA 1
ATOM 3164 C C . GLU B 1 53 ? -0.182 40.438 14.758 1 97.88 53 GLU B C 1
ATOM 3166 O O . GLU B 1 53 ? -0.015 39.281 15.164 1 97.88 53 GLU B O 1
ATOM 3171 N N . ASN B 1 54 ? -0.31 41.469 15.57 1 97.44 54 ASN B N 1
ATOM 3172 C CA . ASN B 1 54 ? -0.255 41.281 17.016 1 97.44 54 ASN B CA 1
ATOM 3173 C C . ASN B 1 54 ? -1.391 40.406 17.516 1 97.44 54 ASN B C 1
ATOM 3175 O O . ASN B 1 54 ? -1.186 39.562 18.391 1 97.44 54 ASN B O 1
ATOM 3179 N N . ASN B 1 55 ? -2.592 40.656 17.031 1 97.81 55 ASN B N 1
ATOM 3180 C CA . ASN B 1 55 ? -3.713 39.812 17.469 1 97.81 55 ASN B CA 1
ATOM 3181 C C . ASN B 1 55 ? -3.547 38.375 17.031 1 97.81 55 ASN B C 1
ATOM 3183 O O . ASN B 1 55 ? -3.902 37.469 17.766 1 97.81 55 ASN B O 1
ATOM 3187 N N . ARG B 1 56 ? -3.041 38.156 15.797 1 97.81 56 ARG B N 1
ATOM 3188 C CA . ARG B 1 56 ? -2.742 36.812 15.336 1 97.81 56 ARG B CA 1
ATOM 3189 C C . ARG B 1 56 ? -1.678 36.156 16.219 1 97.81 56 ARG B C 1
ATOM 3191 O O . ARG B 1 56 ? -1.815 35 16.609 1 97.81 56 ARG B O 1
ATOM 3198 N N . ARG B 1 57 ? -0.631 36.938 16.516 1 97.56 57 ARG B N 1
ATOM 3199 C CA . ARG B 1 57 ? 0.459 36.469 17.359 1 97.56 57 ARG B CA 1
ATOM 3200 C C . ARG B 1 57 ? -0.05 36.094 18.75 1 97.56 57 ARG B C 1
ATOM 3202 O O . ARG B 1 57 ? 0.353 35.094 19.328 1 97.56 57 ARG B O 1
ATOM 3209 N N . ARG B 1 58 ? -0.881 36.969 19.375 1 97.19 58 ARG B N 1
ATOM 3210 C CA . ARG B 1 58 ? -1.429 36.75 20.703 1 97.19 58 ARG B CA 1
ATOM 3211 C C . ARG B 1 58 ? -2.174 35.406 20.766 1 97.19 58 ARG B C 1
ATOM 3213 O O . ARG B 1 58 ? -2.039 34.656 21.734 1 97.19 58 ARG B O 1
ATOM 3220 N N . TYR B 1 59 ? -2.951 35.156 19.828 1 97.56 59 TYR B N 1
ATOM 3221 C CA . TYR B 1 59 ? -3.686 33.906 19.797 1 97.56 59 TYR B CA 1
ATOM 3222 C C . TYR B 1 59 ? -2.732 32.719 19.688 1 97.56 59 TYR B C 1
ATOM 3224 O O . TYR B 1 59 ? -2.891 31.719 20.406 1 97.56 59 TYR B O 1
ATOM 3232 N N . ARG B 1 60 ? -1.771 32.812 18.734 1 98.25 60 ARG B N 1
ATOM 3233 C CA . ARG B 1 60 ? -0.793 31.734 18.578 1 98.25 60 ARG B CA 1
ATOM 3234 C C . ARG B 1 60 ? 0.015 31.531 19.859 1 98.25 60 ARG B C 1
ATOM 3236 O O . ARG B 1 60 ? 0.329 30.406 20.219 1 98.25 60 ARG B O 1
ATOM 3243 N N . GLN B 1 61 ? 0.365 32.656 20.516 1 98 61 GLN B N 1
ATOM 3244 C CA . GLN B 1 61 ? 1.046 32.562 21.797 1 98 61 GLN B CA 1
ATOM 3245 C C . GLN B 1 61 ? 0.216 31.781 22.812 1 98 61 GLN B C 1
ATOM 3247 O O . GLN B 1 61 ? 0.756 30.969 23.562 1 98 61 GLN B O 1
ATOM 3252 N N . LEU B 1 62 ? -1.113 32.125 22.828 1 98.12 62 LEU B N 1
ATOM 3253 C CA . LEU B 1 62 ? -2.029 31.375 23.688 1 98.12 62 LEU B CA 1
ATOM 3254 C C . LEU B 1 62 ? -1.894 29.875 23.453 1 98.12 62 LEU B C 1
ATOM 3256 O O . LEU B 1 62 ? -1.785 29.109 24.406 1 98.12 62 LEU B O 1
ATOM 3260 N N . LEU B 1 63 ? -1.867 29.406 22.219 1 98.44 63 LEU B N 1
ATOM 3261 C CA . LEU B 1 63 ? -1.764 27.984 21.891 1 98.44 63 LEU B CA 1
ATOM 3262 C C . LEU B 1 63 ? -0.424 27.422 22.344 1 98.44 63 LEU B C 1
ATOM 3264 O O . LEU B 1 63 ? -0.38 26.391 23.031 1 98.44 63 LEU B O 1
ATOM 3268 N N . PHE B 1 64 ? 0.726 28.062 22.031 1 98.25 64 PHE B N 1
ATOM 3269 C CA . PHE B 1 64 ? 2.062 27.5 22.156 1 98.25 64 PHE B CA 1
ATOM 3270 C C . PHE B 1 64 ? 2.537 27.547 23.609 1 98.25 64 PHE B C 1
ATOM 3272 O O . PHE B 1 64 ? 3.475 26.844 23.984 1 98.25 64 PHE B O 1
ATOM 3279 N N . THR B 1 65 ? 1.914 28.391 24.406 1 97.81 65 THR B N 1
ATOM 3280 C CA . THR B 1 65 ? 2.314 28.484 25.797 1 97.81 65 THR B CA 1
ATOM 3281 C C . THR B 1 65 ? 1.458 27.562 26.672 1 97.81 65 THR B C 1
ATOM 3283 O O . THR B 1 65 ? 1.577 27.578 27.906 1 97.81 65 THR B O 1
ATOM 3286 N N . THR B 1 66 ? 0.552 26.859 26.047 1 98 66 THR B N 1
ATOM 3287 C CA . THR B 1 66 ? -0.257 25.906 26.797 1 98 66 THR B CA 1
ATOM 3288 C C . THR B 1 66 ? 0.625 24.844 27.438 1 98 66 THR B C 1
ATOM 3290 O O . THR B 1 66 ? 1.301 24.078 26.734 1 98 66 THR B O 1
ATOM 3293 N N . GLU B 1 67 ? 0.554 24.734 28.719 1 96.25 67 GLU B N 1
ATOM 3294 C CA . GLU B 1 67 ? 1.366 23.766 29.453 1 96.25 67 GLU B CA 1
ATOM 3295 C C . GLU B 1 67 ? 0.933 22.344 29.125 1 96.25 67 GLU B C 1
ATOM 3297 O O . GLU B 1 67 ? -0.258 22.078 28.969 1 96.25 67 GLU B O 1
ATOM 3302 N N . ASN B 1 68 ? 1.855 21.453 29.031 1 96.88 68 ASN B N 1
ATOM 3303 C CA . ASN B 1 68 ? 1.639 20.016 28.859 1 96.88 68 ASN B CA 1
ATOM 3304 C C . ASN B 1 68 ? 1.033 19.703 27.5 1 96.88 68 ASN B C 1
ATOM 3306 O O . ASN B 1 68 ? 0.481 18.609 27.297 1 96.88 68 ASN B O 1
ATOM 3310 N N . LEU B 1 69 ? 1.06 20.688 26.594 1 98.19 69 LEU B N 1
ATOM 3311 C CA . LEU B 1 69 ? 0.505 20.5 25.25 1 98.19 69 LEU B CA 1
ATOM 3312 C C . LEU B 1 69 ? 1.14 19.297 24.578 1 98.19 69 LEU B C 1
ATOM 3314 O O . LEU B 1 69 ? 0.468 18.562 23.844 1 98.19 69 LEU B O 1
ATOM 3318 N N . SER B 1 70 ? 2.404 18.984 24.875 1 98.38 70 SER B N 1
ATOM 3319 C CA . SER B 1 70 ? 3.186 17.953 24.203 1 98.38 70 SER B CA 1
ATOM 3320 C C . SER B 1 70 ? 2.764 16.547 24.656 1 98.38 70 SER B C 1
ATOM 3322 O O . SER B 1 70 ? 3.191 15.555 24.078 1 98.38 70 SER B O 1
ATOM 3324 N N . GLU B 1 71 ? 1.912 16.469 25.641 1 98.38 71 GLU B N 1
ATOM 3325 C CA . GLU B 1 71 ? 1.4 15.172 26.062 1 98.38 71 GLU B CA 1
ATOM 3326 C C . GLU B 1 71 ? 0.623 14.492 24.938 1 98.38 71 GLU B C 1
ATOM 3328 O O . GLU B 1 71 ? 0.652 13.266 24.812 1 98.38 71 GLU B O 1
ATOM 3333 N N . HIS B 1 72 ? -0.06 15.305 24.141 1 98.62 72 HIS B N 1
ATOM 3334 C CA . HIS B 1 72 ? -0.89 14.727 23.094 1 98.62 72 HIS B CA 1
ATOM 3335 C C . HIS B 1 72 ? -0.666 15.43 21.75 1 98.62 72 HIS B C 1
ATOM 3337 O O . HIS B 1 72 ? -1.346 15.141 20.766 1 98.62 72 HIS B O 1
ATOM 3343 N N . VAL B 1 73 ? 0.254 16.359 21.719 1 98.88 73 VAL B N 1
ATOM 3344 C CA . VAL B 1 73 ? 0.623 17.047 20.484 1 98.88 73 VAL B CA 1
ATOM 3345 C C . VAL B 1 73 ? 2.109 16.844 20.203 1 98.88 73 VAL B C 1
ATOM 3347 O O . VAL B 1 73 ? 2.961 17.312 20.969 1 98.88 73 VAL B O 1
ATOM 3350 N N . SER B 1 74 ? 2.385 16.188 19.172 1 98.88 74 SER B N 1
ATOM 3351 C CA . SER B 1 74 ? 3.773 15.906 18.828 1 98.88 74 SER B CA 1
ATOM 3352 C C . SER B 1 74 ? 4.363 17.016 17.953 1 98.88 74 SER B C 1
ATOM 3354 O O . SER B 1 74 ? 5.574 17.234 17.969 1 98.88 74 SER B O 1
ATOM 3356 N N . ALA B 1 75 ? 3.494 17.625 17.188 1 98.94 75 ALA B N 1
ATOM 3357 C CA . ALA B 1 75 ? 3.969 18.547 16.156 1 98.94 75 ALA B CA 1
ATOM 3358 C C . ALA B 1 75 ? 2.939 19.625 15.867 1 98.94 75 ALA B C 1
ATOM 3360 O O . ALA B 1 75 ? 1.771 19.5 16.25 1 98.94 75 ALA B O 1
ATOM 3361 N N . THR B 1 76 ? 3.369 20.703 15.312 1 98.88 76 THR B N 1
ATOM 3362 C CA . THR B 1 76 ? 2.488 21.781 14.898 1 98.88 76 THR B CA 1
ATOM 3363 C C . THR B 1 76 ? 2.82 22.25 13.477 1 98.88 76 THR B C 1
ATOM 3365 O O . THR B 1 76 ? 3.988 22.281 13.094 1 98.88 76 THR B O 1
ATOM 3368 N N . ILE B 1 77 ? 1.83 22.469 12.664 1 98.88 77 ILE B N 1
ATOM 3369 C CA . ILE B 1 77 ? 2.012 23.047 11.336 1 98.88 77 ILE B CA 1
ATOM 3370 C C . ILE B 1 77 ? 1.842 24.562 11.406 1 98.88 77 ILE B C 1
ATOM 3372 O O . ILE B 1 77 ? 0.781 25.062 11.797 1 98.88 77 ILE B O 1
ATOM 3376 N N . LEU B 1 78 ? 2.811 25.266 11.016 1 98.75 78 LEU B N 1
ATOM 3377 C CA . LEU B 1 78 ? 2.834 26.719 11.133 1 98.75 78 LEU B CA 1
ATOM 3378 C C . LEU B 1 78 ? 2.539 27.375 9.789 1 98.75 78 LEU B C 1
ATOM 3380 O O . LEU B 1 78 ? 2.641 26.734 8.742 1 98.75 78 LEU B O 1
ATOM 3384 N N . PHE B 1 79 ? 2.104 28.609 9.828 1 98.25 79 PHE B N 1
ATOM 3385 C CA . PHE B 1 79 ? 2.094 29.5 8.68 1 98.25 79 PHE B CA 1
ATOM 3386 C C . PHE B 1 79 ? 3.359 30.359 8.648 1 98.25 79 PHE B C 1
ATOM 3388 O O . PHE B 1 79 ? 4.062 30.469 9.656 1 98.25 79 PHE B O 1
ATOM 3395 N N . ASP B 1 80 ? 3.688 30.859 7.52 1 98 80 ASP B N 1
ATOM 3396 C CA . ASP B 1 80 ? 4.922 31.609 7.297 1 98 80 ASP B CA 1
ATOM 3397 C C . ASP B 1 80 ? 5.141 32.656 8.398 1 98 80 ASP B C 1
ATOM 3399 O O . ASP B 1 80 ? 6.203 32.688 9.016 1 98 80 ASP B O 1
ATOM 3403 N N . GLU B 1 81 ? 4.125 33.438 8.703 1 98.12 81 GLU B N 1
ATOM 3404 C CA . GLU B 1 81 ? 4.207 34.531 9.68 1 98.12 81 GLU B CA 1
ATOM 3405 C C . GLU B 1 81 ? 4.551 34 11.062 1 98.12 81 GLU B C 1
ATOM 3407 O O . GLU B 1 81 ? 5.27 34.656 11.828 1 98.12 81 GLU B O 1
ATOM 3412 N N . THR B 1 82 ? 4.059 32.781 11.367 1 98.38 82 THR B N 1
ATOM 3413 C CA . THR B 1 82 ? 4.215 32.188 12.688 1 98.38 82 THR B CA 1
ATOM 3414 C C . THR B 1 82 ? 5.684 31.891 12.969 1 98.38 82 THR B C 1
ATOM 3416 O O . THR B 1 82 ? 6.148 32.031 14.102 1 98.38 82 THR B O 1
ATOM 3419 N N . VAL B 1 83 ? 6.43 31.516 11.969 1 98.5 83 VAL B N 1
ATOM 3420 C CA . VAL B 1 83 ? 7.812 31.062 12.086 1 98.5 83 VAL B CA 1
ATOM 3421 C C . VAL B 1 83 ? 8.68 32.188 12.664 1 98.5 83 VAL B C 1
ATOM 3423 O O . VAL B 1 83 ? 9.641 31.922 13.383 1 98.5 83 VAL B O 1
ATOM 3426 N N . TYR B 1 84 ? 8.312 33.406 12.469 1 97.88 84 TYR B N 1
ATOM 3427 C CA . TYR B 1 84 ? 9.18 34.531 12.797 1 97.88 84 TYR B CA 1
ATOM 3428 C C . TYR B 1 84 ? 8.633 35.312 13.984 1 97.88 84 TYR B C 1
ATOM 3430 O O . TYR B 1 84 ? 9.188 36.344 14.359 1 97.88 84 TYR B O 1
ATOM 3438 N N . GLN B 1 85 ? 7.586 34.875 14.57 1 98.5 85 GLN B N 1
ATOM 3439 C CA . GLN B 1 85 ? 6.945 35.594 15.68 1 98.5 85 GLN B CA 1
ATOM 3440 C C . GLN B 1 85 ? 7.551 35.188 17.016 1 98.5 85 GLN B C 1
ATOM 3442 O O . GLN B 1 85 ? 8.281 34.188 17.094 1 98.5 85 GLN B O 1
ATOM 3447 N N . LYS B 1 86 ? 7.258 36 18 1 98.38 86 LYS B N 1
ATOM 3448 C CA . LYS B 1 86 ? 7.773 35.844 19.359 1 98.38 86 LYS B CA 1
ATOM 3449 C C . LYS B 1 86 ? 6.676 36.031 20.406 1 98.38 86 LYS B C 1
ATOM 3451 O O . LYS B 1 86 ? 5.676 36.688 20.141 1 98.38 86 LYS B O 1
ATOM 3456 N N . THR B 1 87 ? 6.848 35.5 21.531 1 97.69 87 THR B N 1
ATOM 3457 C CA . THR B 1 87 ? 5.953 35.75 22.656 1 97.69 87 THR B CA 1
ATOM 3458 C C . THR B 1 87 ? 6.105 37.188 23.156 1 97.69 87 THR B C 1
ATOM 3460 O O . THR B 1 87 ? 7 37.906 22.719 1 97.69 87 THR B O 1
ATOM 3463 N N . ASP B 1 88 ? 5.215 37.531 24.078 1 96.38 88 ASP B N 1
ATOM 3464 C CA . ASP B 1 88 ? 5.254 38.844 24.688 1 96.38 88 ASP B CA 1
ATOM 3465 C C . ASP B 1 88 ? 6.609 39.125 25.328 1 96.38 88 ASP B C 1
ATOM 3467 O O . ASP B 1 88 ? 7.09 40.25 25.328 1 96.38 88 ASP B O 1
ATOM 3471 N N . ASP B 1 89 ? 7.207 38.156 25.875 1 96.31 89 ASP B N 1
ATOM 3472 C CA . ASP B 1 89 ? 8.469 38.344 26.578 1 96.31 89 ASP B CA 1
ATOM 3473 C C . ASP B 1 89 ? 9.656 38.25 25.625 1 96.31 89 ASP B C 1
ATOM 3475 O O . ASP B 1 89 ? 10.812 38.219 26.078 1 96.31 89 ASP B O 1
ATOM 3479 N N . GLY B 1 90 ? 9.383 38.031 24.312 1 97.5 90 GLY B N 1
ATOM 3480 C CA . GLY B 1 90 ? 10.422 38.094 23.297 1 97.5 90 GLY B CA 1
ATOM 3481 C C . GLY B 1 90 ? 10.945 36.719 22.906 1 97.5 90 GLY B C 1
ATOM 3482 O O . GLY B 1 90 ? 11.852 36.625 22.062 1 97.5 90 GLY B O 1
ATOM 3483 N N . THR B 1 91 ? 10.492 35.656 23.469 1 98.12 91 THR B N 1
ATOM 3484 C CA . THR B 1 91 ? 10.93 34.312 23.109 1 98.12 91 THR B CA 1
ATOM 3485 C C . THR B 1 91 ? 10.422 33.938 21.719 1 98.12 91 THR B C 1
ATOM 3487 O O . THR B 1 91 ? 9.211 33.906 21.484 1 98.12 91 THR B O 1
ATOM 3490 N N . PRO B 1 92 ? 11.328 33.594 20.797 1 98.5 92 PRO B N 1
ATOM 3491 C CA . PRO B 1 92 ? 10.852 33.125 19.5 1 98.5 92 PRO B CA 1
ATOM 3492 C C . PRO B 1 92 ? 9.945 31.891 19.609 1 98.5 92 PRO B C 1
ATOM 3494 O O . PRO B 1 92 ? 10.211 30.984 20.406 1 98.5 92 PRO B O 1
ATOM 3497 N N . PHE B 1 93 ? 8.859 31.828 18.828 1 98.69 93 PHE B N 1
ATOM 3498 C CA . PHE B 1 93 ? 7.945 30.688 18.844 1 98.69 93 PHE B CA 1
ATOM 3499 C C . PHE B 1 93 ? 8.688 29.391 18.578 1 98.69 93 PHE B C 1
ATOM 3501 O O . PHE B 1 93 ? 8.398 28.359 19.188 1 98.69 93 PHE B O 1
ATOM 3508 N N . MET B 1 94 ? 9.727 29.422 17.688 1 98.5 94 MET B N 1
ATOM 3509 C CA . MET B 1 94 ? 10.477 28.219 17.328 1 98.5 94 MET B CA 1
ATOM 3510 C C . MET B 1 94 ? 11.227 27.672 18.547 1 98.5 94 MET B C 1
ATOM 3512 O O . MET B 1 94 ? 11.289 26.469 18.734 1 98.5 94 MET B O 1
ATOM 3516 N N . ASP B 1 95 ? 11.773 28.531 19.328 1 98.19 95 ASP B N 1
ATOM 3517 C CA . ASP B 1 95 ? 12.469 28.125 20.562 1 98.19 95 ASP B CA 1
ATOM 3518 C C . ASP B 1 95 ? 11.484 27.562 21.578 1 98.19 95 ASP B C 1
ATOM 3520 O O . ASP B 1 95 ? 11.789 26.594 22.281 1 98.19 95 ASP B O 1
ATOM 3524 N N . LEU B 1 96 ? 10.375 28.297 21.656 1 97.75 96 LEU B N 1
ATOM 3525 C CA . LEU B 1 96 ? 9.336 27.875 22.578 1 97.75 96 LEU B CA 1
ATOM 3526 C C . LEU B 1 96 ? 8.859 26.469 22.234 1 97.75 96 LEU B C 1
ATOM 3528 O O . LEU B 1 96 ? 8.711 25.625 23.125 1 97.75 96 LEU B O 1
ATOM 3532 N N . LEU B 1 97 ? 8.555 26.125 20.969 1 98.44 97 LEU B N 1
ATOM 3533 C CA . LEU B 1 97 ? 8.117 24.812 20.516 1 98.44 97 LEU B CA 1
ATOM 3534 C C . LEU B 1 97 ? 9.18 23.766 20.781 1 98.44 97 LEU B C 1
ATOM 3536 O O . LEU B 1 97 ? 8.875 22.672 21.297 1 98.44 97 LEU B O 1
ATOM 3540 N N . LYS B 1 98 ? 10.414 24.078 20.484 1 97.06 98 LYS B N 1
ATOM 3541 C CA . LYS B 1 98 ? 11.531 23.188 20.734 1 97.06 98 LYS B CA 1
ATOM 3542 C C . LYS B 1 98 ? 11.641 22.859 22.219 1 97.06 98 LYS B C 1
ATOM 3544 O O . LYS B 1 98 ? 11.797 21.688 22.609 1 97.06 98 LYS B O 1
ATOM 3549 N N . LYS B 1 99 ? 11.539 23.875 23.031 1 96.56 99 LYS B N 1
ATOM 3550 C CA . LYS B 1 99 ? 11.633 23.719 24.469 1 96.56 99 LYS B CA 1
ATOM 3551 C C . LYS B 1 99 ? 10.516 22.812 25 1 96.56 99 LYS B C 1
ATOM 3553 O O . LYS B 1 99 ? 10.727 22.047 25.938 1 96.56 99 LYS B O 1
ATOM 3558 N N . ASN B 1 100 ? 9.367 22.906 24.359 1 96.88 100 ASN B N 1
ATOM 3559 C CA . ASN B 1 100 ? 8.195 22.141 24.797 1 96.88 100 ASN B CA 1
ATOM 3560 C C . ASN B 1 100 ? 8.109 20.797 24.078 1 96.88 100 ASN B C 1
ATOM 3562 O O . ASN B 1 100 ? 7.102 20.109 24.172 1 96.88 100 ASN B O 1
ATOM 3566 N N . ASN B 1 101 ? 9.102 20.406 23.281 1 97.56 101 ASN B N 1
ATOM 3567 C CA . ASN B 1 101 ? 9.211 19.141 22.578 1 97.56 101 ASN B CA 1
ATOM 3568 C C . ASN B 1 101 ? 8.102 18.969 21.547 1 97.56 101 ASN B C 1
ATOM 3570 O O . ASN B 1 101 ? 7.492 17.906 21.453 1 97.56 101 ASN B O 1
ATOM 3574 N N . ILE B 1 102 ? 7.766 20.016 20.938 1 98.81 102 ILE B N 1
ATOM 3575 C CA . ILE B 1 102 ? 6.816 20 19.828 1 98.81 102 ILE B CA 1
ATOM 3576 C C . ILE B 1 102 ? 7.551 20.266 18.516 1 98.81 102 ILE B C 1
ATOM 3578 O O . ILE B 1 102 ? 8.281 21.25 18.391 1 98.81 102 ILE B O 1
ATOM 3582 N N . ILE B 1 103 ? 7.414 19.375 17.578 1 98.94 103 ILE B N 1
ATOM 3583 C CA . ILE B 1 103 ? 8.148 19.438 16.312 1 98.94 103 ILE B CA 1
ATOM 3584 C C . ILE B 1 103 ? 7.488 20.469 15.391 1 98.94 103 ILE B C 1
ATOM 3586 O O . ILE B 1 103 ? 6.324 20.312 15.016 1 98.94 103 ILE B O 1
ATOM 3590 N N . PRO B 1 104 ? 8.164 21.547 15.039 1 98.88 104 PRO B N 1
ATOM 3591 C CA . PRO B 1 104 ? 7.555 22.547 14.156 1 98.88 104 PRO B CA 1
ATOM 3592 C C . PRO B 1 104 ? 7.598 22.125 12.688 1 98.88 104 PRO B C 1
ATOM 3594 O O . PRO B 1 104 ? 8.602 21.578 12.227 1 98.88 104 PRO B O 1
ATOM 3597 N N . GLY B 1 105 ? 6.551 22.281 12.008 1 98.88 105 GLY B N 1
ATOM 3598 C CA . GLY B 1 105 ? 6.441 22.172 10.562 1 98.88 105 GLY B CA 1
ATOM 3599 C C . GLY B 1 105 ? 5.828 23.406 9.914 1 98.88 105 GLY B C 1
ATOM 3600 O O . GLY B 1 105 ? 5.453 24.359 10.609 1 98.88 105 GLY B O 1
ATOM 3601 N N . ILE B 1 106 ? 5.77 23.406 8.633 1 98.88 106 ILE B N 1
ATOM 3602 C CA . ILE B 1 106 ? 5.391 24.609 7.906 1 98.88 106 ILE B CA 1
ATOM 3603 C C . ILE B 1 106 ? 4.453 24.25 6.758 1 98.88 106 ILE B C 1
ATOM 3605 O O . ILE B 1 106 ? 4.633 23.219 6.102 1 98.88 106 ILE B O 1
ATOM 3609 N N . LYS B 1 107 ? 3.391 25.016 6.629 1 98.75 107 LYS B N 1
ATOM 3610 C CA . LYS B 1 107 ? 2.623 24.969 5.387 1 98.75 107 LYS B CA 1
ATOM 3611 C C . LYS B 1 107 ? 3.391 25.609 4.238 1 98.75 107 LYS B C 1
ATOM 3613 O O . LYS B 1 107 ? 3.793 26.781 4.332 1 98.75 107 LYS B O 1
ATOM 3618 N N . LEU B 1 108 ? 3.492 24.859 3.121 1 98.69 108 LEU B N 1
ATOM 3619 C CA . LEU B 1 108 ? 4.32 25.375 2.043 1 98.69 108 LEU B CA 1
ATOM 3620 C C . LEU B 1 108 ? 3.467 25.781 0.847 1 98.69 108 LEU B C 1
ATOM 3622 O O . LEU B 1 108 ? 3.906 26.578 0.001 1 98.69 108 LEU B O 1
ATOM 3626 N N . ASP B 1 109 ? 2.283 25.109 0.691 1 98.06 109 ASP B N 1
ATOM 3627 C CA . ASP B 1 109 ? 1.475 25.438 -0.478 1 98.06 109 ASP B CA 1
ATOM 3628 C C . ASP B 1 109 ? 1 26.891 -0.426 1 98.06 109 ASP B C 1
ATOM 3630 O O . ASP B 1 109 ? 0.84 27.469 0.656 1 98.06 109 ASP B O 1
ATOM 3634 N N . LEU B 1 110 ? 0.846 27.547 -1.578 1 96.5 110 LEU B N 1
ATOM 3635 C CA . LEU B 1 110 ? 0.389 28.922 -1.7 1 96.5 110 LEU B CA 1
ATOM 3636 C C . LEU B 1 110 ? -1.063 28.969 -2.16 1 96.5 110 LEU B C 1
ATOM 3638 O O . LEU B 1 110 ? -1.418 29.781 -3.02 1 96.5 110 LEU B O 1
ATOM 3642 N N . AS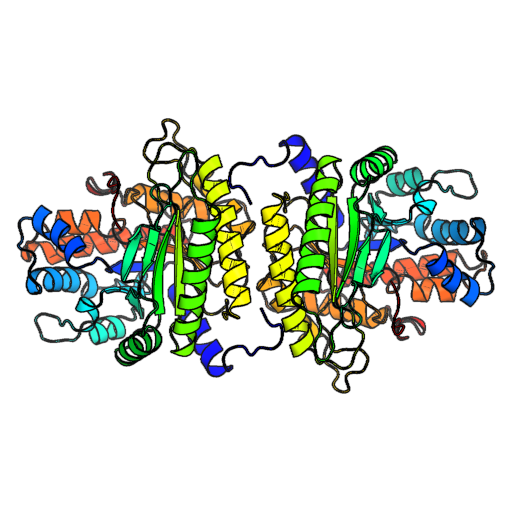P B 1 111 ? -1.818 27.953 -1.761 1 94.56 111 ASP B N 1
ATOM 3643 C CA . ASP B 1 111 ? -3.271 27.859 -1.871 1 94.56 111 ASP B CA 1
ATOM 3644 C C . ASP B 1 111 ? -3.689 27.375 -3.258 1 94.56 111 ASP B C 1
ATOM 3646 O O . ASP B 1 111 ? -2.879 27.359 -4.188 1 94.56 111 ASP B O 1
ATOM 3650 N N . ALA B 1 112 ? -4.922 26.984 -3.305 1 95.94 112 ALA B N 1
ATOM 3651 C CA . ALA B 1 112 ? -5.523 26.438 -4.516 1 95.94 112 ALA B CA 1
ATOM 3652 C C . ALA B 1 112 ? -5.969 27.531 -5.465 1 95.94 112 ALA B C 1
ATOM 3654 O O . ALA B 1 112 ? -6.434 28.594 -5.023 1 95.94 112 ALA B O 1
ATOM 3655 N N . VAL B 1 113 ? -5.824 27.359 -6.695 1 96.94 113 VAL B N 1
ATOM 3656 C CA . VAL B 1 113 ? -6.312 28.219 -7.766 1 96.94 113 VAL B CA 1
ATOM 3657 C C . VAL B 1 113 ? -7.102 27.391 -8.781 1 96.94 113 VAL B C 1
ATOM 3659 O O . VAL B 1 113 ? -6.984 26.172 -8.812 1 96.94 113 VAL B O 1
ATOM 3662 N N . PRO B 1 114 ? -7.91 28 -9.555 1 96.38 114 PRO B N 1
ATOM 3663 C CA . PRO B 1 114 ? -8.695 27.234 -10.523 1 96.38 114 PRO B CA 1
ATOM 3664 C C . PRO B 1 114 ? -7.828 26.422 -11.484 1 96.38 114 PRO B C 1
ATOM 3666 O O . PRO B 1 114 ? -6.781 26.906 -11.93 1 96.38 114 PRO B O 1
ATOM 3669 N N . LEU B 1 115 ? -8.156 25.234 -11.648 1 96.31 115 LEU B N 1
ATOM 3670 C CA . LEU B 1 115 ? -7.617 24.469 -12.766 1 96.31 115 LEU B CA 1
ATOM 3671 C C . LEU B 1 115 ? -8.289 24.875 -14.078 1 96.31 115 LEU B C 1
ATOM 3673 O O . LEU B 1 115 ? -9.445 24.516 -14.32 1 96.31 115 LEU B O 1
ATOM 3677 N N . PHE B 1 116 ? -7.543 25.562 -14.969 1 92.88 116 PHE B N 1
ATOM 3678 C CA . PHE B 1 116 ? -8.102 26.25 -16.125 1 92.88 116 PHE B CA 1
ATOM 3679 C C . PHE B 1 116 ? -8.859 25.281 -17.016 1 92.88 116 PHE B C 1
ATOM 3681 O O . PHE B 1 116 ? -8.398 24.172 -17.266 1 92.88 116 PHE B O 1
ATOM 3688 N N . LEU B 1 117 ? -10.109 25.641 -17.391 1 92.69 117 LEU B N 1
ATOM 3689 C CA . LEU B 1 117 ? -10.992 24.969 -18.344 1 92.69 117 LEU B CA 1
ATOM 3690 C C . LEU B 1 117 ? -11.602 23.719 -17.719 1 92.69 117 LEU B C 1
ATOM 3692 O O . LEU B 1 117 ? -12.203 22.906 -18.422 1 92.69 117 LEU B O 1
ATOM 3696 N N . SER B 1 118 ? -11.359 23.547 -16.438 1 93.06 118 SER B N 1
ATOM 3697 C CA . SER B 1 118 ? -12.023 22.438 -15.742 1 93.06 118 SER B CA 1
ATOM 3698 C C . SER B 1 118 ? -13.375 22.875 -15.188 1 93.06 118 SER B C 1
ATOM 3700 O O . SER B 1 118 ? -13.727 24.062 -15.242 1 93.06 118 SER B O 1
ATOM 3702 N N . GLN B 1 119 ? -14.133 21.844 -14.797 1 93.31 119 GLN B N 1
ATOM 3703 C CA . GLN B 1 119 ? -15.398 22.141 -14.141 1 93.31 119 GLN B CA 1
ATOM 3704 C C . GLN B 1 119 ? -15.203 22.391 -12.656 1 93.31 119 GLN B C 1
ATOM 3706 O O . GLN B 1 119 ? -15.391 21.5 -11.828 1 93.31 119 GLN B O 1
ATOM 3711 N N . ASP B 1 120 ? -14.906 23.594 -12.281 1 91.31 120 ASP B N 1
ATOM 3712 C CA . ASP B 1 120 ? -14.789 24.078 -10.914 1 91.31 120 ASP B CA 1
ATOM 3713 C C . ASP B 1 120 ? -13.766 23.266 -10.133 1 91.31 120 ASP B C 1
ATOM 3715 O O . ASP B 1 120 ? -13.953 23 -8.938 1 91.31 120 ASP B O 1
ATOM 3719 N N . GLU B 1 121 ? -12.812 22.688 -10.75 1 96.38 121 GLU B N 1
ATOM 3720 C CA . GLU B 1 121 ? -11.719 21.984 -10.094 1 96.38 121 GLU B CA 1
ATOM 3721 C C . GLU B 1 121 ? -10.531 22.906 -9.844 1 96.38 121 GLU B C 1
ATOM 3723 O O . GLU B 1 121 ? -10.508 24.031 -10.336 1 96.38 121 GLU B O 1
ATOM 3728 N N . VAL B 1 122 ? -9.602 22.5 -9.031 1 96.88 122 VAL B N 1
ATOM 3729 C CA . VAL B 1 122 ? -8.547 23.422 -8.609 1 96.88 122 VAL B CA 1
ATOM 3730 C C . VAL B 1 122 ? -7.191 22.719 -8.711 1 96.88 122 VAL B C 1
ATOM 3732 O O . VAL B 1 122 ? -7.129 21.5 -8.828 1 96.88 122 VAL B O 1
ATOM 3735 N N . THR B 1 123 ? -6.18 23.422 -8.82 1 97.62 123 THR B N 1
ATOM 3736 C CA . THR B 1 123 ? -4.793 23.016 -8.602 1 97.62 123 THR B CA 1
ATOM 3737 C C . THR B 1 123 ? -4.16 23.844 -7.484 1 97.62 123 THR B C 1
ATOM 3739 O O . THR B 1 123 ? -4.742 24.828 -7.027 1 97.62 123 THR B O 1
ATOM 3742 N N . THR B 1 124 ? -3.068 23.375 -6.934 1 97.81 124 THR B N 1
ATOM 3743 C CA . THR B 1 124 ? -2.416 24.062 -5.832 1 97.81 124 THR B CA 1
ATOM 3744 C C . THR B 1 124 ? -1.07 24.641 -6.27 1 97.81 124 THR B C 1
ATOM 3746 O O . THR B 1 124 ? -0.297 23.953 -6.949 1 97.81 124 THR B O 1
ATOM 3749 N N . GLN B 1 125 ? -0.753 25.891 -5.93 1 97.38 125 GLN B N 1
ATOM 3750 C CA . GLN B 1 125 ? 0.434 26.609 -6.383 1 97.38 125 GLN B CA 1
ATOM 3751 C C . GLN B 1 125 ? 1.516 26.609 -5.305 1 97.38 125 GLN B C 1
ATOM 3753 O O . GLN B 1 125 ? 1.24 26.328 -4.141 1 97.38 125 GLN B O 1
ATOM 3758 N N . GLY B 1 126 ? 2.742 26.906 -5.746 1 97.88 126 GLY B N 1
ATOM 3759 C CA . GLY B 1 126 ? 3.814 27.141 -4.789 1 97.88 126 GLY B CA 1
ATOM 3760 C C . GLY B 1 126 ? 5.059 26.328 -5.074 1 97.88 126 GLY B C 1
ATOM 3761 O O . GLY B 1 126 ? 6.027 26.375 -4.312 1 97.88 126 GLY B O 1
ATOM 3762 N N . LEU B 1 127 ? 5.086 25.625 -6.242 1 98.06 127 LEU B N 1
ATOM 3763 C CA . LEU B 1 127 ? 6.211 24.734 -6.539 1 98.06 127 LEU B CA 1
ATOM 3764 C C . LEU B 1 127 ? 7.438 25.547 -6.941 1 98.06 127 LEU B C 1
ATOM 3766 O O . LEU B 1 127 ? 8.57 25.094 -6.781 1 98.06 127 LEU B O 1
ATOM 3770 N N . ASP B 1 128 ? 7.234 26.703 -7.52 1 96.5 128 ASP B N 1
ATOM 3771 C CA . ASP B 1 128 ? 8.367 27.531 -7.914 1 96.5 128 ASP B CA 1
ATOM 3772 C C . ASP B 1 128 ? 9.18 27.969 -6.695 1 96.5 128 ASP B C 1
ATOM 3774 O O . ASP B 1 128 ? 8.625 28.375 -5.68 1 96.5 128 ASP B O 1
ATOM 3778 N N . ASN B 1 129 ? 10.523 27.844 -6.762 1 97.06 129 ASN B N 1
ATOM 3779 C CA . ASN B 1 129 ? 11.492 28.203 -5.734 1 97.06 129 ASN B CA 1
ATOM 3780 C C . ASN B 1 129 ? 11.266 27.422 -4.445 1 97.06 129 ASN B C 1
ATOM 3782 O O . ASN B 1 129 ? 11.641 27.891 -3.363 1 97.06 129 ASN B O 1
ATOM 3786 N N . LEU B 1 130 ? 10.602 26.344 -4.531 1 98.69 130 LEU B N 1
ATOM 3787 C CA . LEU B 1 130 ? 10.211 25.578 -3.35 1 98.69 130 LEU B CA 1
ATOM 3788 C C . LEU B 1 130 ? 11.438 25.109 -2.578 1 98.69 130 LEU B C 1
ATOM 3790 O O . LEU B 1 130 ? 11.438 25.109 -1.346 1 98.69 130 LEU B O 1
ATOM 3794 N N . ALA B 1 131 ? 12.492 24.719 -3.268 1 98.5 131 ALA B N 1
ATOM 3795 C CA . ALA B 1 131 ? 13.688 24.234 -2.592 1 98.5 131 ALA B CA 1
ATOM 3796 C C . ALA B 1 131 ? 14.289 25.312 -1.693 1 98.5 131 ALA B C 1
ATOM 3798 O O . ALA B 1 131 ? 14.703 25.016 -0.566 1 98.5 131 ALA B O 1
ATOM 3799 N N . SER B 1 132 ? 14.383 26.484 -2.219 1 98.62 132 SER B N 1
ATOM 3800 C CA . SER B 1 132 ? 14.93 27.594 -1.449 1 98.62 132 SER B CA 1
ATOM 3801 C C . SER B 1 132 ? 14.055 27.922 -0.241 1 98.62 132 SER B C 1
ATOM 3803 O O . SER B 1 132 ? 14.57 28.188 0.846 1 98.62 132 SER B O 1
ATOM 3805 N N . ARG B 1 133 ? 12.711 27.922 -0.414 1 98.69 133 ARG B N 1
ATOM 3806 C CA . ARG B 1 133 ? 11.805 28.141 0.704 1 98.69 133 ARG B CA 1
ATOM 3807 C C . ARG B 1 133 ? 11.961 27.047 1.759 1 98.69 133 ARG B C 1
ATOM 3809 O O . ARG B 1 133 ? 12 27.328 2.957 1 98.69 133 ARG B O 1
ATOM 3816 N N . CYS B 1 134 ? 12.086 25.797 1.304 1 98.81 134 CYS B N 1
ATOM 3817 C CA . CYS B 1 134 ? 12.297 24.672 2.219 1 98.81 134 CYS B CA 1
ATOM 3818 C C . CYS B 1 134 ? 13.578 24.875 3.023 1 98.81 134 CYS B C 1
ATOM 3820 O O . CYS B 1 134 ? 13.586 24.672 4.238 1 98.81 134 CYS B O 1
ATOM 3822 N N . ALA B 1 135 ? 14.625 25.219 2.346 1 98.75 135 ALA B N 1
ATOM 3823 C CA . ALA B 1 135 ? 15.914 25.406 3 1 98.75 135 ALA B CA 1
ATOM 3824 C C . ALA B 1 135 ? 15.828 26.469 4.09 1 98.75 135 ALA B C 1
ATOM 3826 O O . ALA B 1 135 ? 16.422 26.328 5.16 1 98.75 135 ALA B O 1
ATOM 3827 N N . GLU B 1 136 ? 15.156 27.547 3.807 1 98.56 136 GLU B N 1
ATOM 3828 C CA . GLU B 1 136 ? 15 28.641 4.77 1 98.56 136 GLU B CA 1
ATOM 3829 C C . GLU B 1 136 ? 14.25 28.172 6.012 1 98.56 136 GLU B C 1
ATOM 3831 O O . GLU B 1 136 ? 14.656 28.469 7.137 1 98.56 136 GLU B O 1
ATOM 3836 N N . TYR B 1 137 ? 13.133 27.453 5.824 1 98.75 137 TYR B N 1
ATOM 3837 C CA . TYR B 1 137 ? 12.352 27 6.961 1 98.75 137 TYR B CA 1
ATOM 3838 C C . TYR B 1 137 ? 13.109 25.938 7.75 1 98.75 137 TYR B C 1
ATOM 3840 O O . TYR B 1 137 ? 12.977 25.859 8.977 1 98.75 137 TYR B O 1
ATOM 3848 N N . LYS B 1 138 ? 13.883 25.094 7.027 1 98.75 138 LYS B N 1
ATOM 3849 C CA . LYS B 1 138 ? 14.75 24.141 7.703 1 98.75 138 LYS B CA 1
ATOM 3850 C C . LYS B 1 138 ? 15.75 24.844 8.617 1 98.75 138 LYS B C 1
ATOM 3852 O O . LYS B 1 138 ? 15.984 24.422 9.75 1 98.75 138 LYS B O 1
ATOM 3857 N N . LYS B 1 139 ? 16.297 25.891 8.148 1 98.44 139 LYS B N 1
ATOM 3858 C CA . LYS B 1 139 ? 17.234 26.688 8.922 1 98.44 139 LYS B CA 1
ATOM 3859 C C . LYS B 1 139 ? 16.578 27.266 10.172 1 98.44 139 LYS B C 1
ATOM 3861 O O . LYS B 1 139 ? 17.234 27.406 11.211 1 98.44 139 LYS B O 1
ATOM 3866 N N . GLN B 1 140 ? 15.297 27.609 10.07 1 98.25 140 GLN B N 1
ATOM 3867 C CA . GLN B 1 140 ? 14.562 28.172 11.195 1 98.25 140 GLN B CA 1
ATOM 3868 C C . GLN B 1 140 ? 14.18 27.109 12.203 1 98.25 140 GLN B C 1
ATOM 3870 O O . GLN B 1 140 ? 13.695 27.406 13.297 1 98.25 140 GLN B O 1
ATOM 3875 N N . GLY B 1 141 ? 14.312 25.844 11.812 1 98.31 141 GLY B N 1
ATOM 3876 C CA . GLY B 1 141 ? 14.078 24.781 12.781 1 98.31 141 GLY B CA 1
ATOM 3877 C C . GLY B 1 141 ? 12.93 23.875 12.406 1 98.31 141 GLY B C 1
ATOM 3878 O O . GLY B 1 141 ? 12.641 22.906 13.109 1 98.31 141 GLY B O 1
ATOM 3879 N N . CYS B 1 142 ? 12.258 24.125 11.258 1 98.88 142 CYS B N 1
ATOM 3880 C CA . CYS B 1 142 ? 11.203 23.219 10.797 1 98.88 142 CYS B CA 1
ATOM 3881 C C . CYS B 1 142 ? 11.766 21.859 10.43 1 98.88 142 CYS B C 1
ATOM 3883 O O . CYS B 1 142 ? 12.867 21.766 9.883 1 98.88 142 CYS B O 1
ATOM 3885 N N . ARG B 1 143 ? 10.953 20.812 10.711 1 98.94 143 ARG B N 1
ATOM 3886 C CA . ARG B 1 143 ? 11.43 19.453 10.43 1 98.94 143 ARG B CA 1
ATOM 3887 C C . ARG B 1 143 ? 10.469 18.719 9.492 1 98.94 143 ARG B C 1
ATOM 3889 O O . ARG B 1 143 ? 10.758 17.609 9.055 1 98.94 143 ARG B O 1
ATOM 3896 N N . PHE B 1 144 ? 9.359 19.281 9.234 1 98.94 144 PHE B N 1
ATOM 3897 C CA . PHE B 1 144 ? 8.406 18.75 8.266 1 98.94 144 PHE B CA 1
ATOM 3898 C C . PHE B 1 144 ? 7.609 19.875 7.617 1 98.94 144 PHE B C 1
ATOM 3900 O O . PHE B 1 144 ? 7.746 21.047 7.996 1 98.94 144 PHE B O 1
ATOM 3907 N N . ALA B 1 145 ? 6.867 19.531 6.551 1 98.94 145 ALA B N 1
ATOM 3908 C CA . ALA B 1 145 ? 6.008 20.484 5.848 1 98.94 145 ALA B CA 1
ATOM 3909 C C . ALA B 1 145 ? 4.703 19.828 5.406 1 98.94 145 ALA B C 1
ATOM 3911 O O . ALA B 1 145 ? 4.602 18.594 5.387 1 98.94 145 ALA B O 1
ATOM 3912 N N . LYS B 1 146 ? 3.744 20.656 5.148 1 98.69 146 LYS B N 1
ATOM 3913 C CA . LYS B 1 146 ? 2.502 20.125 4.602 1 98.69 146 LYS B CA 1
ATOM 3914 C C . LYS B 1 146 ? 2.1 20.875 3.328 1 98.69 146 LYS B C 1
ATOM 3916 O O . LYS B 1 146 ? 2.475 22.031 3.135 1 98.69 146 LYS B O 1
ATOM 3921 N N . TRP B 1 147 ? 1.436 20.234 2.428 1 98.81 147 TRP B N 1
ATOM 3922 C CA . TRP B 1 147 ? 0.929 20.734 1.156 1 98.81 147 TRP B CA 1
ATOM 3923 C C . TRP B 1 147 ? -0.445 20.156 0.846 1 98.81 147 TRP B C 1
ATOM 3925 O O . TRP B 1 147 ? -0.595 18.938 0.716 1 98.81 147 TRP B O 1
ATOM 3935 N N . ARG B 1 148 ? -1.411 20.984 0.728 1 98.38 148 ARG B N 1
ATOM 3936 C CA . ARG B 1 148 ? -2.785 20.547 0.52 1 98.38 148 ARG B CA 1
ATOM 3937 C C . ARG B 1 148 ? -3.174 20.625 -0.953 1 98.38 148 ARG B C 1
ATOM 3939 O O . ARG B 1 148 ? -2.898 21.641 -1.612 1 98.38 148 ARG B O 1
ATOM 3946 N N . CYS B 1 149 ? -3.789 19.578 -1.48 1 98.38 149 CYS B N 1
ATOM 3947 C CA . CYS B 1 149 ? -4.441 19.562 -2.785 1 98.38 149 CYS B CA 1
ATOM 3948 C C . CYS B 1 149 ? -5.887 19.094 -2.666 1 98.38 149 CYS B C 1
ATOM 3950 O O . CYS B 1 149 ? -6.152 17.906 -2.584 1 98.38 149 CYS B O 1
ATOM 3952 N N . PRO B 1 150 ? -6.852 20.016 -2.734 1 97.38 150 PRO B N 1
ATOM 3953 C CA . PRO B 1 150 ? -8.258 19.625 -2.615 1 97.38 150 PRO B CA 1
ATOM 3954 C C . PRO B 1 150 ? -8.797 18.969 -3.887 1 97.38 150 PRO B C 1
ATOM 3956 O O . PRO B 1 150 ? -8.398 19.344 -4.992 1 97.38 150 PRO B O 1
ATOM 3959 N N . LEU B 1 151 ? -9.633 18.016 -3.768 1 97.5 151 LEU B N 1
ATOM 3960 C CA . LEU B 1 151 ? -10.438 17.406 -4.816 1 97.5 151 LEU B CA 1
ATOM 3961 C C . LEU B 1 151 ? -11.922 17.5 -4.492 1 97.5 151 LEU B C 1
ATOM 3963 O O . LEU B 1 151 ? -12.344 17.141 -3.391 1 97.5 151 LEU B O 1
ATOM 3967 N N . ARG B 1 152 ? -12.672 17.938 -5.383 1 95.94 152 ARG B N 1
ATOM 3968 C CA . ARG B 1 152 ? -14.109 18.109 -5.203 1 95.94 152 ARG B CA 1
ATOM 3969 C C . ARG B 1 152 ? -14.875 16.953 -5.852 1 95.94 152 ARG B C 1
ATOM 3971 O O . ARG B 1 152 ? -14.438 16.391 -6.859 1 95.94 152 ARG B O 1
ATOM 3978 N N . ILE B 1 153 ? -15.977 16.641 -5.262 1 96.56 153 ILE B N 1
ATOM 3979 C CA . ILE B 1 153 ? -16.875 15.648 -5.848 1 96.56 153 ILE B CA 1
ATOM 3980 C C . ILE B 1 153 ? -18.109 16.344 -6.414 1 96.56 153 ILE B C 1
ATOM 3982 O O . ILE B 1 153 ? -18.734 17.172 -5.734 1 96.56 153 ILE B O 1
ATOM 3986 N N . GLY B 1 154 ? -18.406 16.141 -7.574 1 93.75 154 GLY B N 1
ATOM 3987 C CA . GLY B 1 154 ? -19.609 16.562 -8.273 1 93.75 154 GLY B CA 1
ATOM 3988 C C . GLY B 1 154 ? -20.062 15.578 -9.328 1 93.75 154 GLY B C 1
ATOM 3989 O O . GLY B 1 154 ? -19.703 14.398 -9.281 1 93.75 154 GLY B O 1
ATOM 3990 N N . GLU B 1 155 ? -20.859 16.031 -10.18 1 89.75 155 GLU B N 1
ATOM 3991 C CA . GLU B 1 155 ? -21.422 15.148 -11.195 1 89.75 155 GLU B CA 1
ATOM 3992 C C . GLU B 1 155 ? -20.328 14.586 -12.094 1 89.75 155 GLU B C 1
ATOM 3994 O O . GLU B 1 155 ? -20.297 13.391 -12.375 1 89.75 155 GLU B O 1
ATOM 3999 N N . ASN B 1 156 ? -19.391 15.477 -12.562 1 92.06 156 ASN B N 1
ATOM 4000 C CA . ASN B 1 156 ? -18.359 15.07 -13.508 1 92.06 156 ASN B CA 1
ATOM 4001 C C . ASN B 1 156 ? -16.969 15.211 -12.914 1 92.06 156 ASN B C 1
ATOM 4003 O O . ASN B 1 156 ? -15.977 15.219 -13.641 1 92.06 156 ASN B O 1
ATOM 4007 N N . ILE B 1 157 ? -16.953 15.438 -11.625 1 94.94 157 ILE B N 1
ATOM 4008 C CA . ILE B 1 157 ? -15.664 15.656 -10.977 1 94.94 157 ILE B CA 1
ATOM 4009 C C . ILE B 1 157 ? -15.555 14.773 -9.734 1 94.94 157 ILE B C 1
ATOM 4011 O O . ILE B 1 157 ? -16.562 14.438 -9.117 1 94.94 157 ILE B O 1
ATOM 4015 N N . PRO B 1 158 ? -14.383 14.445 -9.367 1 97.12 158 PRO B N 1
ATOM 4016 C CA . PRO B 1 158 ? -13.109 14.93 -9.922 1 97.12 158 PRO B CA 1
ATOM 4017 C C . PRO B 1 158 ? -12.805 14.328 -11.297 1 97.12 158 PRO B C 1
ATOM 4019 O O . PRO B 1 158 ? -13.102 13.164 -11.547 1 97.12 158 PRO B O 1
ATOM 4022 N N . SER B 1 159 ? -12.203 15.148 -12.227 1 96.62 159 SER B N 1
ATOM 4023 C CA . SER B 1 159 ? -11.727 14.664 -13.516 1 96.62 159 SER B CA 1
ATOM 4024 C C . SER B 1 159 ? -10.398 13.93 -13.375 1 96.62 159 SER B C 1
ATOM 4026 O O . SER B 1 159 ? -9.703 14.078 -12.367 1 96.62 159 SER B O 1
ATOM 4028 N N . VAL B 1 160 ? -10.078 13.148 -14.383 1 95.38 160 VAL B N 1
ATOM 4029 C CA . VAL B 1 160 ? -8.781 12.477 -14.438 1 95.38 160 VAL B CA 1
ATOM 4030 C C . VAL B 1 160 ? -7.66 13.516 -14.375 1 95.38 160 VAL B C 1
ATOM 4032 O O . VAL B 1 160 ? -6.637 13.297 -13.719 1 95.38 160 VAL B O 1
ATOM 4035 N N . GLN B 1 161 ? -7.891 14.594 -15.023 1 95.94 161 GLN B N 1
ATOM 4036 C CA . GLN B 1 161 ? -6.895 15.656 -15.047 1 95.94 161 GLN B CA 1
ATOM 4037 C C . GLN B 1 161 ? -6.648 16.203 -13.648 1 95.94 161 GLN B C 1
ATOM 4039 O O . GLN B 1 161 ? -5.5 16.438 -13.258 1 95.94 161 GLN B O 1
ATOM 4044 N N . ALA B 1 162 ? -7.672 16.453 -12.891 1 97.69 162 ALA B N 1
ATOM 4045 C CA . ALA B 1 162 ? -7.539 17 -11.539 1 97.69 162 ALA B CA 1
ATOM 4046 C C . ALA B 1 162 ? -6.828 16.016 -10.617 1 97.69 162 ALA B C 1
ATOM 4048 O O . ALA B 1 162 ? -5.988 16.422 -9.805 1 97.69 162 ALA B O 1
ATOM 4049 N N . ILE B 1 163 ? -7.188 14.773 -10.766 1 98.19 163 ILE B N 1
ATOM 4050 C CA . ILE B 1 163 ? -6.586 13.734 -9.938 1 98.19 163 ILE B CA 1
ATOM 4051 C C . ILE B 1 163 ? -5.094 13.633 -10.25 1 98.19 163 ILE B C 1
ATOM 4053 O O . ILE B 1 163 ? -4.266 13.578 -9.336 1 98.19 163 ILE B O 1
ATOM 4057 N N . ASN B 1 164 ? -4.754 13.578 -11.516 1 97.38 164 ASN B N 1
ATOM 4058 C CA . ASN B 1 164 ? -3.354 13.508 -11.914 1 97.38 164 ASN B CA 1
ATOM 4059 C C . ASN B 1 164 ? -2.582 14.75 -11.484 1 97.38 164 ASN B C 1
ATOM 4061 O O . ASN B 1 164 ? -1.419 14.656 -11.086 1 97.38 164 ASN B O 1
ATOM 4065 N N . ASP B 1 165 ? -3.211 15.898 -11.656 1 98 165 ASP B N 1
ATOM 4066 C CA . ASP B 1 165 ? -2.586 17.141 -11.219 1 98 165 ASP B CA 1
ATOM 4067 C C . ASP B 1 165 ? -2.271 17.109 -9.727 1 98 165 ASP B C 1
ATOM 4069 O O . ASP B 1 165 ? -1.148 17.406 -9.312 1 98 165 ASP B O 1
ATOM 4073 N N . MET B 1 166 ? -3.244 16.75 -8.938 1 98.44 166 MET B N 1
ATOM 4074 C CA . MET B 1 166 ? -3.055 16.625 -7.496 1 98.44 166 MET B CA 1
ATOM 4075 C C . MET B 1 166 ? -1.887 15.688 -7.191 1 98.44 166 MET B C 1
ATOM 4077 O O . MET B 1 166 ? -1.004 16.031 -6.402 1 98.44 166 MET B O 1
ATOM 4081 N N . ALA B 1 167 ? -1.87 14.531 -7.832 1 98.75 167 ALA B N 1
ATOM 4082 C CA . ALA B 1 167 ? -0.857 13.508 -7.578 1 98.75 167 ALA B CA 1
ATOM 4083 C C . ALA B 1 167 ? 0.537 14.016 -7.93 1 98.75 167 ALA B C 1
ATOM 4085 O O . ALA B 1 167 ? 1.479 13.859 -7.152 1 98.75 167 ALA B O 1
ATOM 4086 N N . GLN B 1 168 ? 0.63 14.648 -9.062 1 98.44 168 GLN B N 1
ATOM 4087 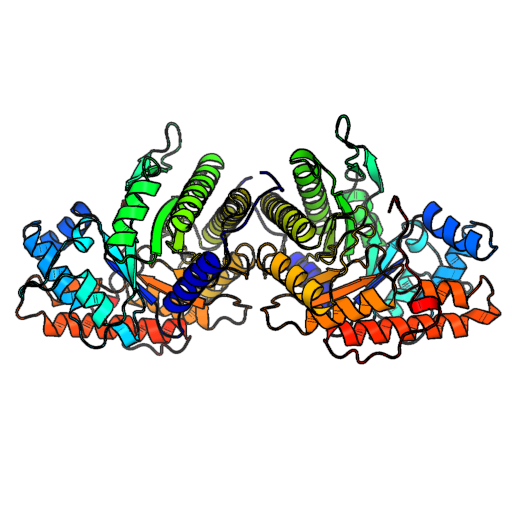C CA . GLN B 1 168 ? 1.922 15.125 -9.547 1 98.44 168 GLN B CA 1
ATOM 4088 C C . GLN B 1 168 ? 2.436 16.281 -8.695 1 98.44 168 GLN B C 1
ATOM 4090 O O . GLN B 1 168 ? 3.623 16.344 -8.375 1 98.44 168 GLN B O 1
ATOM 4095 N N . VAL B 1 169 ? 1.555 17.188 -8.359 1 98.81 169 VAL B N 1
ATOM 4096 C CA . VAL B 1 169 ? 1.937 18.344 -7.543 1 98.81 169 VAL B CA 1
ATOM 4097 C C . VAL B 1 169 ? 2.428 17.859 -6.18 1 98.81 169 VAL B C 1
ATOM 4099 O O . VAL B 1 169 ? 3.498 18.266 -5.723 1 98.81 169 VAL B O 1
ATOM 4102 N N . LEU B 1 170 ? 1.712 17 -5.586 1 98.94 170 LEU B N 1
ATOM 4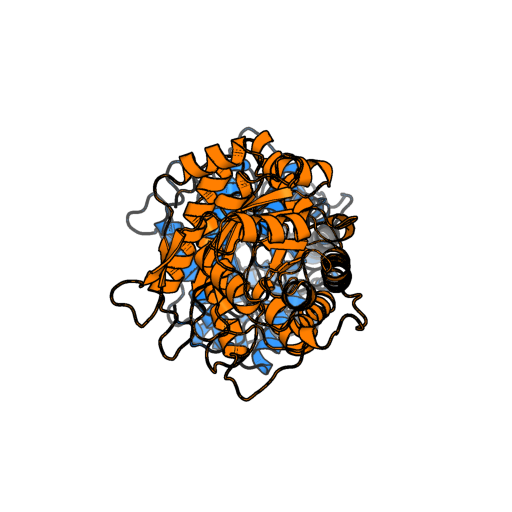103 C CA . LEU B 1 170 ? 2.08 16.5 -4.266 1 98.94 170 LEU B CA 1
ATOM 4104 C C . LEU B 1 170 ? 3.385 15.711 -4.324 1 98.94 170 LEU B C 1
ATOM 4106 O O . LEU B 1 170 ? 4.207 15.789 -3.408 1 98.94 170 LEU B O 1
ATOM 4110 N N . ALA B 1 171 ? 3.594 14.938 -5.402 1 98.88 171 ALA B N 1
ATOM 4111 C CA . ALA B 1 171 ? 4.812 14.141 -5.531 1 98.88 171 ALA B CA 1
ATOM 4112 C C . ALA B 1 171 ? 6.035 15.039 -5.715 1 98.88 171 ALA B C 1
ATOM 4114 O O . ALA B 1 171 ? 7.078 14.805 -5.105 1 98.88 171 ALA B O 1
ATOM 4115 N N . ARG B 1 172 ? 5.93 16.016 -6.566 1 98.62 172 ARG B N 1
ATOM 4116 C CA . ARG B 1 172 ? 7.023 16.953 -6.777 1 98.62 172 ARG B CA 1
ATOM 4117 C C . ARG B 1 172 ? 7.355 17.703 -5.492 1 98.62 172 ARG B C 1
ATOM 4119 O O . ARG B 1 172 ? 8.523 17.844 -5.133 1 98.62 172 ARG B O 1
ATOM 4126 N N . TYR B 1 173 ? 6.273 18.172 -4.871 1 98.88 173 TYR B N 1
ATOM 4127 C CA . TYR B 1 173 ? 6.43 18.828 -3.576 1 98.88 173 TYR B CA 1
ATOM 4128 C C . TYR B 1 173 ? 7.184 17.938 -2.6 1 98.88 173 TYR B C 1
ATOM 4130 O O . TYR B 1 173 ? 8.125 18.375 -1.944 1 98.88 173 TYR B O 1
ATOM 4138 N N . ALA B 1 174 ? 6.797 16.703 -2.516 1 98.94 174 ALA B N 1
ATOM 4139 C CA . ALA B 1 174 ? 7.383 15.773 -1.553 1 98.94 174 ALA B CA 1
ATOM 4140 C C . ALA B 1 174 ? 8.867 15.555 -1.829 1 98.94 174 ALA B C 1
ATOM 4142 O O . ALA B 1 174 ? 9.68 15.555 -0.905 1 98.94 174 ALA B O 1
ATOM 4143 N N . ALA B 1 175 ? 9.172 15.344 -3.08 1 98.69 175 ALA B N 1
ATOM 4144 C CA . ALA B 1 175 ? 10.562 15.125 -3.469 1 98.69 175 ALA B CA 1
ATOM 4145 C C . ALA B 1 175 ? 11.43 16.328 -3.1 1 98.69 175 ALA B C 1
ATOM 4147 O O . ALA B 1 175 ? 12.539 16.156 -2.576 1 98.69 175 ALA B O 1
ATOM 4148 N N . VAL B 1 176 ? 10.922 17.516 -3.336 1 98.81 176 VAL B N 1
ATOM 4149 C CA . VAL B 1 176 ? 11.68 18.719 -3.047 1 98.81 176 VAL B CA 1
ATOM 4150 C C . VAL B 1 176 ? 11.875 18.859 -1.538 1 98.81 176 VAL B C 1
ATOM 4152 O O . VAL B 1 176 ? 12.961 19.219 -1.074 1 98.81 176 VAL B O 1
ATOM 4155 N N . CYS B 1 177 ? 10.828 18.641 -0.765 1 98.88 177 CYS B N 1
ATOM 4156 C CA . CYS B 1 177 ? 10.938 18.688 0.689 1 98.88 177 CYS B CA 1
ATOM 4157 C C . CYS B 1 177 ? 12.055 17.781 1.191 1 98.88 177 CYS B C 1
ATOM 4159 O O . CYS B 1 177 ? 12.898 18.203 1.979 1 98.88 177 CYS B O 1
ATOM 4161 N N . GLN B 1 178 ? 12.055 16.531 0.749 1 98.88 178 GLN B N 1
ATOM 4162 C CA . GLN B 1 178 ? 13.047 15.578 1.23 1 98.88 178 GLN B CA 1
ATOM 4163 C C . GLN B 1 178 ? 14.453 16 0.836 1 98.88 178 GLN B C 1
ATOM 4165 O O . GLN B 1 178 ? 15.406 15.766 1.581 1 98.88 178 GLN B O 1
ATOM 4170 N N . SER B 1 179 ? 14.625 16.656 -0.314 1 98.56 179 SER B N 1
ATOM 4171 C CA . SER B 1 179 ? 15.938 17.125 -0.738 1 98.56 179 SER B CA 1
ATOM 4172 C C . SER B 1 179 ? 16.5 18.141 0.24 1 98.56 179 SER B C 1
ATOM 4174 O O . SER B 1 179 ? 17.719 18.375 0.278 1 98.56 179 SER B O 1
ATOM 4176 N N . GLN B 1 180 ? 15.617 18.781 1.031 1 98.69 180 GLN B N 1
ATOM 4177 C CA . GLN B 1 180 ? 16.047 19.797 1.983 1 98.69 180 GLN B CA 1
ATOM 4178 C C . GLN B 1 180 ? 15.891 19.312 3.42 1 98.69 180 GLN B C 1
ATOM 4180 O O . GLN B 1 180 ? 15.898 20.109 4.359 1 98.69 180 GLN B O 1
ATOM 4185 N N . GLY B 1 181 ? 15.594 18.031 3.605 1 98.75 181 GLY B N 1
ATOM 4186 C CA . GLY B 1 181 ? 15.594 17.406 4.922 1 98.75 181 GLY B CA 1
ATOM 4187 C C . GLY B 1 181 ? 14.297 17.594 5.672 1 98.75 181 GLY B C 1
ATOM 4188 O O . GLY B 1 181 ? 14.266 17.516 6.902 1 98.75 181 GLY B O 1
ATOM 4189 N N . LEU B 1 182 ? 13.234 17.922 4.945 1 98.94 182 LEU B N 1
ATOM 4190 C CA . LEU B 1 182 ? 11.914 18.062 5.551 1 98.94 182 LEU B CA 1
ATOM 4191 C C . LEU B 1 182 ? 11.055 16.828 5.266 1 98.94 182 LEU B C 1
ATOM 4193 O O . LEU B 1 182 ? 11.078 16.297 4.156 1 98.94 182 LEU B O 1
ATOM 4197 N N . VAL B 1 183 ? 10.336 16.297 6.285 1 99 183 VAL B N 1
ATOM 4198 C CA . VAL B 1 183 ? 9.328 15.266 6.078 1 99 183 VAL B CA 1
ATOM 4199 C C . VAL B 1 183 ? 8.109 15.867 5.375 1 99 183 VAL B C 1
ATOM 4201 O O . VAL B 1 183 ? 7.461 16.766 5.906 1 99 183 VAL B O 1
ATOM 4204 N N . PRO B 1 184 ? 7.824 15.438 4.184 1 98.94 184 PRO B N 1
ATOM 4205 C CA . PRO B 1 184 ? 6.621 15.945 3.527 1 98.94 184 PRO B CA 1
ATOM 4206 C C . PRO B 1 184 ? 5.344 15.273 4.035 1 98.94 184 PRO B C 1
ATOM 4208 O O . PRO B 1 184 ? 5.254 14.039 4.051 1 98.94 184 PRO B O 1
ATOM 4211 N N . ILE B 1 185 ? 4.414 16 4.516 1 98.94 185 ILE B N 1
ATOM 4212 C CA . ILE B 1 185 ? 3.037 15.562 4.695 1 98.94 185 ILE B CA 1
ATOM 4213 C C . ILE B 1 185 ? 2.221 15.891 3.447 1 98.94 185 ILE B C 1
ATOM 4215 O O . ILE B 1 185 ? 1.954 17.062 3.164 1 98.94 185 ILE B O 1
ATOM 4219 N N . VAL B 1 186 ? 1.926 14.891 2.672 1 98.94 186 VAL B N 1
ATOM 4220 C CA . VAL B 1 186 ? 1.105 15.055 1.477 1 98.94 186 VAL B CA 1
ATOM 4221 C C . VAL B 1 186 ? -0.374 15.016 1.855 1 98.94 186 VAL B C 1
ATOM 4223 O O . VAL B 1 186 ? -0.809 14.133 2.592 1 98.94 186 VAL B O 1
ATOM 4226 N N . GLU B 1 187 ? -1.118 16.031 1.354 1 98.75 187 GLU B N 1
ATOM 4227 C CA . GLU B 1 187 ? -2.496 16.203 1.808 1 98.75 187 GLU B CA 1
ATOM 4228 C C . GLU B 1 187 ? -3.465 16.219 0.63 1 98.75 187 GLU B C 1
ATOM 4230 O O . GLU B 1 187 ? -3.963 17.266 0.243 1 98.75 187 GLU B O 1
ATOM 4235 N N . PRO B 1 188 ? -3.775 15 0.066 1 98.69 188 PRO B N 1
ATOM 4236 C CA . PRO B 1 188 ? -4.926 14.906 -0.835 1 98.69 188 PRO B CA 1
ATOM 4237 C C . PRO B 1 188 ? -6.262 15.047 -0.106 1 98.69 188 PRO B C 1
ATOM 4239 O O . PRO B 1 188 ? -6.609 14.195 0.72 1 98.69 188 PRO B O 1
ATOM 4242 N N . ASP B 1 189 ? -6.98 16.109 -0.343 1 97.69 189 ASP B N 1
ATOM 4243 C CA . ASP B 1 189 ? -8.18 16.438 0.421 1 97.69 189 ASP B CA 1
ATOM 4244 C C . ASP B 1 189 ? -9.438 16.281 -0.434 1 97.69 189 ASP B C 1
ATOM 4246 O O . ASP B 1 189 ? -9.836 17.219 -1.132 1 97.69 189 ASP B O 1
ATOM 4250 N N . VAL B 1 190 ? -10.055 15.133 -0.394 1 97.75 190 VAL B N 1
ATOM 4251 C CA . VAL B 1 190 ? -11.398 15.031 -0.959 1 97.75 190 VAL B CA 1
ATOM 4252 C C . VAL B 1 190 ? -12.391 15.789 -0.076 1 97.75 190 VAL B C 1
ATOM 4254 O O . VAL B 1 190 ? -12.727 15.328 1.021 1 97.75 190 VAL B O 1
ATOM 4257 N N . VAL B 1 191 ? -12.883 16.812 -0.569 1 96.06 191 VAL B N 1
ATOM 4258 C CA . VAL B 1 191 ? -13.547 17.812 0.264 1 96.06 191 VAL B CA 1
ATOM 4259 C C . VAL B 1 191 ? -14.93 17.312 0.661 1 96.06 191 VAL B C 1
ATOM 4261 O O . VAL B 1 191 ? -15.578 16.578 -0.094 1 96.06 191 VAL B O 1
ATOM 4264 N N . LEU B 1 192 ? -15.391 17.734 1.738 1 94.75 192 LEU B N 1
ATOM 4265 C CA . LEU B 1 192 ? -16.641 17.328 2.367 1 94.75 192 LEU B CA 1
ATOM 4266 C C . LEU B 1 192 ? -17.828 17.984 1.677 1 94.75 192 LEU B C 1
ATOM 4268 O O . LEU B 1 192 ? -18.969 17.531 1.845 1 94.75 192 LEU B O 1
ATOM 4272 N N . ASP B 1 193 ? -17.625 18.906 0.902 1 93.25 193 ASP B N 1
ATOM 4273 C CA . ASP B 1 193 ? -18.688 19.641 0.233 1 93.25 193 ASP B CA 1
ATOM 4274 C C . ASP B 1 193 ? -19.438 18.75 -0.751 1 93.25 193 ASP B C 1
ATOM 4276 O O . ASP B 1 193 ? -18.828 17.938 -1.458 1 93.25 193 ASP B O 1
ATOM 4280 N N . GLY B 1 194 ? -20.75 18.953 -0.769 1 93.81 194 GLY B N 1
ATOM 4281 C CA . GLY B 1 194 ? -21.562 18.234 -1.737 1 93.81 194 GLY B CA 1
ATOM 4282 C C . GLY B 1 194 ? -22.562 17.281 -1.096 1 93.81 194 GLY B C 1
ATOM 4283 O O . GLY B 1 194 ? -22.75 17.312 0.12 1 93.81 194 GLY B O 1
ATOM 4284 N N . ASP B 1 195 ? -23.25 16.547 -1.915 1 96.44 195 ASP B N 1
ATOM 4285 C CA . ASP B 1 195 ? -24.312 15.672 -1.43 1 96.44 195 ASP B CA 1
ATOM 4286 C C . ASP B 1 195 ? -23.984 14.211 -1.716 1 96.44 195 ASP B C 1
ATOM 4288 O O . ASP B 1 195 ? -24.859 13.344 -1.681 1 96.44 195 ASP B O 1
ATOM 4292 N N . HIS B 1 196 ? -22.75 13.945 -2.082 1 97.19 196 HIS B N 1
ATOM 4293 C CA . HIS B 1 196 ? -22.344 12.578 -2.361 1 97.19 196 HIS B CA 1
ATOM 4294 C C . HIS B 1 196 ? -22.484 11.695 -1.126 1 97.19 196 HIS B C 1
ATOM 4296 O O . HIS B 1 196 ? -22.438 12.188 0.004 1 97.19 196 HIS B O 1
ATOM 4302 N N . ASP B 1 197 ? -22.688 10.406 -1.331 1 97.56 197 ASP B N 1
ATOM 4303 C CA . ASP B 1 197 ? -22.75 9.477 -0.211 1 97.56 197 ASP B CA 1
ATOM 4304 C C . ASP B 1 197 ? -21.375 8.906 0.12 1 97.56 197 ASP B C 1
ATOM 4306 O O . ASP B 1 197 ? -20.391 9.25 -0.53 1 97.56 197 ASP B O 1
ATOM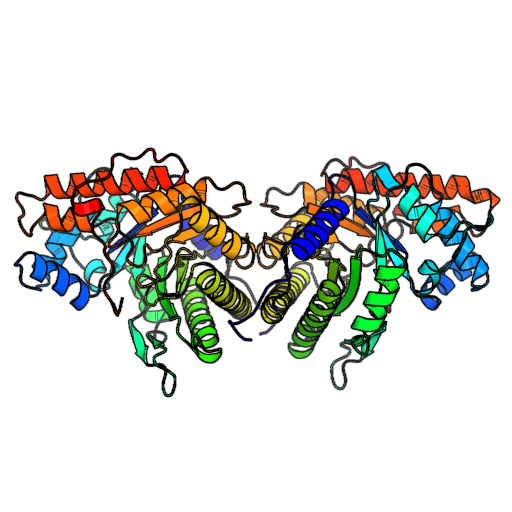 4310 N N . ILE B 1 198 ? -21.328 8.109 1.143 1 98.12 198 ILE B N 1
ATOM 4311 C CA . ILE B 1 198 ? -20.078 7.59 1.69 1 98.12 198 ILE B CA 1
ATOM 4312 C C . ILE B 1 198 ? -19.422 6.672 0.671 1 98.12 198 ILE B C 1
ATOM 4314 O O . ILE B 1 198 ? -18.188 6.621 0.584 1 98.12 198 ILE B O 1
ATOM 4318 N N . VAL B 1 199 ? -20.203 5.898 -0.161 1 97.56 199 VAL B N 1
ATOM 4319 C CA . VAL B 1 199 ? -19.656 4.98 -1.156 1 97.56 199 VAL B CA 1
ATOM 4320 C C . VAL B 1 199 ? -18.938 5.766 -2.244 1 97.56 199 VAL B C 1
ATOM 4322 O O . VAL B 1 199 ? -17.844 5.383 -2.668 1 97.56 199 VAL B O 1
ATOM 4325 N N . ARG B 1 200 ? -19.547 6.867 -2.652 1 97.44 200 ARG B N 1
ATOM 4326 C CA . ARG B 1 200 ? -18.953 7.746 -3.65 1 97.44 200 ARG B CA 1
ATOM 4327 C C . ARG B 1 200 ? -17.641 8.352 -3.139 1 97.44 200 ARG B C 1
ATOM 4329 O O . ARG B 1 200 ? -16.641 8.375 -3.857 1 97.44 200 ARG B O 1
ATOM 4336 N N . ASP B 1 201 ? -17.625 8.844 -1.943 1 97.94 201 ASP B N 1
ATOM 4337 C CA . ASP B 1 201 ? -16.406 9.422 -1.36 1 97.94 201 ASP B CA 1
ATOM 4338 C C . ASP B 1 201 ? -15.297 8.383 -1.266 1 97.94 201 ASP B C 1
ATOM 4340 O O . ASP B 1 201 ? -14.133 8.688 -1.536 1 97.94 201 ASP B O 1
ATOM 4344 N N . GLN B 1 202 ? -15.664 7.176 -0.847 1 98.31 202 GLN B N 1
ATOM 4345 C CA . GLN B 1 202 ? -14.664 6.121 -0.725 1 98.31 202 GLN B CA 1
ATOM 4346 C C . GLN B 1 202 ? -13.992 5.844 -2.066 1 98.31 202 GLN B C 1
ATOM 4348 O O . GLN B 1 202 ? -12.766 5.746 -2.143 1 98.31 202 GLN B O 1
ATOM 4353 N N . LYS B 1 203 ? -14.789 5.711 -3.127 1 98 203 LYS B N 1
ATOM 4354 C CA . LYS B 1 203 ? -14.258 5.406 -4.453 1 98 203 LYS B CA 1
ATOM 4355 C C . LYS B 1 203 ? -13.359 6.535 -4.957 1 98 203 LYS B C 1
ATOM 4357 O O . LYS B 1 203 ? -12.297 6.281 -5.523 1 98 203 LYS B O 1
ATOM 4362 N N . VAL B 1 204 ? -13.766 7.773 -4.742 1 98.44 204 VAL B N 1
ATOM 4363 C CA . VAL B 1 204 ? -12.961 8.922 -5.164 1 98.44 204 VAL B CA 1
ATOM 4364 C C . VAL B 1 204 ? -11.648 8.945 -4.383 1 98.44 204 VAL B C 1
ATOM 4366 O O . VAL B 1 204 ? -10.586 9.164 -4.957 1 98.44 204 VAL B O 1
ATOM 4369 N N . THR B 1 205 ? -11.734 8.711 -3.062 1 98.75 205 THR B N 1
ATOM 4370 C CA . THR B 1 205 ? -10.555 8.703 -2.205 1 98.75 205 THR B CA 1
ATOM 4371 C C . THR B 1 205 ? -9.586 7.613 -2.637 1 98.75 205 THR B C 1
ATOM 4373 O O . THR B 1 205 ? -8.383 7.855 -2.752 1 98.75 205 THR B O 1
ATOM 4376 N N . GLU B 1 206 ? -10.102 6.41 -2.889 1 98.62 206 GLU B N 1
ATOM 4377 C CA . GLU B 1 206 ? -9.258 5.309 -3.35 1 98.62 206 GLU B CA 1
ATOM 4378 C C . GLU B 1 206 ? -8.562 5.656 -4.66 1 98.62 206 GLU B C 1
ATOM 4380 O O . GLU B 1 206 ? -7.371 5.398 -4.824 1 98.62 206 GLU B O 1
ATOM 4385 N N . THR B 1 207 ? -9.312 6.215 -5.59 1 98.56 207 THR B N 1
ATOM 4386 C CA . THR B 1 207 ? -8.766 6.578 -6.895 1 98.56 207 THR B CA 1
ATOM 4387 C C . THR B 1 207 ? -7.676 7.637 -6.75 1 98.56 207 THR B C 1
ATOM 4389 O O . THR B 1 207 ? -6.617 7.543 -7.375 1 98.56 207 THR B O 1
ATOM 4392 N N . ALA B 1 208 ? -7.938 8.633 -5.906 1 98.69 208 ALA B N 1
ATOM 4393 C CA . ALA B 1 208 ? -6.988 9.719 -5.68 1 98.69 208 ALA B CA 1
ATOM 4394 C C . ALA B 1 208 ? -5.707 9.195 -5.031 1 98.69 208 ALA B C 1
ATOM 4396 O O . ALA B 1 208 ? -4.605 9.555 -5.449 1 98.69 208 ALA B O 1
ATOM 4397 N N . LEU B 1 209 ? -5.84 8.359 -4.039 1 98.88 209 LEU B N 1
ATOM 4398 C CA . LEU B 1 209 ? -4.688 7.859 -3.303 1 98.88 209 LEU B CA 1
ATOM 4399 C C . LEU B 1 209 ? -3.85 6.926 -4.172 1 98.88 209 LEU B C 1
ATOM 4401 O O . LEU B 1 209 ? -2.621 6.918 -4.078 1 98.88 209 LEU B O 1
ATOM 4405 N N . ALA B 1 210 ? -4.52 6.105 -4.973 1 98.75 210 ALA B N 1
ATOM 4406 C CA . ALA B 1 210 ? -3.77 5.246 -5.887 1 98.75 210 ALA B CA 1
ATOM 4407 C C . ALA B 1 210 ? -2.912 6.078 -6.836 1 98.75 210 ALA B C 1
ATOM 4409 O O . ALA B 1 210 ? -1.748 5.75 -7.078 1 98.75 210 ALA B O 1
ATOM 4410 N N . ALA B 1 211 ? -3.504 7.125 -7.395 1 98.69 211 ALA B N 1
ATOM 4411 C CA . ALA B 1 211 ? -2.758 8.016 -8.273 1 98.69 211 ALA B CA 1
ATOM 4412 C C . ALA B 1 211 ? -1.594 8.672 -7.539 1 98.69 211 ALA B C 1
ATOM 4414 O O . ALA B 1 211 ? -0.492 8.781 -8.078 1 98.69 211 ALA B O 1
ATOM 4415 N N . LEU B 1 212 ? -1.835 9.086 -6.336 1 98.88 212 LEU B N 1
ATOM 4416 C CA . LEU B 1 212 ? -0.832 9.781 -5.535 1 98.88 212 LEU B CA 1
ATOM 4417 C C . LEU B 1 212 ? 0.374 8.883 -5.281 1 98.88 212 LEU B C 1
ATOM 4419 O O . LEU B 1 212 ? 1.513 9.273 -5.543 1 98.88 212 LEU B O 1
ATOM 4423 N N . TYR B 1 213 ? 0.168 7.703 -4.809 1 98.88 213 TYR B N 1
ATOM 4424 C CA . TYR B 1 213 ? 1.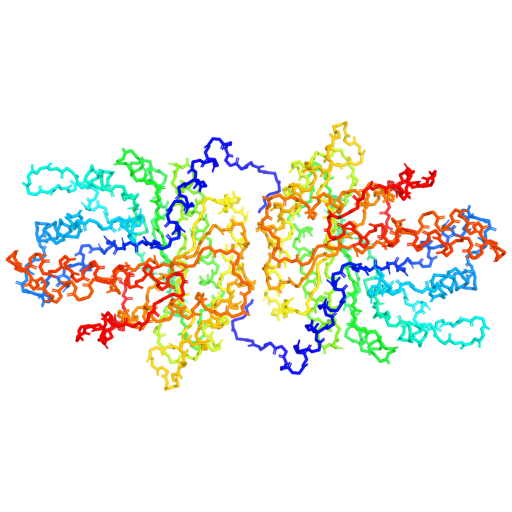29 6.871 -4.391 1 98.88 213 TYR B CA 1
ATOM 4425 C C . TYR B 1 213 ? 2.041 6.316 -5.598 1 98.88 213 TYR B C 1
ATOM 4427 O O . TYR B 1 213 ? 3.236 6.031 -5.512 1 98.88 213 TYR B O 1
ATOM 4435 N N . LYS B 1 214 ? 1.335 6.203 -6.754 1 98.69 214 LYS B N 1
ATOM 4436 C CA . LYS B 1 214 ? 2.082 5.941 -7.98 1 98.69 214 LYS B CA 1
ATOM 4437 C C . LYS B 1 214 ? 2.992 7.113 -8.336 1 98.69 214 LYS B C 1
ATOM 4439 O O . LYS B 1 214 ? 4.137 6.914 -8.742 1 98.69 214 LYS B O 1
ATOM 4444 N N . ALA B 1 215 ? 2.461 8.344 -8.203 1 98.75 215 ALA B N 1
ATOM 4445 C CA . ALA B 1 215 ? 3.254 9.531 -8.5 1 98.75 215 ALA B CA 1
ATOM 4446 C C . ALA B 1 215 ? 4.434 9.656 -7.539 1 98.75 215 ALA B C 1
ATOM 4448 O O . ALA B 1 215 ? 5.535 10.039 -7.945 1 98.75 215 ALA B O 1
ATOM 4449 N N . LEU B 1 216 ? 4.207 9.398 -6.25 1 98.88 216 LEU B N 1
ATOM 4450 C CA . LEU B 1 216 ? 5.289 9.438 -5.273 1 98.88 216 LEU B CA 1
ATOM 4451 C C . LEU B 1 216 ? 6.391 8.445 -5.641 1 98.88 216 LEU B C 1
ATOM 4453 O O . LEU B 1 216 ? 7.578 8.75 -5.508 1 98.88 216 LEU B O 1
ATOM 4457 N N . ASN B 1 217 ? 5.988 7.242 -6.043 1 98.56 217 ASN B N 1
ATOM 4458 C CA . ASN B 1 217 ? 6.961 6.262 -6.516 1 98.56 217 ASN B CA 1
ATOM 4459 C C . ASN B 1 217 ? 7.73 6.777 -7.727 1 98.56 217 ASN B C 1
ATOM 4461 O O . ASN B 1 217 ? 8.953 6.629 -7.801 1 98.56 217 ASN B O 1
ATOM 4465 N N . ASP B 1 218 ? 7.055 7.398 -8.719 1 97.94 218 ASP B N 1
ATOM 4466 C CA . ASP B 1 218 ? 7.676 7.922 -9.93 1 97.94 218 ASP B CA 1
ATOM 4467 C C . ASP B 1 218 ? 8.727 8.977 -9.594 1 97.94 218 ASP B C 1
ATOM 4469 O O . ASP B 1 218 ? 9.703 9.148 -10.328 1 97.94 218 ASP B O 1
ATOM 4473 N N . HIS B 1 219 ? 8.484 9.672 -8.531 1 98.06 219 HIS B N 1
ATOM 4474 C CA . HIS B 1 219 ? 9.414 10.734 -8.133 1 98.06 219 HIS B CA 1
ATOM 4475 C C . HIS B 1 219 ? 10.422 10.227 -7.109 1 98.06 219 HIS B C 1
ATOM 4477 O O . HIS B 1 219 ? 11.18 11.016 -6.535 1 98.06 219 HIS B O 1
ATOM 4483 N N . HIS B 1 220 ? 10.406 8.906 -6.859 1 97.69 220 HIS B N 1
ATOM 4484 C CA . HIS B 1 220 ? 11.383 8.203 -6.043 1 97.69 220 HIS B CA 1
ATOM 4485 C C . HIS B 1 220 ? 11.375 8.719 -4.605 1 97.69 220 HIS B C 1
ATOM 4487 O O . HIS B 1 220 ? 12.43 8.82 -3.975 1 97.69 220 HIS B O 1
ATOM 4493 N N . VAL B 1 221 ? 10.172 9.148 -4.152 1 98.81 221 VAL B N 1
ATOM 4494 C CA . VAL B 1 221 ? 10.016 9.648 -2.791 1 98.81 221 VAL B CA 1
ATOM 4495 C C . VAL B 1 221 ? 10.266 8.523 -1.792 1 98.81 221 VAL B C 1
ATOM 4497 O O . VAL B 1 221 ? 9.797 7.395 -1.99 1 98.81 221 VAL B O 1
ATOM 4500 N N . PHE B 1 222 ? 11.109 8.797 -0.722 1 98.81 222 PHE B N 1
ATOM 4501 C CA . PHE B 1 222 ? 11.375 7.879 0.377 1 98.81 222 PHE B CA 1
ATOM 4502 C C . PHE B 1 222 ? 10.188 7.805 1.324 1 98.81 222 PHE B C 1
ATOM 4504 O O . PHE B 1 222 ? 10.062 8.617 2.244 1 98.81 222 PHE B O 1
ATOM 4511 N N . LEU B 1 223 ? 9.305 6.824 1.159 1 98.94 223 LEU B N 1
ATOM 4512 C CA . LEU B 1 223 ? 7.98 6.773 1.771 1 98.94 223 LEU B CA 1
ATOM 4513 C C . LEU B 1 223 ? 8.086 6.715 3.291 1 98.94 223 LEU B C 1
ATOM 4515 O O . LEU B 1 223 ? 7.254 7.289 3.998 1 98.94 223 LEU B O 1
ATOM 4519 N N . GLU B 1 224 ? 9.117 6.008 3.82 1 98.88 224 GLU B N 1
ATOM 4520 C CA . GLU B 1 224 ? 9.281 5.852 5.262 1 98.88 224 GLU B CA 1
ATOM 4521 C C . GLU B 1 224 ? 9.516 7.199 5.941 1 98.88 224 GLU B C 1
ATOM 4523 O O . GLU B 1 224 ? 9.414 7.309 7.164 1 98.88 224 GLU B O 1
ATOM 4528 N N . GLY B 1 225 ? 9.844 8.234 5.129 1 98.88 225 GLY B N 1
ATOM 4529 C CA . GLY B 1 225 ? 10.031 9.602 5.598 1 98.88 225 GLY B CA 1
ATOM 4530 C C . GLY B 1 225 ? 8.922 10.539 5.164 1 98.88 225 GLY B C 1
ATOM 4531 O O . GLY B 1 225 ? 9.172 11.711 4.875 1 98.88 225 GLY B O 1
ATOM 4532 N N . THR B 1 226 ? 7.75 10.07 4.984 1 98.94 226 THR B N 1
ATOM 4533 C CA . THR B 1 226 ? 6.578 10.859 4.625 1 98.94 226 THR B CA 1
ATOM 4534 C C . THR B 1 226 ? 5.441 10.625 5.613 1 98.94 226 THR B C 1
ATOM 4536 O O . THR B 1 226 ? 5.504 9.703 6.434 1 98.94 226 THR B O 1
ATOM 4539 N N . LEU B 1 227 ? 4.438 11.469 5.559 1 98.94 227 LEU B N 1
ATOM 4540 C CA . LEU B 1 227 ? 3.141 11.25 6.188 1 98.94 227 LEU B CA 1
ATOM 4541 C C . LEU B 1 227 ? 2.006 11.609 5.234 1 98.94 227 LEU B C 1
ATOM 4543 O O . LEU B 1 227 ? 2.197 12.391 4.301 1 98.94 227 LEU B O 1
ATOM 4547 N N . LEU B 1 228 ? 0.88 10.969 5.441 1 98.94 228 LEU B N 1
ATOM 4548 C CA . LEU B 1 228 ? -0.337 11.242 4.688 1 98.94 228 LEU B CA 1
ATOM 4549 C C . LEU B 1 228 ? -1.347 12 5.543 1 98.94 228 LEU B C 1
ATOM 4551 O O . LEU B 1 228 ? -1.569 11.656 6.703 1 98.94 228 LEU B O 1
ATOM 4555 N N . LYS B 1 229 ? -1.838 13.086 5.031 1 98.88 229 LYS B N 1
ATOM 4556 C CA . LYS B 1 229 ? -2.918 13.82 5.68 1 98.88 229 LYS B CA 1
ATOM 4557 C C . LYS B 1 229 ? -4.164 13.859 4.801 1 98.88 229 LYS B C 1
ATOM 4559 O O . LYS B 1 229 ? -4.438 14.875 4.148 1 98.88 229 LYS B O 1
ATOM 4564 N N . PRO B 1 230 ? -4.945 12.789 4.82 1 98.69 230 PRO B N 1
ATOM 4565 C CA . PRO B 1 230 ? -6.137 12.703 3.971 1 98.69 230 PRO B CA 1
ATOM 4566 C C . PRO B 1 230 ? -7.418 13.086 4.707 1 98.69 230 PRO B C 1
ATOM 4568 O O . PRO B 1 230 ? -7.395 13.289 5.926 1 98.69 230 PRO B O 1
ATOM 4571 N N . ASN B 1 231 ? -8.445 13.203 3.938 1 97.06 231 ASN B N 1
ATOM 4572 C CA . ASN B 1 231 ? -9.797 13.188 4.48 1 97.06 231 ASN B CA 1
ATOM 4573 C C . ASN B 1 231 ? -10.141 11.844 5.113 1 97.06 231 ASN B C 1
ATOM 4575 O O . ASN B 1 231 ? -9.625 10.805 4.691 1 97.06 231 ASN B O 1
ATOM 4579 N N . MET B 1 232 ? -11.016 11.852 6.172 1 98.19 232 MET B N 1
ATOM 4580 C CA . MET B 1 232 ? -11.805 10.648 6.449 1 98.19 232 MET B CA 1
ATOM 4581 C C . MET B 1 232 ? -12.883 10.445 5.387 1 98.19 232 MET B C 1
ATOM 4583 O O . MET B 1 232 ? -13.328 11.406 4.762 1 98.19 232 MET B O 1
ATOM 4587 N N . VAL B 1 233 ? -13.242 9.219 5.113 1 98.56 233 VAL B N 1
ATOM 4588 C CA . VAL B 1 233 ? -14.328 8.945 4.176 1 98.56 233 VAL B CA 1
ATOM 4589 C C . VAL B 1 233 ? -15.672 9.234 4.844 1 98.56 233 VAL B C 1
ATOM 4591 O O . VAL B 1 233 ? -16.031 8.602 5.836 1 98.56 233 VAL B O 1
ATOM 4594 N N . THR B 1 234 ? -16.359 10.164 4.344 1 97.81 234 THR B N 1
ATOM 4595 C CA . THR B 1 234 ? -17.641 10.617 4.895 1 97.81 234 THR B CA 1
ATOM 4596 C C . THR B 1 234 ? -18.609 10.953 3.777 1 97.81 234 THR B C 1
ATOM 4598 O O . THR B 1 234 ? -18.203 11.25 2.652 1 97.81 234 THR B O 1
ATOM 4601 N N . PRO B 1 235 ? -19.969 10.852 4.141 1 97.44 235 PRO B N 1
ATOM 4602 C CA . PRO B 1 235 ? -20.875 11.508 3.199 1 97.44 235 PRO B CA 1
ATOM 4603 C C . PRO B 1 235 ? -20.672 13.016 3.133 1 97.44 235 PRO B C 1
ATOM 4605 O O . PRO B 1 235 ? -20.141 13.617 4.074 1 97.44 235 PRO B O 1
ATOM 4608 N N . GLY B 1 236 ? -21.031 13.578 1.981 1 95.94 236 GLY B N 1
ATOM 4609 C CA . GLY B 1 236 ? -20.969 15.031 1.874 1 95.94 236 GLY B CA 1
ATOM 4610 C C . GLY B 1 236 ? -21.844 15.734 2.895 1 95.94 236 GLY B C 1
ATOM 4611 O O . GLY B 1 236 ? -22.812 15.156 3.402 1 95.94 236 GLY B O 1
ATOM 4612 N N . HIS B 1 237 ? -21.469 16.922 3.219 1 93.44 237 HIS B N 1
ATOM 4613 C CA . HIS B 1 237 ? -22.203 17.719 4.203 1 93.44 237 HIS B CA 1
ATOM 4614 C C . HIS B 1 237 ? -23.688 17.797 3.838 1 93.44 237 HIS B C 1
ATOM 4616 O O . HIS B 1 237 ? -24.547 17.828 4.723 1 93.44 237 HIS B O 1
ATOM 4622 N N . GLY B 1 238 ? -23.969 17.812 2.572 1 94.44 238 GLY B N 1
ATOM 4623 C CA . GLY B 1 238 ? -25.344 17.969 2.105 1 94.44 238 GLY B CA 1
ATOM 4624 C C . GLY B 1 238 ? -26.047 16.641 1.892 1 94.44 238 GLY B C 1
ATOM 4625 O O . GLY B 1 238 ? -27.203 16.609 1.454 1 94.44 238 GLY B O 1
ATOM 4626 N N . CYS B 1 239 ? -25.359 15.578 2.131 1 95.88 239 CYS B N 1
ATOM 4627 C CA . CYS B 1 239 ? -25.969 14.266 1.938 1 95.88 239 CYS B CA 1
ATOM 4628 C C . CYS B 1 239 ? -27.062 14.008 2.969 1 95.88 239 CYS B C 1
ATOM 4630 O O . CYS B 1 239 ? -26.859 14.211 4.164 1 95.88 239 CYS B O 1
ATOM 4632 N N . ALA B 1 240 ? -28.172 13.547 2.576 1 95.69 240 ALA B N 1
ATOM 4633 C CA . ALA B 1 240 ? -29.312 13.289 3.455 1 95.69 240 ALA B CA 1
ATOM 4634 C C . ALA B 1 240 ? -29.047 12.102 4.375 1 95.69 240 ALA B C 1
ATOM 4636 O O . ALA B 1 240 ? -29.422 12.117 5.547 1 95.69 240 ALA B O 1
ATOM 4637 N N . LYS B 1 241 ? -28.422 11.133 3.826 1 94.5 241 LYS B N 1
ATOM 4638 C CA . LYS B 1 241 ? -28.125 9.938 4.605 1 94.5 241 LYS B CA 1
ATOM 4639 C C . LYS B 1 241 ? -26.875 10.125 5.453 1 94.5 241 LYS B C 1
ATOM 4641 O O . LYS B 1 241 ? -25.797 10.398 4.922 1 94.5 241 LYS B O 1
ATOM 4646 N N . LYS B 1 242 ? -27.047 10 6.734 1 92.31 242 LYS B N 1
ATOM 4647 C CA . LYS B 1 242 ? -25.906 10.047 7.641 1 92.31 242 LYS B CA 1
ATOM 4648 C C . LYS B 1 242 ? -25.375 8.648 7.941 1 92.31 242 LYS B C 1
ATOM 4650 O O . LYS B 1 242 ? -26.141 7.684 7.977 1 92.31 242 LYS B O 1
ATOM 4655 N N . ASN B 1 243 ? -24.141 8.555 8.117 1 97.56 243 ASN B N 1
ATOM 4656 C CA . ASN B 1 243 ? -23.516 7.281 8.438 1 97.56 243 ASN B CA 1
ATOM 4657 C C . ASN B 1 243 ? -22.984 7.262 9.875 1 97.56 243 ASN B C 1
ATOM 4659 O O . ASN B 1 243 ? -22.656 8.312 10.43 1 97.56 243 ASN B O 1
ATOM 4663 N N . THR B 1 244 ? -22.953 6.07 10.445 1 98.06 244 THR B N 1
ATOM 4664 C CA . THR B 1 244 ? -22.438 5.91 11.797 1 98.06 244 THR B CA 1
ATOM 4665 C C . THR B 1 244 ? -20.922 6.031 11.812 1 98.06 244 THR B C 1
ATOM 4667 O O . THR B 1 244 ? -20.266 5.867 10.773 1 98.06 244 THR B O 1
ATOM 4670 N N . PRO B 1 245 ? -20.359 6.363 13.008 1 98.06 245 PRO B N 1
ATOM 4671 C CA . PRO B 1 245 ? -18.891 6.391 13.117 1 98.06 245 PRO B CA 1
ATOM 4672 C C . PRO B 1 245 ? -18.234 5.082 12.68 1 98.06 245 PRO B C 1
ATOM 4674 O O . PRO B 1 245 ? -17.172 5.098 12.07 1 98.06 245 PRO B O 1
ATOM 4677 N N . GLN B 1 246 ? -18.938 3.973 12.984 1 98.5 246 GLN B N 1
ATOM 4678 C CA . GLN B 1 246 ? -18.406 2.668 12.609 1 98.5 246 GLN B CA 1
ATOM 4679 C C . GLN B 1 246 ? -18.359 2.5 11.094 1 98.5 246 GLN B C 1
ATOM 4681 O O . GLN B 1 246 ? -17.375 1.977 10.555 1 98.5 246 GLN B O 1
ATOM 4686 N N . GLU B 1 247 ? -19.438 2.932 10.453 1 98.62 247 GLU B N 1
ATOM 4687 C CA . GLU B 1 247 ? -19.469 2.863 8.992 1 98.62 247 GLU B CA 1
ATOM 4688 C C . GLU B 1 247 ? -18.375 3.732 8.375 1 98.62 247 GLU B C 1
ATOM 4690 O O . GLU B 1 247 ? -17.719 3.33 7.41 1 98.62 247 GLU B O 1
ATOM 4695 N N . ILE B 1 248 ? -18.172 4.914 8.898 1 98.62 248 ILE B N 1
ATOM 4696 C CA . ILE B 1 248 ? -17.141 5.848 8.445 1 98.62 248 ILE B CA 1
ATOM 4697 C C . ILE B 1 248 ? -15.758 5.234 8.648 1 98.62 248 ILE B C 1
ATOM 4699 O O . ILE B 1 248 ? -14.906 5.301 7.762 1 98.62 248 ILE B O 1
ATOM 4703 N N . ALA B 1 249 ? -15.602 4.641 9.797 1 98.81 249 ALA B N 1
ATOM 4704 C CA . ALA B 1 249 ? -14.328 4.023 10.148 1 98.81 249 ALA B CA 1
ATOM 4705 C C . ALA B 1 249 ? -13.977 2.898 9.18 1 98.81 249 ALA B C 1
ATOM 4707 O O . ALA B 1 249 ? -12.852 2.832 8.672 1 98.81 249 ALA B O 1
ATOM 4708 N N . VAL B 1 250 ? -14.969 2.02 8.891 1 98.75 250 VAL B N 1
ATOM 4709 C CA . VAL B 1 250 ? -14.742 0.887 8 1 98.75 250 VAL B CA 1
ATOM 4710 C C . VAL B 1 250 ? -14.422 1.392 6.594 1 98.75 250 VAL B C 1
ATOM 4712 O O . VAL B 1 250 ? -13.484 0.915 5.953 1 98.75 250 VAL B O 1
ATOM 4715 N N . ALA B 1 251 ? -15.18 2.393 6.121 1 98.75 251 ALA B N 1
ATOM 4716 C CA . ALA B 1 251 ? -14.953 2.947 4.789 1 98.75 251 ALA B CA 1
ATOM 4717 C C . ALA B 1 251 ? -13.586 3.607 4.691 1 98.75 251 ALA B C 1
ATOM 4719 O O . ALA B 1 251 ? -12.883 3.449 3.688 1 98.75 251 ALA B O 1
ATOM 4720 N N . THR B 1 252 ? -13.188 4.336 5.727 1 98.88 252 THR B N 1
ATOM 4721 C CA . THR B 1 252 ? -11.922 5.055 5.746 1 98.88 252 THR B CA 1
ATOM 4722 C C . THR B 1 252 ? -10.75 4.082 5.727 1 98.88 252 THR B C 1
ATOM 4724 O O . THR B 1 252 ? -9.852 4.191 4.883 1 98.88 252 THR B O 1
ATOM 4727 N N . VAL B 1 253 ? -10.773 3.115 6.602 1 98.88 253 VAL B N 1
ATOM 4728 C CA . VAL B 1 253 ? -9.664 2.178 6.719 1 98.88 253 VAL B CA 1
ATOM 4729 C C . VAL B 1 253 ? -9.602 1.292 5.477 1 98.88 253 VAL B C 1
ATOM 4731 O O . VAL B 1 253 ? -8.516 0.963 4.992 1 98.88 253 VAL B O 1
ATOM 4734 N N . THR B 1 254 ? -10.773 0.929 4.926 1 98.81 254 THR B N 1
ATOM 4735 C CA . THR B 1 254 ? -10.812 0.135 3.703 1 98.81 254 THR B CA 1
ATOM 4736 C C . THR B 1 254 ? -10.141 0.886 2.553 1 98.81 254 THR B C 1
ATOM 4738 O O . THR B 1 254 ? -9.344 0.313 1.812 1 98.81 254 THR B O 1
ATOM 4741 N N . ALA B 1 255 ? -10.43 2.178 2.428 1 98.88 255 ALA B N 1
ATOM 4742 C CA . ALA B 1 255 ? -9.82 2.98 1.373 1 98.88 255 ALA B CA 1
ATOM 4743 C C . ALA B 1 255 ? -8.305 3.02 1.523 1 98.88 255 ALA B C 1
ATOM 4745 O O . ALA B 1 255 ? -7.574 2.918 0.535 1 98.88 255 ALA B O 1
ATOM 4746 N N . LEU B 1 256 ? -7.855 3.15 2.734 1 98.94 256 LEU B N 1
ATOM 4747 C CA . LEU B 1 256 ? -6.422 3.191 3.002 1 98.94 256 LEU B CA 1
ATOM 4748 C C . LEU B 1 256 ? -5.77 1.85 2.686 1 98.94 256 LEU B C 1
ATOM 4750 O O . LEU B 1 256 ? -4.719 1.801 2.045 1 98.94 256 LEU B O 1
ATOM 4754 N N . LEU B 1 257 ? -6.402 0.761 3.117 1 98.88 257 LEU B N 1
ATOM 4755 C CA . LEU B 1 257 ? -5.863 -0.579 2.91 1 98.88 257 LEU B CA 1
ATOM 4756 C C . LEU B 1 257 ? -5.723 -0.883 1.422 1 98.88 257 LEU B C 1
ATOM 4758 O O . LEU B 1 257 ? -4.809 -1.605 1.016 1 98.88 257 LEU B O 1
ATOM 4762 N N . ARG B 1 258 ? -6.492 -0.285 0.618 1 98.81 258 ARG B N 1
ATOM 4763 C CA . ARG B 1 258 ? -6.527 -0.594 -0.807 1 98.81 258 ARG B CA 1
ATOM 4764 C C . ARG B 1 258 ? -5.539 0.27 -1.581 1 98.81 258 ARG B C 1
ATOM 4766 O O . ARG B 1 258 ? -5.332 0.066 -2.779 1 98.81 258 ARG B O 1
ATOM 4773 N N . THR B 1 259 ? -4.887 1.268 -0.859 1 98.81 259 THR B N 1
ATOM 4774 C CA . THR B 1 259 ? -4.203 2.232 -1.714 1 98.81 259 THR B CA 1
ATOM 4775 C C . THR B 1 259 ? -2.885 2.676 -1.088 1 98.81 259 THR B C 1
ATOM 4777 O O . THR B 1 259 ? -1.918 2.957 -1.799 1 98.81 259 THR B O 1
ATOM 4780 N N . VAL B 1 260 ? -2.779 2.74 0.252 1 98.88 260 VAL B N 1
ATOM 4781 C CA . VAL B 1 260 ? -1.619 3.352 0.891 1 98.88 260 VAL B CA 1
ATOM 4782 C C . VAL B 1 260 ? -0.579 2.277 1.206 1 98.88 260 VAL B C 1
ATOM 4784 O O . VAL B 1 260 ? -0.872 1.31 1.912 1 98.88 260 VAL B O 1
ATOM 4787 N N . PRO B 1 261 ? 0.648 2.434 0.707 1 98.88 261 PRO B N 1
ATOM 4788 C CA . PRO B 1 261 ? 1.686 1.458 1.049 1 98.88 261 PRO B CA 1
ATOM 4789 C C . PRO B 1 261 ? 1.951 1.383 2.551 1 98.88 261 PRO B C 1
ATOM 4791 O O . PRO B 1 261 ? 1.945 2.41 3.234 1 98.88 261 PRO B O 1
ATOM 4794 N N . ALA B 1 262 ? 2.277 0.219 3.02 1 98.69 262 ALA B N 1
ATOM 4795 C CA . ALA B 1 262 ? 2.465 -0.032 4.445 1 98.69 262 ALA B CA 1
ATOM 4796 C C . ALA B 1 262 ? 3.764 0.592 4.945 1 98.69 262 ALA B C 1
ATOM 4798 O O . ALA B 1 262 ? 3.977 0.715 6.156 1 98.69 262 ALA B O 1
ATOM 4799 N N . ALA B 1 263 ? 4.648 1.017 4.031 1 98.81 263 ALA B N 1
ATOM 4800 C CA . ALA B 1 263 ? 5.902 1.661 4.406 1 98.81 263 ALA B CA 1
ATOM 4801 C C . ALA B 1 263 ? 5.652 3.041 5.008 1 98.81 263 ALA B C 1
ATOM 4803 O O . ALA B 1 263 ? 6.5 3.578 5.723 1 98.81 263 ALA B O 1
ATOM 4804 N N . VAL B 1 264 ? 4.523 3.697 4.656 1 98.94 264 VAL B N 1
ATOM 4805 C CA . VAL B 1 264 ? 4.164 5 5.211 1 98.94 264 VAL B CA 1
ATOM 4806 C C . VAL B 1 264 ? 4.008 4.887 6.727 1 98.94 264 VAL B C 1
ATOM 4808 O O . VAL B 1 264 ? 3.262 4.035 7.219 1 98.94 264 VAL B O 1
ATOM 4811 N N . PRO B 1 265 ? 4.688 5.73 7.504 1 98.81 265 PRO B N 1
ATOM 4812 C CA . PRO B 1 265 ? 4.672 5.574 8.961 1 98.81 265 PRO B CA 1
ATOM 4813 C C . PRO B 1 265 ? 3.301 5.848 9.57 1 98.81 265 PRO B C 1
ATOM 4815 O O . PRO B 1 265 ? 2.906 5.184 10.531 1 98.81 265 PRO B O 1
ATOM 4818 N N . GLY B 1 266 ? 2.68 6.867 8.953 1 98.81 266 GLY B N 1
ATOM 4819 C CA . GLY B 1 266 ? 1.424 7.223 9.594 1 98.81 266 GLY B CA 1
ATOM 4820 C C . GLY B 1 266 ? 0.534 8.094 8.727 1 98.81 266 GLY B C 1
ATOM 4821 O O . GLY B 1 266 ? 0.996 8.672 7.742 1 98.81 266 GLY B O 1
ATOM 4822 N N . ILE B 1 267 ? -0.725 8.109 9.117 1 98.94 267 ILE B N 1
ATOM 4823 C CA . ILE B 1 267 ? -1.797 8.906 8.523 1 98.94 267 ILE B CA 1
ATOM 4824 C C . ILE B 1 267 ? -2.365 9.859 9.57 1 98.94 267 ILE B C 1
ATOM 4826 O O . ILE B 1 267 ? -2.84 9.43 10.625 1 98.94 267 ILE B O 1
ATOM 4830 N N . ALA B 1 268 ? -2.266 11.102 9.344 1 98.88 268 ALA B N 1
ATOM 4831 C CA . ALA B 1 268 ? -2.814 12.141 10.211 1 98.88 268 ALA B CA 1
ATOM 4832 C C . ALA B 1 268 ? -3.988 12.852 9.547 1 98.88 268 ALA B C 1
ATOM 4834 O O . ALA B 1 268 ? -3.793 13.781 8.758 1 98.88 268 ALA B O 1
ATOM 4835 N N . PHE B 1 269 ? -5.152 12.547 9.906 1 98.75 269 PHE B N 1
ATOM 4836 C CA . PHE B 1 269 ? -6.363 12.969 9.211 1 98.75 269 PHE B CA 1
ATOM 4837 C C . PHE B 1 269 ? -6.613 14.453 9.414 1 98.75 269 PHE B C 1
ATOM 4839 O O . PHE B 1 269 ? -6.398 14.984 10.508 1 98.75 269 PHE B O 1
ATOM 4846 N N . LEU B 1 270 ? -7.078 15.031 8.367 1 97.69 270 LEU B N 1
ATOM 4847 C CA . LEU B 1 270 ? -7.676 16.344 8.539 1 97.69 270 LEU B CA 1
ATOM 4848 C C . LEU B 1 270 ? -9.109 16.234 9.055 1 97.69 270 LEU B C 1
ATOM 4850 O O . LEU B 1 270 ? -9.766 15.211 8.844 1 97.69 270 LEU B O 1
ATOM 4854 N N . SER B 1 271 ? -9.602 17.188 9.695 1 93.19 271 SER B N 1
ATOM 4855 C CA . SER B 1 271 ? -10.961 17.109 10.219 1 93.19 271 SER B CA 1
ATOM 4856 C C . SER B 1 271 ? -11.977 17.562 9.172 1 93.19 271 SER B C 1
ATOM 4858 O O . SER B 1 271 ? -13.156 17.234 9.258 1 93.19 271 SER B O 1
ATOM 4860 N N . GLY B 1 272 ? -11.641 18.25 8.078 1 80.69 272 GLY B N 1
ATOM 4861 C CA . GLY B 1 272 ? -12.414 18.531 6.879 1 80.69 272 GLY B CA 1
ATOM 4862 C C . GLY B 1 272 ? -13.727 19.234 7.164 1 80.69 272 GLY B C 1
ATOM 4863 O O . GLY B 1 272 ? -14.703 19.062 6.43 1 80.69 272 GLY B O 1
ATOM 4864 N N . GLY B 1 273 ? -13.953 19.875 8.258 1 87.12 273 GLY B N 1
ATOM 4865 C CA . GLY B 1 273 ? -15.195 20.578 8.539 1 87.12 273 GLY B CA 1
ATOM 4866 C C . GLY B 1 273 ? -16.047 19.875 9.57 1 87.12 273 GLY B C 1
ATOM 4867 O O . GLY B 1 273 ? -17.109 20.391 9.961 1 87.12 273 GLY B O 1
ATOM 4868 N N . LEU B 1 274 ? -15.609 18.812 9.945 1 93.31 274 LEU B N 1
ATOM 4869 C CA . LEU B 1 274 ? -16.312 18.094 11.008 1 93.31 274 LEU B CA 1
ATOM 4870 C C . LEU B 1 274 ? -16.328 18.922 12.289 1 93.31 274 LEU B C 1
ATOM 4872 O O . LEU B 1 274 ? -15.461 19.781 12.492 1 93.31 274 LEU B O 1
ATOM 4876 N N . THR B 1 275 ? -17.344 18.641 13.094 1 93.81 275 THR B N 1
ATOM 4877 C CA . THR B 1 275 ? -17.297 19.203 14.43 1 93.81 275 THR B CA 1
ATOM 4878 C C . THR B 1 275 ? -16.141 18.625 15.234 1 93.81 275 THR B C 1
ATOM 4880 O O . THR B 1 275 ? -15.586 17.594 14.875 1 93.81 275 THR B O 1
ATOM 4883 N N . GLU B 1 276 ? -15.812 19.312 16.297 1 96 276 GLU B N 1
ATOM 4884 C CA . GLU B 1 276 ? -14.773 18.812 17.188 1 96 276 GLU B CA 1
ATOM 4885 C C . GLU B 1 276 ? -15.078 17.391 17.656 1 96 276 GLU B C 1
ATOM 4887 O O . GLU B 1 276 ? -14.211 16.516 17.625 1 96 276 GLU B O 1
ATOM 4892 N N . GLU B 1 277 ? -16.328 17.156 18.031 1 95.69 277 GLU B N 1
ATOM 4893 C CA . GLU B 1 277 ? -16.719 15.867 18.578 1 95.69 277 GLU B CA 1
ATOM 4894 C C . GLU B 1 277 ? -16.766 14.797 17.5 1 95.69 277 GLU B C 1
ATOM 4896 O O . GLU B 1 277 ? -16.312 13.672 17.703 1 95.69 277 GLU B O 1
ATOM 4901 N N . GLU B 1 278 ? -17.312 15.109 16.359 1 95.12 278 GLU B N 1
ATOM 4902 C CA . GLU B 1 278 ? -17.359 14.156 15.25 1 95.12 278 GLU B CA 1
ATOM 4903 C C . GLU B 1 278 ? -15.953 13.695 14.859 1 95.12 278 GLU B C 1
ATOM 4905 O O . GLU B 1 278 ? -15.711 12.5 14.672 1 95.12 278 GLU B O 1
ATOM 4910 N N . ALA B 1 279 ? -15.078 14.68 14.727 1 97.56 279 ALA B N 1
ATOM 4911 C CA . ALA B 1 279 ? -13.703 14.359 14.352 1 97.56 279 ALA B CA 1
ATOM 4912 C C . ALA B 1 279 ? -13.078 13.375 15.344 1 97.56 279 ALA B C 1
ATOM 4914 O O . ALA B 1 279 ? -12.438 12.406 14.938 1 97.56 279 ALA B O 1
ATOM 4915 N N . THR B 1 280 ? -13.305 13.617 16.641 1 98.31 280 THR B N 1
ATOM 4916 C CA . THR B 1 280 ? -12.75 12.773 17.703 1 98.31 280 THR B CA 1
ATOM 4917 C C . THR B 1 280 ? -13.391 11.391 17.672 1 98.31 280 THR B C 1
ATOM 4919 O O . THR B 1 280 ? -12.688 10.375 17.766 1 98.31 280 THR B O 1
ATOM 4922 N N . VAL B 1 281 ? -14.688 11.352 17.5 1 98.19 281 VAL B N 1
ATOM 4923 C CA . VAL B 1 281 ? -15.43 10.102 17.531 1 98.19 281 VAL B CA 1
ATOM 4924 C C . VAL B 1 281 ? -15.055 9.25 16.312 1 98.19 281 VAL B C 1
ATOM 4926 O O . VAL B 1 281 ? -14.875 8.039 16.422 1 98.19 281 VAL B O 1
ATOM 4929 N N . TYR B 1 282 ? -14.984 9.914 15.156 1 98.31 282 TYR B N 1
ATOM 4930 C CA . TYR B 1 282 ? -14.602 9.188 13.953 1 98.31 282 TYR B CA 1
ATOM 4931 C C . TYR B 1 282 ? -13.195 8.625 14.07 1 98.31 282 TYR B C 1
ATOM 4933 O O . TYR B 1 282 ? -12.945 7.477 13.711 1 98.31 282 TYR B O 1
ATOM 4941 N N . LEU B 1 283 ? -12.266 9.445 14.594 1 98.75 283 LEU B N 1
ATOM 4942 C CA . LEU B 1 283 ? -10.898 8.977 14.789 1 98.75 283 LEU B CA 1
ATOM 4943 C C . LEU B 1 283 ? -10.867 7.773 15.727 1 98.75 283 LEU B C 1
ATOM 4945 O O . LEU B 1 283 ? -10.125 6.816 15.484 1 98.75 283 LEU B O 1
ATOM 4949 N N . ASN B 1 284 ? -11.625 7.863 16.766 1 98.75 284 ASN B N 1
ATOM 4950 C CA . ASN B 1 284 ? -11.703 6.762 17.719 1 98.75 284 ASN B CA 1
ATOM 4951 C C . ASN B 1 284 ? -12.203 5.48 17.047 1 98.75 284 ASN B C 1
ATOM 4953 O O . ASN B 1 284 ? -11.633 4.41 17.25 1 98.75 284 ASN B O 1
ATOM 4957 N N . ALA B 1 285 ? -13.289 5.59 16.297 1 98.75 285 ALA B N 1
ATOM 4958 C CA . ALA B 1 285 ? -13.867 4.441 15.594 1 98.75 285 ALA B CA 1
ATOM 4959 C C . ALA B 1 285 ? -12.867 3.844 14.609 1 98.75 285 ALA B C 1
ATOM 4961 O O . ALA B 1 285 ? -12.773 2.621 14.469 1 98.75 285 ALA B O 1
ATOM 4962 N N . ILE B 1 286 ? -12.141 4.676 13.922 1 98.88 286 ILE B N 1
ATOM 4963 C CA . ILE B 1 286 ? -11.125 4.262 12.961 1 98.88 286 ILE B CA 1
ATOM 4964 C C . ILE B 1 286 ? -10.086 3.383 13.656 1 98.88 286 ILE B C 1
ATOM 4966 O O . ILE B 1 286 ? -9.648 2.373 13.102 1 98.88 286 ILE B O 1
ATOM 4970 N N . ASN B 1 287 ? -9.758 3.76 14.875 1 98.81 287 ASN B N 1
ATOM 4971 C CA . ASN B 1 287 ? -8.734 3.025 15.609 1 98.81 287 ASN B CA 1
ATOM 4972 C C . ASN B 1 287 ? -9.32 1.837 16.359 1 98.81 287 ASN B C 1
ATOM 4974 O O . ASN B 1 287 ? -8.617 1.159 17.109 1 98.81 287 ASN B O 1
ATOM 4978 N N . GLN B 1 288 ? -10.641 1.521 16.141 1 98.56 288 GLN B N 1
ATOM 4979 C CA . GLN B 1 288 ? -11.297 0.39 16.797 1 98.56 288 GLN B CA 1
ATOM 4980 C C . GLN B 1 288 ? -11.758 -0.642 15.773 1 98.56 288 GLN B C 1
ATOM 4982 O O . GLN B 1 288 ? -12.219 -1.726 16.141 1 98.56 288 GLN B O 1
ATOM 4987 N N . VAL B 1 289 ? -11.688 -0.342 14.5 1 97.94 289 VAL B N 1
ATOM 4988 C CA . VAL B 1 289 ? -12.227 -1.25 13.492 1 97.94 289 VAL B CA 1
ATOM 4989 C C . VAL B 1 289 ? -11.477 -2.578 13.539 1 97.94 289 VAL B C 1
ATOM 4991 O O . VAL B 1 289 ? -10.289 -2.615 13.883 1 97.94 289 VAL B O 1
ATOM 4994 N N . ASN B 1 290 ? -12.156 -3.658 13.195 1 97 290 ASN B N 1
ATOM 4995 C CA . ASN B 1 290 ? -11.531 -4.973 13.086 1 97 290 ASN B CA 1
ATOM 4996 C C . ASN B 1 290 ? -10.953 -5.203 11.695 1 97 290 ASN B C 1
ATOM 4998 O O . ASN B 1 290 ? -11.344 -6.145 11 1 97 290 ASN B O 1
ATOM 5002 N N . LEU B 1 291 ? -10.031 -4.398 11.242 1 97.25 291 LEU B N 1
ATOM 5003 C CA . LEU B 1 291 ? -9.266 -4.434 10 1 97.25 291 LEU B CA 1
ATOM 5004 C C . LEU B 1 291 ? -7.785 -4.184 10.266 1 97.25 291 LEU B C 1
ATOM 5006 O O . LEU B 1 291 ? -7.426 -3.607 11.297 1 97.25 291 LEU B O 1
ATOM 5010 N N . LYS B 1 292 ? -6.926 -4.645 9.32 1 96.06 292 LYS B N 1
ATOM 5011 C CA . LYS B 1 292 ? -5.5 -4.34 9.406 1 96.06 292 LYS B CA 1
ATOM 5012 C C . LYS B 1 292 ? -5.262 -2.83 9.414 1 96.06 292 LYS B C 1
ATOM 5014 O O . LYS B 1 292 ? -6.004 -2.076 8.781 1 96.06 292 LYS B O 1
ATOM 5019 N N . ARG B 1 293 ? -4.301 -2.361 10.172 1 97.25 293 ARG B N 1
ATOM 5020 C CA . ARG B 1 293 ? -3.877 -0.965 10.211 1 97.25 293 ARG B CA 1
ATOM 5021 C C . ARG B 1 293 ? -2.359 -0.858 10.32 1 97.25 293 ARG B C 1
ATOM 5023 O O . ARG B 1 293 ? -1.828 -0.562 11.398 1 97.25 293 ARG B O 1
ATOM 5030 N N . PRO B 1 294 ? -1.667 -1.043 9.195 1 98.12 294 PRO B N 1
ATOM 5031 C CA . PRO B 1 294 ? -0.204 -1.069 9.258 1 98.12 294 PRO B CA 1
ATOM 5032 C C . PRO B 1 294 ? 0.403 0.318 9.453 1 98.12 294 PRO B C 1
ATOM 5034 O O . PRO B 1 294 ? 1.625 0.474 9.398 1 98.12 294 PRO B O 1
ATOM 5037 N N . TRP B 1 295 ? -0.38 1.352 9.664 1 98.62 295 TRP B N 1
ATOM 5038 C CA . TRP B 1 295 ? 0.05 2.729 9.891 1 98.62 295 TRP B CA 1
ATOM 5039 C C . TRP B 1 295 ? -0.411 3.23 11.25 1 98.62 295 TRP B C 1
ATOM 5041 O O . TRP B 1 295 ? -1.412 2.754 11.789 1 98.62 295 TRP B O 1
ATOM 5051 N N . ALA B 1 296 ? 0.355 4.219 11.828 1 98.75 296 ALA B N 1
ATOM 5052 C CA . ALA B 1 296 ? -0.272 5.02 12.875 1 98.75 296 ALA B CA 1
ATOM 5053 C C . ALA B 1 296 ? -1.411 5.863 12.312 1 98.75 296 ALA B C 1
ATOM 5055 O O . ALA B 1 296 ? -1.27 6.484 11.25 1 98.75 296 ALA B O 1
ATOM 5056 N N . LEU B 1 297 ? -2.582 5.801 12.875 1 98.88 297 LEU B N 1
ATOM 5057 C CA . LEU B 1 297 ? -3.734 6.602 12.477 1 98.88 297 LEU B CA 1
ATOM 5058 C C . LEU B 1 297 ? -4.051 7.66 13.523 1 98.88 297 LEU B C 1
ATOM 5060 O O . LEU B 1 297 ? -4.52 7.336 14.617 1 98.88 297 LEU B O 1
ATOM 5064 N N . THR B 1 298 ? -3.754 8.859 13.188 1 98.88 298 THR B N 1
ATOM 5065 C CA . THR B 1 298 ? -3.842 9.93 14.188 1 98.88 298 THR B CA 1
ATOM 5066 C C . THR B 1 298 ? -4.461 11.18 13.578 1 98.88 298 THR B C 1
ATOM 5068 O O . THR B 1 298 ? -5.207 11.102 12.602 1 98.88 298 THR B O 1
ATOM 5071 N N . PHE B 1 299 ? -4.32 12.336 14.273 1 98.88 299 PHE B N 1
ATOM 5072 C CA . PHE B 1 299 ? -5.035 13.547 13.875 1 98.88 299 PHE B CA 1
ATOM 5073 C C . PHE B 1 299 ? -4.059 14.648 13.492 1 98.88 299 PHE B C 1
ATOM 5075 O O . PHE B 1 299 ? -2.967 14.742 14.055 1 98.88 299 PHE B O 1
ATOM 5082 N N . SER B 1 300 ? -4.34 15.359 12.523 1 98.88 300 SER B N 1
ATOM 5083 C CA . SER B 1 300 ? -3.82 16.688 12.188 1 98.88 300 SER B CA 1
ATOM 5084 C C . SER B 1 300 ? -4.949 17.688 12.008 1 98.88 300 SER B C 1
ATOM 5086 O O . SER B 1 300 ? -5.422 17.906 10.891 1 98.88 300 SER B O 1
ATOM 5088 N N . TYR B 1 301 ? -5.301 18.266 13.148 1 98.44 301 TYR B N 1
ATOM 5089 C CA . TYR B 1 301 ? -6.523 19.062 13.164 1 98.44 301 TYR B CA 1
ATOM 5090 C C . TYR B 1 301 ? -6.211 20.531 13.398 1 98.44 301 TYR B C 1
ATOM 5092 O O . TYR B 1 301 ? -5.258 20.859 14.109 1 98.44 301 TYR B O 1
ATOM 5100 N N . GLY B 1 302 ? -6.91 21.359 12.781 1 96.12 302 GLY B N 1
ATOM 5101 C CA . GLY B 1 302 ? -6.996 22.781 13.086 1 96.12 302 GLY B CA 1
ATOM 5102 C C . GLY B 1 302 ? -8.281 23.156 13.797 1 96.12 302 GLY B C 1
ATOM 5103 O O . GLY B 1 302 ? -8.352 23.109 15.031 1 96.12 302 GLY B O 1
ATOM 5104 N N . ARG B 1 303 ? -9.312 23.219 13.07 1 91.75 303 ARG B N 1
ATOM 5105 C CA . ARG B 1 303 ? -10.609 23.641 13.586 1 91.75 303 ARG B CA 1
ATOM 5106 C C . ARG B 1 303 ? -11.117 22.672 14.656 1 91.75 303 ARG B C 1
ATOM 5108 O O . ARG B 1 303 ? -11.703 23.094 15.656 1 91.75 303 ARG B O 1
ATOM 5115 N N . ALA B 1 304 ? -10.883 21.438 14.508 1 94.81 304 ALA B N 1
ATOM 5116 C CA . ALA B 1 304 ? -11.406 20.438 15.422 1 94.81 304 ALA B CA 1
ATOM 5117 C C . ALA B 1 304 ? -10.641 20.438 16.75 1 94.81 304 ALA B C 1
ATOM 5119 O O . ALA B 1 304 ? -11.047 19.781 17.703 1 94.81 304 ALA B O 1
ATOM 5120 N N . LEU B 1 305 ? -9.625 21.25 16.828 1 97.25 305 LEU B N 1
ATOM 5121 C CA . LEU B 1 305 ? -8.922 21.422 18.094 1 97.25 305 LEU B CA 1
ATOM 5122 C C . LEU B 1 305 ? -9.086 22.844 18.625 1 97.25 305 LEU B C 1
ATOM 5124 O O . LEU B 1 305 ? -8.789 23.109 19.797 1 97.25 305 LEU B O 1
ATOM 5128 N N . GLN B 1 306 ? -9.602 23.734 17.766 1 95.94 306 GLN B N 1
ATOM 5129 C CA . GLN B 1 306 ? -9.445 25.141 18.125 1 95.94 306 GLN B CA 1
ATOM 5130 C C . GLN B 1 306 ? -10.797 25.828 18.266 1 95.94 306 GLN B C 1
ATOM 5132 O O . GLN B 1 306 ? -10.875 26.953 18.781 1 95.94 306 GLN B O 1
ATOM 5137 N N . ALA B 1 307 ? -11.836 25.203 17.75 1 93.56 307 ALA B N 1
ATOM 5138 C CA . ALA B 1 307 ? -13.133 25.875 17.75 1 93.56 307 ALA B CA 1
ATOM 5139 C C . ALA B 1 307 ? -13.531 26.281 19.172 1 93.56 307 ALA B C 1
ATOM 5141 O O . ALA B 1 307 ? -13.922 27.422 19.406 1 93.56 307 ALA B O 1
ATOM 5142 N N . SER B 1 308 ? -13.453 25.375 20.109 1 95.19 308 SER B N 1
ATOM 5143 C CA . SER B 1 308 ? -13.797 25.672 21.484 1 95.19 308 SER B CA 1
ATOM 5144 C C . SER B 1 308 ? -12.805 26.656 22.094 1 95.19 308 SER B C 1
ATOM 5146 O O . SER B 1 308 ? -13.172 27.469 22.969 1 95.19 308 SER B O 1
ATOM 5148 N N . VAL B 1 309 ? -11.57 26.625 21.672 1 96.75 309 VAL B N 1
ATOM 5149 C CA . VAL B 1 309 ? -10.539 27.531 22.156 1 96.75 309 VAL B CA 1
ATOM 5150 C C . VAL B 1 309 ? -10.891 28.969 21.766 1 96.75 309 VAL B C 1
ATOM 5152 O O . VAL B 1 309 ? -10.859 29.875 22.594 1 96.75 309 VAL B O 1
ATOM 5155 N N . TRP B 1 310 ? -11.25 29.156 20.547 1 95.12 310 TRP B N 1
ATOM 5156 C CA . TRP B 1 310 ? -11.648 30.453 20.031 1 95.12 310 TRP B CA 1
ATOM 5157 C C . TRP B 1 310 ? -12.836 31 20.812 1 95.12 310 TRP B C 1
ATOM 5159 O O . TRP B 1 310 ? -12.852 32.188 21.188 1 95.12 310 TRP B O 1
ATOM 5169 N N . LYS B 1 311 ? -13.797 30.172 20.906 1 94.19 311 LYS B N 1
ATOM 5170 C CA . LYS B 1 311 ? -15.008 30.594 21.594 1 94.19 311 LYS B CA 1
ATOM 5171 C C . LYS B 1 311 ? -14.703 31 23.031 1 94.19 311 LYS B C 1
ATOM 5173 O O . LYS B 1 311 ? -15.219 32.031 23.516 1 94.19 311 LYS B O 1
ATOM 5178 N N . THR B 1 312 ? -13.906 30.234 23.703 1 97.19 312 THR B N 1
ATOM 5179 C CA . THR B 1 312 ? -13.586 30.5 25.094 1 97.19 312 THR B CA 1
ATOM 5180 C C . THR B 1 312 ? -12.68 31.719 25.219 1 97.19 312 THR B C 1
ATOM 5182 O O . THR B 1 312 ? -12.875 32.562 26.109 1 97.19 312 THR B O 1
ATOM 5185 N N . TRP B 1 313 ? -11.68 31.875 24.422 1 97.69 313 TRP B N 1
ATOM 5186 C CA . TRP B 1 313 ? -10.773 33 24.438 1 97.69 313 TRP B CA 1
ATOM 5187 C C . TRP B 1 313 ? -11.531 34.312 24.219 1 97.69 313 TRP B C 1
ATOM 5189 O O . TRP B 1 313 ? -11.273 35.312 24.906 1 97.69 313 TRP B O 1
ATOM 5199 N N . ALA B 1 314 ? -12.375 34.312 23.234 1 96.19 314 ALA B N 1
ATOM 5200 C CA . ALA B 1 314 ? -13.25 35.438 22.891 1 96.19 314 ALA B CA 1
ATOM 5201 C C . ALA B 1 314 ? -12.438 36.719 22.719 1 96.19 314 ALA B C 1
ATOM 5203 O O . ALA B 1 314 ? -12.922 37.812 23.031 1 96.19 314 ALA B O 1
ATOM 5204 N N . GLY B 1 315 ? -11.219 36.594 22.406 1 95.81 315 GLY B N 1
ATOM 5205 C CA . GLY B 1 315 ? -10.367 37.719 22.109 1 95.81 315 GLY B CA 1
ATOM 5206 C C . GLY B 1 315 ? -9.875 38.438 23.359 1 95.81 315 GLY B C 1
ATOM 5207 O O . GLY B 1 315 ? -9.352 39.562 23.281 1 95.81 315 GLY B O 1
ATOM 5208 N N . LYS B 1 316 ? -10.102 37.812 24.484 1 96.5 316 LYS B N 1
ATOM 5209 C CA . LYS B 1 316 ? -9.758 38.438 25.75 1 96.5 316 LYS B CA 1
ATOM 5210 C C . LYS B 1 316 ? -8.617 37.719 26.453 1 96.5 316 LYS B C 1
ATOM 5212 O O . LYS B 1 316 ? -8.727 36.531 26.75 1 96.5 316 LYS B O 1
ATOM 5217 N N . ASP B 1 317 ? -7.637 38.438 26.844 1 92.88 317 ASP B N 1
ATOM 5218 C CA . ASP B 1 317 ? -6.449 37.844 27.453 1 92.88 317 ASP B CA 1
ATOM 5219 C C . ASP B 1 317 ? -6.781 37.219 28.812 1 92.88 317 ASP B C 1
ATOM 5221 O O . ASP B 1 317 ? -6.152 36.25 29.234 1 92.88 317 ASP B O 1
ATOM 5225 N N . GLU B 1 318 ? -7.742 37.75 29.5 1 97 318 GLU B N 1
ATOM 5226 C CA . GLU B 1 318 ? -8.133 37.219 30.797 1 97 318 GLU B CA 1
ATOM 5227 C C . GLU B 1 318 ? -8.672 35.812 30.656 1 97 318 GLU B C 1
ATOM 5229 O O . GLU B 1 318 ? -8.727 35.062 31.641 1 97 318 GLU B O 1
ATOM 5234 N N . ASN B 1 319 ? -9.039 35.438 29.391 1 98 319 ASN B N 1
ATOM 5235 C CA . ASN B 1 319 ? -9.602 34.094 29.156 1 98 319 ASN B CA 1
ATOM 5236 C C . ASN B 1 319 ? -8.531 33.125 28.688 1 98 319 ASN B C 1
ATOM 5238 O O . ASN B 1 319 ? -8.844 31.969 28.375 1 98 319 ASN B O 1
ATOM 5242 N N . THR B 1 320 ? -7.309 33.531 28.703 1 97.88 320 THR B N 1
ATOM 5243 C CA . THR B 1 320 ? -6.234 32.719 28.125 1 97.88 320 THR B CA 1
ATOM 5244 C C . THR B 1 320 ? -6.148 31.359 28.812 1 97.88 320 THR B C 1
ATOM 5246 O O . THR B 1 320 ? -6.117 30.328 28.156 1 97.88 320 THR B O 1
ATOM 5249 N N . LYS B 1 321 ? -6.184 31.359 30.125 1 98.19 321 LYS B N 1
ATOM 5250 C CA . LYS B 1 321 ? -6.051 30.109 30.859 1 98.19 321 LYS B CA 1
ATOM 5251 C C . LYS B 1 321 ? -7.234 29.172 30.594 1 98.19 321 LYS B C 1
ATOM 5253 O O . LYS B 1 321 ? -7.059 27.969 30.453 1 98.19 321 LYS B O 1
ATOM 5258 N N . ALA B 1 322 ? -8.398 29.75 30.562 1 98.19 322 ALA B N 1
ATOM 5259 C CA . ALA B 1 322 ? -9.594 28.953 30.266 1 98.19 322 ALA B CA 1
ATOM 5260 C C . ALA B 1 322 ? -9.531 28.375 28.844 1 98.19 322 ALA B C 1
ATOM 5262 O O . ALA B 1 322 ? -9.93 27.234 28.625 1 98.19 322 ALA B O 1
ATOM 5263 N N . ALA B 1 323 ? -9.062 29.156 27.906 1 98.25 323 ALA B N 1
ATOM 5264 C CA . ALA B 1 323 ? -8.938 28.703 26.531 1 98.25 323 ALA B CA 1
ATOM 5265 C C . ALA B 1 323 ? -7.891 27.594 26.406 1 98.25 323 ALA B C 1
ATOM 5267 O O . ALA B 1 323 ? -8.086 26.641 25.656 1 98.25 323 ALA B O 1
ATOM 5268 N N . GLN B 1 324 ? -6.781 27.719 27.109 1 98.62 324 GLN B N 1
ATOM 5269 C CA . GLN B 1 324 ? -5.742 26.703 27.125 1 98.62 324 GLN B CA 1
ATOM 5270 C C . GLN B 1 324 ? -6.266 25.391 27.703 1 98.62 324 GLN B C 1
ATOM 5272 O O . GLN B 1 324 ? -5.898 24.312 27.234 1 98.62 324 GLN B O 1
ATOM 5277 N N . ALA B 1 325 ? -7.117 25.547 28.703 1 98 325 ALA B N 1
ATOM 5278 C CA . ALA B 1 325 ? -7.73 24.344 29.281 1 98 325 ALA B CA 1
ATOM 5279 C C . ALA B 1 325 ? -8.609 23.641 28.25 1 98 325 ALA B C 1
ATOM 5281 O O . ALA B 1 325 ? -8.656 22.406 28.219 1 98 325 ALA B O 1
ATOM 5282 N N . GLU B 1 326 ? -9.305 24.391 27.422 1 97.25 326 GLU B N 1
ATOM 5283 C CA . GLU B 1 326 ? -10.117 23.797 26.359 1 97.25 326 GLU B CA 1
ATOM 5284 C C . GLU B 1 326 ? -9.242 23.078 25.344 1 97.25 326 GLU B C 1
ATOM 5286 O O . GLU B 1 326 ? -9.602 22 24.859 1 97.25 326 GLU B O 1
ATOM 5291 N N . LEU B 1 327 ? -8.133 23.688 25 1 98.19 327 LEU B N 1
ATOM 5292 C CA . LEU B 1 327 ? -7.207 23.062 24.062 1 98.19 327 LEU B CA 1
ATOM 5293 C C . LEU B 1 327 ? -6.691 21.734 24.594 1 98.19 327 LEU B C 1
ATOM 5295 O O . LEU B 1 327 ? -6.652 20.734 23.875 1 98.19 327 LEU B O 1
ATOM 5299 N N . LEU B 1 328 ? -6.324 21.719 25.891 1 98.06 328 LEU B N 1
ATOM 5300 C CA . LEU B 1 328 ? -5.816 20.5 26.5 1 98.06 328 LEU B CA 1
ATOM 5301 C C . LEU B 1 328 ? -6.879 19.406 26.516 1 98.06 328 LEU B C 1
ATOM 5303 O O . LEU B 1 328 ? -6.574 18.234 26.297 1 98.06 328 LEU B O 1
ATOM 5307 N N . LYS B 1 329 ? -8.07 19.859 26.781 1 97 329 LYS B N 1
ATOM 5308 C CA . LYS B 1 329 ? -9.18 18.906 26.781 1 97 329 LYS B CA 1
ATOM 5309 C C . LYS B 1 329 ? -9.352 18.266 25.406 1 97 329 LYS B C 1
ATOM 5311 O O . LYS B 1 329 ? -9.508 17.047 25.297 1 97 329 LYS B O 1
ATOM 5316 N N . ARG B 1 330 ? -9.297 19.031 24.359 1 97.62 330 ARG B N 1
ATOM 5317 C CA . ARG B 1 330 ? -9.492 18.547 23 1 97.62 330 ARG B CA 1
ATOM 5318 C C . ARG B 1 330 ? -8.328 17.672 22.562 1 97.62 330 ARG B C 1
ATOM 5320 O O . ARG B 1 330 ? -8.523 16.625 21.938 1 97.62 330 ARG B O 1
ATOM 5327 N N . THR B 1 331 ? -7.102 18.094 22.859 1 98.31 331 THR B N 1
ATOM 5328 C CA . THR B 1 331 ? -5.938 17.312 22.469 1 98.31 331 THR B CA 1
ATOM 5329 C C . THR B 1 331 ? -5.895 15.984 23.219 1 98.31 331 THR B C 1
ATOM 5331 O O . THR B 1 331 ? -5.523 14.953 22.641 1 98.31 331 THR B O 1
ATOM 5334 N N . LYS B 1 332 ? -6.289 15.984 24.5 1 98.06 332 LYS B N 1
ATOM 5335 C CA . LYS B 1 332 ? -6.367 14.742 25.266 1 98.06 332 LYS B CA 1
ATOM 5336 C C . LYS B 1 332 ? -7.398 13.789 24.656 1 98.06 332 LYS B C 1
ATOM 5338 O O . LYS B 1 332 ? -7.141 12.594 24.516 1 98.06 332 LYS B O 1
ATOM 5343 N N . ALA B 1 333 ? -8.555 14.344 24.312 1 98.31 333 ALA B N 1
ATOM 5344 C CA . ALA B 1 333 ? -9.609 13.531 23.688 1 98.31 333 ALA B CA 1
ATOM 5345 C C . ALA B 1 333 ? -9.102 12.867 22.422 1 98.31 333 ALA B C 1
ATOM 5347 O O . ALA B 1 333 ? -9.344 11.68 22.203 1 98.31 333 ALA B O 1
ATOM 5348 N N . ASN B 1 334 ? -8.406 13.578 21.594 1 98.69 334 ASN B N 1
ATOM 5349 C CA . ASN B 1 334 ? -7.902 13.031 20.344 1 98.69 334 ASN B CA 1
ATOM 5350 C C . ASN B 1 334 ? -6.715 12.094 20.578 1 98.69 334 ASN B C 1
ATOM 5352 O O . ASN B 1 334 ? -6.527 11.133 19.828 1 98.69 334 ASN B O 1
ATOM 5356 N N . GLY B 1 335 ? -5.883 12.414 21.594 1 98.62 335 GLY B N 1
ATOM 5357 C CA . GLY B 1 335 ? -4.852 11.469 22 1 98.62 335 GLY B CA 1
ATOM 5358 C C . GLY B 1 335 ? -5.402 10.109 22.375 1 98.62 335 GLY B C 1
ATOM 5359 O O . GLY B 1 335 ? -4.82 9.078 22.016 1 98.62 335 GLY B O 1
ATOM 5360 N N . LEU B 1 336 ? -6.527 10.086 23.062 1 98.56 336 LEU B N 1
ATOM 5361 C CA . LEU B 1 336 ? -7.207 8.836 23.406 1 98.56 336 LEU B CA 1
ATOM 5362 C C . LEU B 1 336 ? -7.824 8.195 22.172 1 98.56 336 LEU B C 1
ATOM 5364 O O . LEU B 1 336 ? -7.754 6.98 22 1 98.56 336 LEU B O 1
ATOM 5368 N N . ALA B 1 337 ? -8.406 9.055 21.328 1 98.75 337 ALA B N 1
ATOM 5369 C CA . ALA B 1 337 ? -9.078 8.57 20.125 1 98.75 337 ALA B CA 1
ATOM 5370 C C . ALA B 1 337 ? -8.102 7.855 19.203 1 98.75 337 ALA B C 1
ATOM 5372 O O . ALA B 1 337 ? -8.445 6.844 18.578 1 98.75 337 ALA B O 1
ATOM 5373 N N . CYS B 1 338 ? -6.871 8.391 19.062 1 98.19 338 CYS B N 1
ATOM 5374 C CA . CYS B 1 338 ? -5.934 7.766 18.141 1 98.19 338 CYS B CA 1
ATOM 5375 C C . CYS B 1 338 ? -5.422 6.445 18.688 1 98.19 338 CYS B C 1
ATOM 5377 O O . CYS B 1 338 ? -4.734 5.695 17.984 1 98.19 338 CYS B O 1
ATOM 5379 N N . GLN B 1 339 ? -5.844 6.074 19.922 1 98.25 339 GLN B N 1
ATOM 5380 C CA . GLN B 1 339 ? -5.555 4.777 20.531 1 98.25 339 GLN B CA 1
ATOM 5381 C C . GLN B 1 339 ? -6.82 3.938 20.672 1 98.25 339 GLN B C 1
ATOM 5383 O O . GLN B 1 339 ? -6.789 2.848 21.234 1 98.25 339 GLN B O 1
ATOM 5388 N N . GLY B 1 340 ? -7.949 4.461 20.203 1 98.31 340 GLY B N 1
ATOM 5389 C CA . GLY B 1 340 ? -9.211 3.75 20.281 1 98.31 340 GLY B CA 1
ATOM 5390 C C . GLY B 1 340 ? -9.773 3.686 21.688 1 98.31 340 GLY B C 1
ATOM 5391 O O . GLY B 1 340 ? -10.5 2.746 22.031 1 98.31 340 GLY B O 1
ATOM 5392 N N . LYS B 1 341 ? -9.461 4.688 22.516 1 98.19 341 LYS B N 1
ATOM 5393 C CA . LYS B 1 341 ? -9.781 4.602 23.938 1 98.19 341 LYS B CA 1
ATOM 5394 C C . LYS B 1 341 ? -10.68 5.758 24.375 1 98.19 341 LYS B C 1
ATOM 5396 O O . LYS B 1 341 ? -10.953 5.93 25.562 1 98.19 341 LYS B O 1
ATOM 5401 N N . TYR B 1 342 ? -11.047 6.617 23.438 1 97.69 342 TYR B N 1
ATOM 5402 C CA . TYR B 1 342 ? -11.891 7.758 23.781 1 97.69 342 TYR B CA 1
ATOM 5403 C C . TYR B 1 342 ? -13.273 7.301 24.234 1 97.69 342 TYR B C 1
ATOM 5405 O O . TYR B 1 342 ? -13.93 6.508 23.547 1 97.69 342 TYR B O 1
ATOM 5413 N N . GLN B 1 343 ? -13.75 7.699 25.406 1 93.06 343 GLN B N 1
ATOM 5414 C CA . GLN B 1 343 ? -15 7.25 26 1 93.06 343 GLN B CA 1
ATOM 5415 C C . GLN B 1 343 ? -16.031 8.375 26.031 1 93.06 343 GLN B C 1
ATOM 5417 O O . GLN B 1 343 ? -17.062 8.266 26.688 1 93.06 343 GLN B O 1
ATOM 5422 N N . GLY B 1 344 ? -15.773 9.438 25.391 1 85.56 344 GLY B N 1
ATOM 5423 C CA . GLY B 1 344 ? -16.688 10.57 25.453 1 85.56 344 GLY B CA 1
ATOM 5424 C C . GLY B 1 344 ? -16.312 11.578 26.516 1 85.56 344 GLY B C 1
ATOM 5425 O O . GLY B 1 344 ? -15.328 11.406 27.234 1 85.56 344 GLY B O 1
ATOM 5426 N N . GLY B 1 345 ? -17.031 12.797 26.609 1 75 345 GLY B N 1
ATOM 5427 C CA . GLY B 1 345 ? -16.875 13.734 27.703 1 75 345 GLY B CA 1
ATOM 5428 C C . GLY B 1 345 ? -16.172 15.023 27.297 1 75 345 GLY B C 1
ATOM 5429 O O . GLY B 1 345 ? -16.141 15.984 28.047 1 75 345 GLY B O 1
ATOM 5430 N N . ALA B 1 346 ? -15.633 14.953 26.203 1 76.81 346 ALA B N 1
ATOM 5431 C CA . ALA B 1 346 ? -14.945 16.172 25.812 1 76.81 346 ALA B CA 1
ATOM 5432 C C . ALA B 1 346 ? -15.906 17.141 25.109 1 76.81 346 ALA B C 1
ATOM 5434 O O . ALA B 1 346 ? -15.5 18.219 24.656 1 76.81 346 ALA B O 1
ATOM 5435 N N . ALA B 1 347 ? -17.172 16.719 25.078 1 66.56 347 ALA B N 1
ATOM 5436 C CA . ALA B 1 347 ? -18.141 17.516 24.344 1 66.56 347 ALA B CA 1
ATOM 5437 C C . ALA B 1 347 ? -18.562 18.734 25.141 1 66.56 347 ALA B C 1
ATOM 5439 O O . ALA B 1 347 ? -18.922 18.625 26.312 1 66.56 347 ALA B O 1
ATOM 5440 N N . SER B 1 348 ? -18.094 19.781 24.797 1 65.81 348 SER B N 1
ATOM 5441 C CA . SER B 1 348 ? -18.656 21.062 25.219 1 65.81 348 SER B CA 1
ATOM 5442 C C . SER B 1 348 ? -19.641 21.609 24.203 1 65.81 348 SER B C 1
ATOM 5444 O O . SER B 1 348 ? -19.828 21.031 23.141 1 65.81 348 SER B O 1
ATOM 5446 N N . SER B 1 349 ? -20.516 22.672 24.625 1 55.16 349 SER B N 1
ATOM 5447 C CA . SER B 1 349 ? -21.453 23.281 23.688 1 55.16 349 SER B CA 1
ATOM 5448 C C . SER B 1 349 ? -20.766 23.625 22.375 1 55.16 349 SER B C 1
ATOM 5450 O O . SER B 1 349 ? -21.328 23.406 21.297 1 55.16 349 SER B O 1
ATOM 5452 N N . ALA B 1 350 ? -19.641 24.031 22.359 1 62.66 350 ALA B N 1
ATOM 5453 C CA . ALA B 1 350 ? -18.891 24.391 21.156 1 62.66 350 ALA B CA 1
ATOM 5454 C C . ALA B 1 350 ? -18.438 23.156 20.391 1 62.66 350 ALA B C 1
ATOM 5456 O O . ALA B 1 350 ? -18.297 23.188 19.172 1 62.66 350 ALA B O 1
ATOM 5457 N N . ALA B 1 351 ? -18.422 22.047 21.031 1 77.25 351 ALA B N 1
ATOM 5458 C CA . ALA B 1 351 ? -17.844 20.812 20.469 1 77.25 351 ALA B CA 1
ATOM 5459 C C . ALA B 1 351 ? -18.844 20.141 19.531 1 77.25 351 ALA B C 1
ATOM 5461 O O . ALA B 1 351 ? -18.453 19.281 18.734 1 77.25 351 ALA B O 1
ATOM 5462 N N . THR B 1 352 ? -20.109 20.594 19.547 1 72.88 352 THR B N 1
ATOM 5463 C CA . THR B 1 352 ? -21.125 19.922 18.75 1 72.88 352 THR B CA 1
ATOM 5464 C C . THR B 1 352 ? -21.531 20.797 17.562 1 72.88 352 THR B C 1
ATOM 5466 O O . THR B 1 352 ? -22.375 20.406 16.75 1 72.88 352 THR B O 1
ATOM 5469 N N . LYS B 1 353 ? -20.859 21.938 17.484 1 69.12 353 LYS B N 1
ATOM 5470 C CA . LYS B 1 353 ? -21.172 22.828 16.375 1 69.12 353 LYS B CA 1
ATOM 5471 C C . LYS B 1 353 ? -20.344 22.5 15.141 1 69.12 353 LYS B C 1
ATOM 5473 O O . LYS B 1 353 ? -19.141 22.234 15.25 1 69.12 353 LYS B O 1
ATOM 5478 N N . SER B 1 354 ? -21.047 22.469 13.945 1 68.62 354 SER B N 1
ATOM 5479 C CA . SER B 1 354 ? -20.391 22.141 12.68 1 68.62 354 SER B CA 1
ATOM 5480 C C . SER B 1 354 ? -19.312 23.172 12.344 1 68.62 354 SER B C 1
ATOM 5482 O O . SER B 1 354 ? -19.531 24.375 12.492 1 68.62 354 SER B O 1
ATOM 5484 N N . ASN B 1 355 ? -18.156 22.75 11.938 1 73.56 355 ASN B N 1
ATOM 5485 C CA . ASN B 1 355 ? -17.078 23.609 11.469 1 73.56 355 ASN B CA 1
ATOM 5486 C C . ASN B 1 355 ? -17.062 23.703 9.945 1 73.56 355 ASN B C 1
ATOM 5488 O O . ASN B 1 355 ? -16.078 24.172 9.359 1 73.56 355 ASN B O 1
ATOM 5492 N N . TYR B 1 356 ? -18.125 23.125 9.359 1 74.19 356 TYR B N 1
ATOM 5493 C CA . TYR B 1 356 ? -18.219 23.109 7.906 1 74.19 356 TYR B CA 1
ATOM 5494 C C . TYR B 1 356 ? -18.5 24.516 7.363 1 74.19 356 TYR B C 1
ATOM 5496 O O . TYR B 1 356 ? -19.344 25.234 7.883 1 74.19 356 TYR B O 1
ATOM 5504 N N . ALA B 1 357 ? -17.781 24.953 6.523 1 65.56 357 ALA B N 1
ATOM 5505 C CA . ALA B 1 357 ? -18.047 26.141 5.711 1 65.56 357 ALA B CA 1
ATOM 5506 C C . ALA B 1 357 ? -18 25.812 4.223 1 65.56 357 ALA B C 1
ATOM 5508 O O . ALA B 1 357 ? -16.969 25.359 3.707 1 65.56 357 ALA B O 1
ATOM 5509 N N . ALA B 1 358 ? -19.25 26.109 3.604 1 52.56 358 ALA B N 1
ATOM 5510 C CA . ALA B 1 358 ? -19.359 25.812 2.176 1 52.56 358 ALA B CA 1
ATOM 5511 C C . ALA B 1 358 ? -18.281 26.531 1.383 1 52.56 358 ALA B C 1
ATOM 5513 O O . ALA B 1 358 ? -18 27.719 1.618 1 52.56 358 ALA B O 1
ATOM 5514 N N . ASN B 1 359 ? -17.672 25.875 0.678 1 52.66 359 ASN B N 1
ATOM 5515 C CA . ASN B 1 359 ? -16.688 26.484 -0.215 1 52.66 359 ASN B CA 1
ATOM 5516 C C . ASN B 1 359 ? -15.516 27.062 0.561 1 52.66 359 ASN B C 1
ATOM 5518 O O . ASN B 1 359 ? -14.969 28.109 0.181 1 52.66 3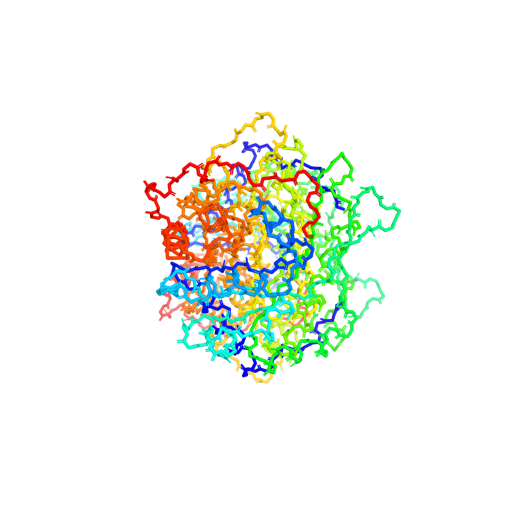59 ASN B O 1
ATOM 5522 N N . HIS B 1 360 ? -15.344 26.531 1.503 1 55.12 360 HIS B N 1
ATOM 5523 C CA . HIS B 1 360 ? -14.18 26.938 2.283 1 55.12 360 HIS B CA 1
ATOM 5524 C C . HIS B 1 360 ? -12.883 26.688 1.521 1 55.12 360 HIS B C 1
ATOM 5526 O O . HIS B 1 360 ? -12.664 25.578 1.013 1 55.12 360 HIS B O 1
ATOM 5532 N N . ARG B 1 361 ? -12.414 27.875 1.057 1 53.03 361 ARG B N 1
ATOM 5533 C CA . ARG B 1 361 ? -11.102 27.781 0.421 1 53.03 361 ARG B CA 1
ATOM 5534 C C . ARG B 1 361 ? -10 27.594 1.459 1 53.03 361 ARG B C 1
ATOM 5536 O O . ARG B 1 361 ? -9.68 28.516 2.217 1 53.03 361 ARG B O 1
ATOM 5543 N N . TYR B 1 362 ? -9.977 26.297 2.008 1 44.19 362 TYR B N 1
ATOM 5544 C CA . TYR B 1 362 ? -8.938 26.062 3.004 1 44.19 362 TYR B CA 1
ATOM 5545 C C . TYR B 1 362 ? -7.562 26.438 2.465 1 44.19 362 TYR B C 1
ATOM 5547 O O . TYR B 1 362 ? -7.328 26.375 1.255 1 44.19 362 TYR B O 1
#

Solvent-accessible surface area (backbone atoms only — not comparable to full-atom values): 35678 Å² total; per-residue (Å²): 107,72,65,81,78,75,69,74,56,69,70,56,46,50,52,23,26,52,48,36,47,54,36,45,33,90,32,20,16,30,45,38,57,48,58,47,72,68,55,48,26,55,57,32,46,74,41,74,37,70,76,40,71,64,54,54,44,51,53,52,41,48,62,72,65,31,80,73,49,44,72,20,24,24,23,34,31,25,24,74,73,52,68,75,35,51,39,96,89,62,50,42,43,51,57,50,33,52,73,55,58,25,47,40,22,33,51,60,50,67,45,66,43,76,32,85,94,48,87,89,40,44,42,57,41,48,73,77,66,37,56,61,54,41,42,52,43,36,73,67,60,34,47,27,34,37,40,64,32,65,41,56,57,56,95,79,31,62,39,58,66,47,44,50,48,44,14,46,52,46,19,54,51,34,36,43,30,47,76,47,64,22,18,27,28,39,19,58,28,59,50,39,60,41,56,47,45,42,69,56,38,27,42,41,49,31,54,42,41,26,47,26,52,35,32,24,53,58,55,54,45,64,46,47,22,24,36,38,30,32,48,65,30,45,40,15,75,64,23,83,67,80,74,52,46,61,57,31,16,50,43,30,48,51,31,41,28,63,29,47,33,47,37,30,46,25,34,29,28,37,44,74,30,37,19,30,43,53,39,33,48,33,42,15,30,47,50,59,52,97,63,90,66,77,40,38,56,34,40,34,26,37,65,42,44,36,53,49,20,52,64,52,22,46,79,37,76,92,25,42,66,62,14,34,50,44,33,50,45,41,36,47,43,40,15,30,3,35,62,40,61,55,83,74,82,70,66,46,85,55,22,72,43,73,55,60,53,89,80,58,81,108,107,70,64,80,76,74,69,73,56,69,69,56,45,50,52,21,26,52,50,35,48,55,37,46,32,90,32,21,16,30,44,38,56,47,58,48,74,70,56,47,27,55,57,32,46,74,41,73,37,69,74,40,71,64,55,54,46,53,53,51,40,46,62,72,66,31,79,73,48,44,72,20,24,25,23,33,32,24,23,74,73,53,66,76,34,53,40,96,89,62,51,42,43,52,58,51,33,53,75,54,60,26,47,43,22,33,51,59,51,66,42,68,42,75,34,85,94,49,86,88,41,44,42,58,42,49,73,76,67,36,55,62,55,40,41,52,42,37,72,65,57,33,47,28,32,35,40,66,34,65,39,56,57,57,96,79,30,62,40,60,65,47,42,52,48,42,14,46,50,46,19,52,50,33,37,42,29,47,76,47,63,23,18,26,28,40,18,57,28,60,48,39,61,40,55,46,45,42,68,56,38,28,43,41,49,31,54,43,41,27,46,26,53,34,32,24,52,57,55,55,44,64,48,48,23,22,35,38,30,32,50,66,31,45,41,15,76,63,24,84,68,80,75,52,46,62,56,30,16,50,44,31,50,50,31,41,28,63,28,46,33,46,38,32,46,25,37,29,29,35,44,73,30,38,18,30,42,54,40,33,48,33,42,16,31,46,52,59,52,98,63,88,66,74,39,38,56,32,41,32,24,37,64,41,44,37,52,50,20,52,64,52,23,45,80,37,76,90,26,40,68,62,14,35,50,43,33,50,45,39,36,47,41,39,15,29,4,36,63,40,61,54,82,75,81,71,65,44,86,55,22,74,42,72,55,60,52,88,81,59,80,111

InterPro domains:
  IPR000741 Fructose-bisphosphate aldolase, class-I [PF00274] (15-362)
  IPR000741 Fructose-bisphosphate aldolase, class-I [PTHR11627] (14-362)
  IPR013785 Aldolase-type TIM barrel [G3DSA:3.20.20.70] (1-362)
  IPR029768 Fructose-bisphosphate aldolase class-I active site [PS00158] (221-231)

Secondary structure (DSSP, 8-state):
--S---PPPHHHHHHHHHHHHHHT-TT-EEEEE---HHHHHHHHHHTT----HHHHHHHHHHHHT-TTGGGTEEEEEEPHHHHT-B-TTS-BHHHHHHHTT-EEEEE----EEE-TTSSS-EEE---TTHHHHHHHHHHHT--EEEEEEEE--SSS-S-HHHHHHHHHHHHHHHHHHHHTT-EEEEEEEE-S-SS--HHHHHHHHHHHHHHHHHHHHHTT--GGG-EE-PPP----TT-SS---HHHHHHHHHHHHHTTSBTTS-EEEE--TT--HHHHHHHHHHHTTSSS---SEEEEEESHHHHHHHHHHHTT-GGGHHHHHHHHHHHHHHHHHHTTT---S----GGGGS----TT---/--S---PPPHHHHHHHHHHHHHHT-TT-EEEEE---HHHHHHHHHHTT----HHHHHHHHHHHHT-TTGGGTEEEEEEPHHHHT-B-TTS-BHHHHHHHTT-EEEEE----EEE-TTSSS-EEE---TTHHHHHHHHHHHT--EEEEEEEE--SSS-S-HHHHHHHHHHHHHHHHHHHHTT-EEEEEEEE-S-SS--HHHHHHHHHHHHHHHHHHHHHTT--GGG-EE-PPPP---TT-SS---HHHHHHHHHHHHHTTSBTTS-EEEE--TT--HHHHHHHHHHHTTSSS---SEEEEEESHHHHHHHHHHHTT-GGGHHHHHHHHHHHHHHHHHHTTT---S----GGGGS----TT---

Sequence (724 aa):
MTTYFSYPEPALQQELRSTAEAIVAPGKGILAVDETNEGIGKLLAAVGLQNTENNRRRYRQLLFTTENLSEHVSATILFDETVYQKTDDGTPFMDLLKKNNIIPGIKLDLDAVPLFLSQDEVTTQGLDNLASRCAEYKKQGCRFAKWRCPLRIGENIPSVQAINDMAQVLARYAAVCQSQGLVPIVEPDVVLDGDHDIVRDQKVTETALAALYKALNDHHVFLEGTLLKPNMVTPGHGCAKKNTPQEIAVATVTALLRTVPAAVPGIAFLSGGLTEEEATVYLNAINQVNLKRPWALTFSYGRALQASVWKTWAGKDENTKAAQAELLKRTKANGLACQGKYQGGAASSAATKSNYAANHRYMTTYFSYPEPALQQELRSTAEAIVAPGKGILAVDETNEGIGKLLAAVGLQNTENNRRRYRQLLFTTENLSEHVSATILFDETVYQKTDDGTPFMDLLKKNNIIPGIKLDLDAVPLFLSQDEVTTQGLDNLASRCAEYKKQGCRFAKWRCPLRIGENIPSVQAINDMAQVLARYAAVCQSQGLVPIVEPDVVLDGDHDIVRDQKVTETALAALYKALNDHHVFLEGTLLKPNMVTPGHGCAKKNTPQEIAVATVTALLRTVPAAVPGIAFLSGGLTEEEATVYLNAINQVNLKRPWALTFSYGRALQASVWKTWAGKDENTKAAQAELLKRTKANGLACQGKYQGGAASSAATKSNYAANHRY

Nearest PDB structures (foldseek):
  2quu-assembly1_D  TM=9.865E-01  e=1.465E-50  Oryctolagus cuniculus
  3dfs-assembly1_D  TM=9.879E-01  e=4.729E-50  Oryctolagus cuniculus
  2quu-assembly1_B  TM=9.890E-01  e=2.522E-49  Oryctolagus cuniculus
  1xfb-assembly1_A  TM=9.904E-01  e=3.152E-49  Homo sapiens
  3dft-assembly1_C  TM=9.884E-01  e=2.667E-49  Oryctolagus cuniculus

Organism: Spodoptera frugiperda (NCBI:txid7108)

Foldseek 3Di:
DDPDDDDPDPVLLVLLLVLLLQQLDALAHEAEPADDLVRVQVLCVVLPHHSDLVLSLVLVLLQLVQPPLCVHYQEYEYYPSLLQDADPVRHRSLVSCVVRNYAYEYEQWPFWDDDPPDDRATAIDRLPCSLVVLLVSVVSRHQAYEYAHEWEDDDCPPDPVSLLRLQQVQLSNQLSNSVNSHAYAREYEHALADAAALVRQLVVLLSSLQSNVVNNVVSVHSQSSYEYAYAQRAGHPNHPDGDDLLVSLCSRVVSCVNHPDLSHAAYAYECNFAFLVSSLSSLLSNLVHPDDDSYQYAHHYHCSQQQQLSVQCSSPPVSSNVSSVLNVLSSSSRSCSSNNRRPDDNDDPRRHDTRDDHPPRD/DDPDDDDPDPVLLVLLLVLLLQQLDALAHEAEPADDLVRVQVLCVVLPHHSDLVLSLLLVLLQLVQPPLCVHYQEYEYHPSLLQDADPVRHRSLVSCVVRNYAYEYEQWPFWDDDPPDDRATAIDRLPCSLVVLLVSVVSRHQAYEYAQEWEDDDCPPDPVSLLRLQQVQLSNQLSNSVNRHAYAREYEHALADAAALVRQLVVLLSSLQSNVVNNVVSVHSQSSYEYAYAQRAGHPNHPDGDDLLVSLCSRVVSCVNHPDLSHAAYAYECNFAFLVSSLSSLLSNLVHPDDDSYQYAHHYHCSQCQQLSVQCSSPPVSSNVSSVLNVLSSSSRSCSSNSRRPDDNDDPRRRDTRDDHPPSD

Radius of gyration: 28.13 Å; Cα contacts (8 Å, |Δi|>4): 1621; chains: 2; bounding box: 59×92×62 Å